Protein AF-A0A1S8X6W5-F1 (afdb_monomer)

Mean predicted aligned error: 24.43 Å

Sequence (679 aa):
MFQEAMFREQVLERKLESLNRLLQDTRKSSEAGWQAMLNEERLLRKLDLYESQLAIMKQDFPEDSLQAQLRQVLDEKCSLEKASELMLARILCEKTEALTKVTNLECRLSDSERECARLRQDCEATQEAYQSITTEHQSKMMELVRLEQQLQDIQTEKENLEALLRERTKEAEVLQENLAKKTKVSKPSSNLFLGELDKETNFALNGIDNGPFENPEHIGDRLSSINRQVRELRDKVDVTDQLQSSLNQRADLVRDEIALSDLTELDRYCELQERLATSEANFEQMLDSTSDGISMHLMDSVRQFHQSMQLIKSLQDELASLAQLKSTLSRELKQATADPIKSSRPPVENNDSRLPNQSDEVYPLIDEDVQEINDHGFSNTLNRARSITARVAACHARAEASLSSYCAEQRRQTDICNSSEDLRTARSEVETYKQMAETFKQQDVVKSDLLLSVREECDTLRKRIASIEADMITSREDHQRLIAEARRTRSEADELRQERDALNDQVNTCNQRIEQLQSALRTTLLGPMATPAANTITNSTSTAHRETDAQSTPISHPGTSSTAQPPVLLSPGPGSFSFCDHSDNGTSVCGHDIHILPVREVRSVRWIAPNIIVHPPDRPVYADFYFTLFEATKTLHVLNLGQVKESMGKINSLFYVGTFKFHIEIQLPYLLLKLEHIH

Secondary structure (DSSP, 8-state):
-HHHHHHHHHHHHHHHHHHHHHHHHHHHHHHHHHHHHHHHHHHHHHHHHHHHHHHHHTS---HHHHHHHHHHHHHHHHHHHHHHHHHHHHHHHHHHHHHHHHHHHHHHHHHHHHHHHHHHHHHHHHHHHHHHHHHHHHHHHHHHHHHHHHHHHHHHHHHHHHHHHHHHHHHHHHHHHHHHHHHHTS-----------------------------HHHHHHHHHHHHHHHHHHHHHHHHHHHHHHHHHHHHHHHHHHHHHHHHHHHHHHHHHHHHHHHHHHHHHHHHHHHHHHHHHHHHHHHHHHHHHHHHHHHHHHHHHHHHHHHHHHHHHHHHHTS------------------------------------HHHHHHHHHHHHHHHHHHHHHHHHHHHHHHHHHHHHHHHHHHHHHHHHHHHHHHHHHHHHHHHHHHHHHHHHHHHHHHHHHHHHHHHHHHHHHHHHHHHHHHHHHHHHHHHHHHHHHHHHHHHHHHHHHHHHHHHHHHHHHHHHHHHHHHHS--PPP---------------------PPP-PPPP-------------------------------------PPPP-------------PPPPP-STHHHHHHHHHHHHHHTTS-HHHHHHHHHHHTTTS-SSTTHHHHHHHHHHHHHHHGGG-

Organism: Opisthorchis viverrini (NCBI:txid6198)

Foldseek 3Di:
DVVVVVVVVVVVVVVVVVVVVVVVVVVVVVVVVVVVVVVVVVVVVVVVVVVVVVVVVPDPDDVVNVVVVVVVVVVVVVVVVVVVVVVVVVVVVVVVVVVVVVVVVVVLVVVLVVLVVVLVVLLVVLVVVVVVLVVVLVVLVVVLVVLVVVLVVLVVVLVVLVVVLVVLVVVLVVLVVVLVVVVVVPDDDDDDDDDDDDDDDDDDDDDDDCDDDQDSVNSVVVSVVSVVVSVVSVVVSVVSVVVSVVSVVVSVVSVVVSVVSVVVVVVVVVVSVVSNVVSVVVNVVSVVVVVVVVVVVVVVVVVVVVVVVVVVVVVVVVVVVVVVVVVVVVVVVVVVVPDDEYDDDDYDYDYDEDEEYYDYDEEDEDDEDDDDDDPVRCVVVVVVVVVVVVVVVVVVVVVVVVVVVVVVVVVVVVVVVVVVVVVVVVVVVVVVVVVVVVVVVVVVVVVVVVVVVVVVVVVVVVVVVVVVVVVVVVVVVVVVVVVVVVVVVVVVVVVVVVVVVVVVVVVVVVVVVVVVVVVVVVCVVPPDDDDDDDDDDDDDDDDDDDDDDDDDDDDDDDDDDDDDDDDDDDDDDDDDDDDDDDDDDDDDDDDDDDDDDDDDDDDDDDDDDDDDDDDDDDDDDPPVVVVVVVVVVVVVVPDDPVPVVVVVVVVVPDDDDPDPVVVPVPVPVVVVVVVVVPD

pLDDT: mean 70.85, std 25.14, range [23.03, 97.31]

Radius of gyration: 64.41 Å; Cα contacts (8 Å, |Δi|>4): 67; chains: 1; bounding box: 148×124×194 Å

Structure (mmCIF, N/CA/C/O backbone):
data_AF-A0A1S8X6W5-F1
#
_entry.id   AF-A0A1S8X6W5-F1
#
loop_
_atom_site.group_PDB
_atom_site.id
_atom_site.type_symbol
_atom_site.label_atom_id
_atom_site.label_alt_id
_atom_site.label_comp_id
_atom_site.label_asym_id
_atom_site.label_entity_id
_atom_site.label_seq_id
_atom_site.pdbx_PDB_ins_code
_atom_site.Cartn_x
_atom_site.Cartn_y
_atom_site.Cartn_z
_atom_site.occupancy
_atom_site.B_iso_or_equiv
_atom_site.auth_seq_id
_atom_site.auth_comp_id
_atom_site.auth_asym_id
_atom_site.auth_atom_id
_atom_site.pdbx_PDB_model_num
ATOM 1 N N . MET A 1 1 ? 27.578 31.402 79.697 1.00 69.31 1 MET A N 1
ATOM 2 C CA . MET A 1 1 ? 27.521 31.237 78.225 1.00 69.31 1 MET A CA 1
ATOM 3 C C . MET A 1 1 ? 27.380 29.771 77.808 1.00 69.31 1 MET A C 1
ATOM 5 O O . MET A 1 1 ? 26.245 29.333 77.823 1.00 69.31 1 MET A O 1
ATOM 9 N N . PHE A 1 2 ? 28.425 28.975 77.514 1.00 76.81 2 PHE A N 1
ATOM 10 C CA . PHE A 1 2 ? 28.231 27.608 76.959 1.00 76.81 2 PHE A CA 1
ATOM 11 C C . PHE A 1 2 ? 27.318 26.694 77.806 1.00 76.81 2 PHE A C 1
ATOM 13 O O . PHE A 1 2 ? 26.297 26.231 77.313 1.00 76.81 2 PHE A O 1
ATOM 20 N N . GLN A 1 3 ? 27.598 26.526 79.105 1.00 85.69 3 GLN A N 1
ATOM 21 C CA . GLN A 1 3 ? 26.742 25.744 80.022 1.00 85.69 3 GLN A CA 1
ATOM 22 C C . GLN A 1 3 ? 25.290 26.255 80.108 1.00 85.69 3 GLN A C 1
ATOM 24 O O . GLN A 1 3 ? 24.367 25.487 80.357 1.00 85.69 3 GLN A O 1
ATOM 29 N N . GLU A 1 4 ? 25.079 27.553 79.897 1.00 89.31 4 GLU A N 1
ATOM 30 C CA . GLU A 1 4 ? 23.755 28.175 79.940 1.00 89.31 4 GLU A CA 1
ATOM 31 C C . GLU A 1 4 ? 22.977 27.934 78.639 1.00 89.31 4 GLU A C 1
ATOM 33 O O . GLU A 1 4 ? 21.771 27.705 78.685 1.00 89.31 4 GLU A O 1
ATOM 38 N N . ALA A 1 5 ? 23.668 27.924 77.493 1.00 86.38 5 ALA A N 1
ATOM 39 C CA . ALA A 1 5 ? 23.099 27.492 76.221 1.00 86.38 5 ALA A CA 1
ATOM 40 C C . ALA A 1 5 ? 22.660 26.021 76.308 1.00 86.38 5 ALA A C 1
ATOM 42 O O . ALA A 1 5 ? 21.482 25.749 76.100 1.00 86.38 5 ALA A O 1
ATOM 43 N N . MET A 1 6 ? 23.547 25.124 76.762 1.00 87.81 6 MET A N 1
ATOM 44 C CA . MET A 1 6 ? 23.233 23.703 76.988 1.00 87.81 6 MET A CA 1
ATOM 45 C C . MET A 1 6 ? 22.023 23.504 77.919 1.00 87.81 6 MET A C 1
ATOM 47 O O . MET A 1 6 ? 21.165 22.666 77.659 1.00 87.81 6 MET A O 1
ATOM 51 N N . PHE A 1 7 ? 21.909 24.278 79.007 1.00 90.25 7 PHE A N 1
ATOM 52 C CA . PHE A 1 7 ? 20.755 24.170 79.908 1.00 90.25 7 PHE A CA 1
ATOM 53 C C . PHE A 1 7 ? 19.450 24.648 79.252 1.00 90.25 7 PHE A C 1
ATOM 55 O O . PHE A 1 7 ? 18.408 24.011 79.418 1.00 90.25 7 PHE A O 1
ATOM 62 N N . ARG A 1 8 ? 19.488 25.753 78.493 1.00 94.38 8 ARG A N 1
ATOM 63 C CA . ARG A 1 8 ? 18.328 26.253 77.734 1.00 94.38 8 ARG A CA 1
ATOM 64 C C . ARG A 1 8 ? 17.898 25.247 76.663 1.00 94.38 8 ARG A C 1
ATOM 66 O O . ARG A 1 8 ? 16.706 24.984 76.544 1.00 94.38 8 ARG A O 1
ATOM 73 N N . GLU A 1 9 ? 18.855 24.656 75.955 1.00 91.00 9 GLU A N 1
ATOM 74 C CA . GLU A 1 9 ? 18.660 23.594 74.966 1.00 91.00 9 GLU A CA 1
ATOM 75 C C . GLU A 1 9 ? 17.978 22.375 75.598 1.00 91.00 9 GLU A C 1
ATOM 77 O O . GLU A 1 9 ? 16.856 22.054 75.218 1.00 91.00 9 GLU A O 1
ATOM 82 N N . GLN A 1 10 ? 18.521 21.822 76.687 1.00 91.38 10 GLN A N 1
ATOM 83 C CA . GLN A 1 10 ? 17.890 20.716 77.423 1.00 91.38 10 GLN A CA 1
ATOM 84 C C . GLN A 1 10 ? 16.482 21.033 77.950 1.00 91.38 10 GLN A C 1
ATOM 86 O O . GLN A 1 10 ? 15.665 20.126 78.127 1.00 91.38 10 GLN A O 1
ATOM 91 N N . VAL A 1 11 ? 16.180 22.294 78.281 1.00 94.12 11 VAL A N 1
ATOM 92 C CA . VAL A 1 11 ? 14.825 22.720 78.679 1.00 94.12 11 VAL A CA 1
ATOM 93 C C . VAL A 1 11 ? 13.890 22.805 77.468 1.00 94.12 11 VAL A C 1
ATOM 95 O O . VAL A 1 11 ? 12.705 22.502 77.608 1.00 94.12 11 VAL A O 1
ATOM 98 N N . LEU A 1 12 ? 14.393 23.189 76.293 1.00 93.62 12 LEU A N 1
ATOM 99 C CA . LEU A 1 12 ? 13.638 23.169 75.040 1.00 93.62 12 LEU A CA 1
ATOM 100 C C . LEU A 1 12 ? 13.384 21.732 74.571 1.00 93.62 12 LEU A C 1
ATOM 102 O O . LEU A 1 12 ? 12.236 21.416 74.283 1.00 93.62 12 LEU A O 1
ATOM 106 N N . GLU A 1 13 ? 14.384 20.848 74.605 1.00 93.62 13 GLU A N 1
ATOM 107 C CA . GLU A 1 13 ? 14.243 19.411 74.317 1.00 93.62 13 GLU A CA 1
ATOM 108 C C . GLU A 1 13 ? 13.134 18.778 75.166 1.00 93.62 13 GLU A C 1
ATOM 110 O O . GLU A 1 13 ? 12.170 18.242 74.627 1.00 93.62 13 GLU A O 1
ATOM 115 N N . ARG A 1 14 ? 13.191 18.928 76.499 1.00 94.06 14 ARG A N 1
ATOM 116 C CA . ARG A 1 14 ? 12.161 18.393 77.413 1.00 94.06 14 ARG A CA 1
ATOM 117 C C . ARG A 1 14 ? 10.770 18.993 77.183 1.00 94.06 14 ARG A C 1
ATOM 119 O O . ARG A 1 14 ? 9.769 18.314 77.411 1.00 94.06 14 ARG A O 1
ATOM 126 N N . LYS A 1 15 ? 10.676 20.249 76.730 1.00 96.44 15 LYS A N 1
ATOM 127 C CA . LYS A 1 15 ? 9.395 20.870 76.345 1.00 96.44 15 LYS A CA 1
ATOM 128 C C . LYS A 1 15 ? 8.872 20.319 75.021 1.00 96.44 15 LYS A C 1
ATOM 130 O O . LYS A 1 15 ? 7.690 20.006 74.946 1.00 96.44 15 LYS A O 1
ATOM 135 N N . LEU A 1 16 ? 9.730 20.172 74.012 1.00 95.38 16 LEU A N 1
ATOM 136 C CA . LEU A 1 16 ? 9.391 19.578 72.717 1.00 95.38 16 LEU A CA 1
ATOM 137 C C . LEU A 1 16 ? 8.966 18.117 72.876 1.00 95.38 16 LEU A C 1
ATOM 139 O O . LEU A 1 16 ? 7.968 17.711 72.292 1.00 95.38 16 LEU A O 1
ATOM 143 N N . GLU A 1 17 ? 9.656 17.348 73.717 1.00 95.06 17 GLU A N 1
ATOM 144 C CA . GLU A 1 17 ? 9.294 15.964 74.017 1.00 95.06 17 GLU A CA 1
ATOM 145 C C . GLU A 1 17 ? 7.933 15.881 74.727 1.00 95.06 17 GLU A C 1
ATOM 147 O O . GLU A 1 17 ? 7.068 15.112 74.315 1.00 95.06 17 GLU A O 1
ATOM 152 N N . SER A 1 18 ? 7.695 16.728 75.737 1.00 94.94 18 SER A N 1
ATOM 153 C CA . SER A 1 18 ? 6.402 16.814 76.434 1.00 94.94 18 SER A CA 1
ATOM 154 C C . SER A 1 18 ? 5.253 17.202 75.489 1.00 94.94 18 SER A C 1
ATOM 156 O O . SER A 1 18 ? 4.196 16.572 75.505 1.00 94.94 18 SER A O 1
ATOM 158 N N . LEU A 1 19 ? 5.476 18.181 74.603 1.00 96.31 19 LEU A N 1
ATOM 159 C CA . LEU A 1 19 ? 4.516 18.571 73.565 1.00 96.31 19 LEU A CA 1
ATOM 160 C C . LEU A 1 19 ? 4.281 17.446 72.547 1.00 96.31 19 LEU A C 1
ATOM 162 O O . LEU A 1 19 ? 3.141 17.222 72.158 1.00 96.31 19 LEU A O 1
ATOM 166 N N . ASN A 1 20 ? 5.318 16.705 72.149 1.00 93.50 20 ASN A N 1
ATOM 167 C CA . ASN A 1 20 ? 5.195 15.561 71.242 1.00 93.50 20 ASN A CA 1
ATOM 168 C C . ASN A 1 20 ? 4.363 14.431 71.876 1.00 93.50 20 ASN A C 1
ATOM 170 O O . ASN A 1 20 ? 3.445 13.923 71.237 1.00 93.50 20 ASN A O 1
ATOM 174 N N . ARG A 1 21 ? 4.594 14.099 73.157 1.00 96.31 21 ARG A N 1
ATOM 175 C CA . ARG A 1 21 ? 3.743 13.151 73.903 1.00 96.31 21 ARG A CA 1
ATOM 176 C C . ARG A 1 21 ? 2.287 13.634 73.956 1.00 96.31 21 ARG A C 1
ATOM 178 O O . ARG A 1 21 ? 1.389 12.886 73.585 1.00 96.31 21 ARG A O 1
ATOM 185 N N . LEU A 1 22 ? 2.053 14.902 74.310 1.00 96.81 22 LEU A N 1
ATOM 186 C CA . LEU A 1 22 ? 0.705 15.483 74.369 1.00 96.81 22 LEU A CA 1
ATOM 187 C C . LEU A 1 22 ? -0.003 15.468 73.002 1.00 96.81 22 LEU A C 1
ATOM 189 O O . LEU A 1 22 ? -1.197 15.178 72.935 1.00 96.81 22 LEU A O 1
ATOM 193 N N . LEU A 1 23 ? 0.720 15.729 71.908 1.00 96.69 23 LEU A N 1
ATOM 194 C CA . LEU A 1 23 ? 0.201 15.628 70.540 1.00 96.69 23 LEU A CA 1
ATOM 195 C C . LEU A 1 23 ? -0.131 14.178 70.161 1.00 96.69 23 LEU A C 1
ATOM 197 O O . LEU A 1 23 ? -1.176 13.935 69.559 1.00 96.69 23 LEU A O 1
ATOM 201 N N . GLN A 1 24 ? 0.706 13.209 70.542 1.00 95.06 24 GLN A N 1
ATOM 202 C CA . GLN A 1 24 ? 0.432 11.784 70.329 1.00 95.06 24 GLN A CA 1
ATOM 203 C C . GLN A 1 24 ? -0.799 11.317 71.110 1.00 95.06 24 GLN A C 1
ATOM 205 O O . GLN A 1 24 ? -1.634 10.610 70.553 1.00 95.06 24 GLN A O 1
ATOM 210 N N . ASP A 1 25 ? -0.953 11.727 72.367 1.00 95.56 25 ASP A N 1
ATOM 211 C CA . ASP A 1 25 ? -2.102 11.344 73.192 1.00 95.56 25 ASP A CA 1
ATOM 212 C C . ASP A 1 25 ? -3.391 12.052 72.743 1.00 95.56 25 ASP A C 1
ATOM 214 O O . ASP A 1 25 ? -4.451 11.429 72.685 1.00 95.56 25 ASP A O 1
ATOM 218 N N . THR A 1 26 ? -3.294 13.307 72.288 1.00 96.38 26 THR A N 1
ATOM 219 C CA . THR A 1 26 ? -4.403 14.010 71.617 1.00 96.38 26 THR A CA 1
ATOM 220 C C . THR A 1 26 ? -4.806 13.302 70.318 1.00 96.38 26 THR A C 1
ATOM 222 O O . THR A 1 26 ? -5.997 13.134 70.057 1.00 96.38 26 THR A O 1
ATOM 225 N N . ARG A 1 27 ? -3.837 12.826 69.519 1.00 94.50 27 ARG A N 1
ATOM 226 C CA . ARG A 1 27 ? -4.103 12.039 68.304 1.00 94.50 27 ARG A CA 1
ATOM 227 C C . ARG A 1 27 ? -4.807 10.720 68.629 1.00 94.50 27 ARG A C 1
ATOM 229 O O . ARG A 1 27 ? -5.841 10.457 68.027 1.00 94.50 27 ARG A O 1
ATOM 236 N N . LYS A 1 28 ? -4.307 9.939 69.595 1.00 95.62 28 LYS A N 1
ATOM 237 C CA . LYS A 1 28 ? -4.946 8.685 70.053 1.00 95.62 28 LYS A CA 1
ATOM 238 C C . LYS A 1 28 ? -6.382 8.927 70.528 1.00 95.62 28 LYS A C 1
ATOM 240 O O . LYS A 1 28 ? -7.273 8.164 70.181 1.00 95.62 28 LYS A O 1
ATOM 245 N N . SER A 1 29 ? -6.607 10.000 71.290 1.00 94.31 29 SER A N 1
ATOM 246 C CA . SER A 1 29 ? -7.935 10.390 71.781 1.00 94.31 29 SER A CA 1
ATOM 247 C C . SER A 1 29 ? -8.895 10.747 70.636 1.00 94.31 29 SER A C 1
ATOM 249 O O . SER A 1 29 ? -10.020 10.256 70.593 1.00 94.31 29 SER A O 1
ATOM 251 N N . SER A 1 30 ? -8.428 11.525 69.652 1.00 94.56 30 SER A N 1
ATOM 252 C CA . SER A 1 30 ? -9.193 11.855 68.440 1.00 94.56 30 SER A CA 1
ATOM 253 C C . SER A 1 30 ? -9.524 10.611 67.604 1.00 94.56 30 SER A C 1
ATOM 255 O O . SER A 1 30 ? -10.660 10.433 67.168 1.00 94.56 30 SER A O 1
ATOM 257 N N . GLU A 1 31 ? -8.556 9.710 67.431 1.00 94.38 31 GLU A N 1
ATOM 258 C CA . GLU A 1 31 ? -8.714 8.457 66.688 1.00 94.38 31 GLU A CA 1
ATOM 259 C C . GLU A 1 31 ? -9.710 7.507 67.376 1.00 94.38 31 GLU A C 1
ATOM 261 O O . GLU A 1 31 ? -10.611 6.982 66.723 1.00 94.38 31 GLU A O 1
ATOM 266 N N . ALA A 1 32 ? -9.637 7.375 68.705 1.00 93.56 32 ALA A N 1
ATOM 267 C CA . ALA A 1 32 ? -10.624 6.646 69.501 1.00 93.56 32 ALA A CA 1
ATOM 268 C C . ALA A 1 32 ? -12.028 7.280 69.422 1.00 93.56 32 ALA A C 1
ATOM 270 O O . ALA A 1 32 ? -13.019 6.558 69.319 1.00 93.56 32 ALA A O 1
ATOM 271 N N . GLY A 1 33 ? -12.126 8.615 69.404 1.00 95.50 33 GLY A N 1
ATOM 272 C CA . GLY A 1 33 ? -13.387 9.336 69.203 1.00 95.50 33 GLY A CA 1
ATOM 273 C C . GLY A 1 33 ? -14.021 9.059 67.835 1.00 95.50 33 GLY A C 1
ATOM 274 O O . GLY A 1 33 ? -15.211 8.759 67.753 1.00 95.50 33 GLY A O 1
ATOM 275 N N . TRP A 1 34 ? -13.226 9.067 66.762 1.00 96.00 34 TRP A N 1
ATOM 276 C CA . TRP A 1 34 ? -13.690 8.690 65.420 1.00 96.00 34 TRP A CA 1
ATOM 277 C C . TRP A 1 34 ? -14.114 7.220 65.324 1.00 96.00 34 TRP A C 1
ATOM 279 O O . TRP A 1 34 ? -15.130 6.916 64.696 1.00 96.00 34 TRP A O 1
ATOM 289 N N . GLN A 1 35 ? -13.394 6.307 65.981 1.00 94.94 35 GLN A N 1
ATOM 290 C CA . GLN A 1 35 ? -13.795 4.899 66.067 1.00 94.94 35 GLN A CA 1
ATOM 291 C C . GLN A 1 35 ? -15.101 4.716 66.858 1.00 94.94 35 GLN A C 1
ATOM 293 O O . GLN A 1 35 ? -15.929 3.890 66.472 1.00 94.94 35 GLN A O 1
ATOM 298 N N . ALA A 1 36 ? -15.324 5.497 67.921 1.00 96.19 36 ALA A N 1
ATOM 299 C CA . ALA A 1 36 ? -16.575 5.487 68.676 1.00 96.19 36 ALA A CA 1
ATOM 300 C C . ALA A 1 36 ? -17.763 5.939 67.808 1.00 96.19 36 ALA A C 1
ATOM 302 O O . ALA A 1 36 ? -18.727 5.184 67.686 1.00 96.19 36 ALA A O 1
ATOM 303 N N . MET A 1 37 ? -17.654 7.084 67.120 1.00 96.75 37 MET A N 1
ATOM 304 C CA . MET A 1 37 ? -18.697 7.579 66.203 1.00 96.75 37 MET A CA 1
ATOM 305 C C . MET A 1 37 ? -19.003 6.580 65.073 1.00 96.75 37 MET A C 1
ATOM 307 O O . MET A 1 37 ? -20.164 6.325 64.763 1.00 96.75 37 MET A O 1
ATOM 311 N N . LEU A 1 38 ? -17.980 5.945 64.484 1.00 94.94 38 LEU A N 1
ATOM 312 C CA . LEU A 1 38 ? -18.181 4.923 63.449 1.00 94.94 38 LEU A CA 1
ATOM 313 C C . LEU A 1 38 ? -18.904 3.673 63.985 1.00 94.94 38 LEU A C 1
ATOM 315 O O . LEU A 1 38 ? -19.646 3.020 63.249 1.00 94.94 38 LEU A O 1
ATOM 319 N N . ASN A 1 39 ? -18.690 3.314 65.250 1.00 95.69 39 ASN A N 1
ATOM 320 C CA . ASN A 1 39 ? -19.385 2.194 65.879 1.00 95.69 39 ASN A CA 1
ATOM 321 C C . ASN A 1 39 ? -20.820 2.559 66.293 1.00 95.69 39 ASN A C 1
ATOM 323 O O . ASN A 1 39 ? -21.696 1.706 66.178 1.00 95.69 39 ASN A O 1
ATOM 327 N N . GLU A 1 40 ? -21.084 3.808 66.675 1.00 97.06 40 GLU A N 1
ATOM 328 C CA . GLU A 1 40 ? -22.436 4.344 66.882 1.00 97.06 40 GLU A CA 1
ATOM 329 C C . GLU A 1 40 ? -23.249 4.320 65.575 1.00 97.06 40 GLU A C 1
ATOM 331 O O . GLU A 1 40 ? -24.303 3.693 65.525 1.00 97.06 40 GLU A O 1
ATOM 336 N N . GLU A 1 41 ? -22.698 4.838 64.473 1.00 96.25 41 GLU A N 1
ATOM 337 C CA . GLU A 1 41 ? -23.260 4.727 63.112 1.00 96.25 41 GLU A CA 1
ATOM 338 C C . GLU A 1 41 ? -23.601 3.279 62.710 1.00 96.25 41 GLU A C 1
ATOM 340 O O . GLU A 1 41 ? -24.645 3.000 62.116 1.00 96.25 41 GLU A O 1
ATOM 345 N N . ARG A 1 42 ? -22.733 2.318 63.053 1.00 95.56 42 ARG A N 1
ATOM 346 C CA . ARG A 1 42 ? -22.962 0.882 62.799 1.00 95.56 42 ARG A CA 1
ATOM 347 C C . ARG A 1 42 ? -24.038 0.269 63.696 1.00 95.56 42 ARG A C 1
ATOM 349 O O . ARG A 1 42 ? -24.626 -0.740 63.306 1.00 95.56 42 ARG A O 1
ATOM 356 N N . LEU A 1 43 ? -24.264 0.817 64.889 1.00 97.31 43 LEU A N 1
ATOM 357 C CA . LEU A 1 43 ? -25.331 0.393 65.794 1.00 97.31 43 LEU A CA 1
ATOM 358 C C . LEU A 1 43 ? -26.675 0.989 65.368 1.00 97.31 43 LEU A C 1
ATOM 360 O O . LEU A 1 43 ? -27.649 0.243 65.317 1.00 97.31 43 LEU A O 1
ATOM 364 N N . LEU A 1 44 ? -26.712 2.263 64.966 1.00 97.12 44 LEU A N 1
ATOM 365 C CA . LEU A 1 44 ? -27.900 2.921 64.412 1.00 97.12 44 LEU A CA 1
ATOM 366 C C . LEU A 1 44 ? -28.423 2.173 63.179 1.00 97.12 44 LEU A C 1
ATOM 368 O O . LEU A 1 44 ? -29.551 1.702 63.192 1.00 97.12 44 LEU A O 1
ATOM 372 N N . ARG A 1 45 ? -27.569 1.872 62.192 1.00 94.50 45 ARG A N 1
ATOM 373 C CA . ARG A 1 45 ? -27.983 1.107 60.995 1.00 94.50 45 ARG A CA 1
ATOM 374 C C . ARG A 1 45 ? -28.467 -0.321 61.293 1.00 94.50 45 ARG A C 1
ATOM 376 O O . ARG A 1 45 ? -29.168 -0.918 60.479 1.00 94.50 45 ARG A O 1
ATOM 383 N N . LYS A 1 46 ? -28.089 -0.898 62.443 1.00 96.25 46 LYS A N 1
ATOM 384 C CA . LYS A 1 46 ? -28.648 -2.171 62.938 1.00 96.25 46 LYS A CA 1
ATOM 385 C C . LYS A 1 46 ? -29.976 -1.968 63.666 1.00 96.25 46 LYS A C 1
ATOM 387 O O . LYS A 1 46 ? -30.846 -2.822 63.535 1.00 96.25 46 LYS A O 1
ATOM 392 N N . LEU A 1 47 ? -30.133 -0.864 64.397 1.00 95.81 47 LEU A N 1
ATOM 393 C CA . LEU A 1 47 ? -31.404 -0.448 64.984 1.00 95.81 47 LEU A CA 1
ATOM 394 C C . LEU A 1 47 ? -32.444 -0.242 63.875 1.00 95.81 47 LEU A C 1
ATOM 396 O O . LEU A 1 47 ? -33.460 -0.920 63.901 1.00 95.81 47 LEU A O 1
ATOM 400 N N . ASP A 1 48 ? -32.134 0.562 62.852 1.00 93.81 48 ASP A N 1
ATOM 401 C CA . ASP A 1 48 ? -32.998 0.825 61.691 1.00 93.81 48 ASP A CA 1
ATOM 402 C C . ASP A 1 48 ? -33.461 -0.479 61.012 1.00 93.81 48 ASP A C 1
ATOM 404 O O . ASP A 1 48 ? -34.633 -0.650 60.672 1.00 93.81 48 ASP A O 1
ATOM 408 N N . LEU A 1 49 ? -32.538 -1.437 60.846 1.00 93.94 49 LEU A N 1
ATOM 409 C CA . LEU A 1 49 ? -32.830 -2.755 60.284 1.00 93.94 49 LEU A CA 1
ATOM 410 C C . LEU A 1 49 ? -33.784 -3.562 61.176 1.00 93.94 49 LEU A C 1
ATOM 412 O O . LEU A 1 49 ? -34.736 -4.152 60.664 1.00 93.94 49 LEU A O 1
ATOM 416 N N . TYR A 1 50 ? -33.552 -3.597 62.490 1.00 93.44 50 TYR A N 1
ATOM 417 C CA . TYR A 1 50 ? -34.421 -4.312 63.426 1.00 93.44 50 TYR A CA 1
ATOM 418 C C . TYR A 1 50 ? -35.774 -3.619 63.623 1.00 93.44 50 TYR A C 1
ATOM 420 O O . TYR A 1 50 ? -36.780 -4.308 63.769 1.00 93.44 50 TYR A O 1
ATOM 428 N N . GLU A 1 51 ? -35.844 -2.289 63.576 1.00 90.56 51 GLU A N 1
ATOM 429 C CA . GLU A 1 51 ? -37.101 -1.537 63.603 1.00 90.56 51 GLU A CA 1
ATOM 430 C C . GLU A 1 51 ? -37.914 -1.766 62.326 1.00 90.56 51 GLU A C 1
ATOM 432 O O . GLU A 1 51 ? -39.114 -2.018 62.412 1.00 90.56 51 GLU A O 1
ATOM 437 N N . SER A 1 52 ? -37.262 -1.796 61.159 1.00 86.06 52 SER A N 1
ATOM 438 C CA . SER A 1 52 ? -37.880 -2.180 59.884 1.00 86.06 52 SER A CA 1
ATOM 439 C C . SER A 1 52 ? -38.406 -3.623 59.914 1.00 86.06 52 SER A C 1
ATOM 441 O O . SER A 1 52 ? -39.572 -3.868 59.604 1.00 86.06 52 SER A O 1
ATOM 443 N N . GLN A 1 53 ? -37.602 -4.580 60.393 1.00 87.69 53 GLN A N 1
ATOM 444 C CA . GLN A 1 53 ? -38.037 -5.971 60.580 1.00 87.69 53 GLN A CA 1
ATOM 445 C C . GLN A 1 53 ? -39.204 -6.082 61.574 1.00 87.69 53 GLN A C 1
ATOM 447 O O . GLN A 1 53 ? -40.171 -6.786 61.298 1.00 87.69 53 GLN A O 1
ATOM 452 N N . LEU A 1 54 ? -39.172 -5.353 62.693 1.00 84.50 54 LEU A N 1
ATOM 453 C CA . LEU A 1 54 ? -40.269 -5.314 63.665 1.00 84.50 54 LEU A CA 1
ATOM 454 C C . LEU A 1 54 ? -41.524 -4.625 63.119 1.00 84.50 54 LEU A C 1
ATOM 456 O O . LEU A 1 54 ? -42.621 -4.997 63.525 1.00 84.50 54 LEU A O 1
ATOM 460 N N . ALA A 1 55 ? -41.400 -3.639 62.229 1.00 83.12 55 ALA A N 1
ATOM 461 C CA . ALA A 1 55 ? -42.538 -3.024 61.551 1.00 83.12 55 ALA A CA 1
ATOM 462 C C . ALA A 1 55 ? -43.198 -4.019 60.584 1.00 83.12 55 ALA A C 1
ATOM 464 O O . ALA A 1 55 ? -44.412 -4.197 60.636 1.00 83.12 55 ALA A O 1
ATOM 465 N N . ILE A 1 56 ? -42.393 -4.737 59.792 1.00 76.44 56 ILE A N 1
ATOM 466 C CA . ILE A 1 56 ? -42.848 -5.811 58.896 1.00 76.44 56 ILE A CA 1
ATOM 467 C C . ILE A 1 56 ? -43.513 -6.942 59.700 1.00 76.44 56 ILE A C 1
ATOM 469 O O . ILE A 1 56 ? -44.618 -7.353 59.373 1.00 76.44 56 ILE A O 1
ATOM 473 N N . MET A 1 57 ? -42.907 -7.403 60.800 1.00 77.19 57 MET A N 1
ATOM 474 C CA . MET A 1 57 ? -43.471 -8.468 61.650 1.00 77.19 57 MET A CA 1
ATOM 475 C C . MET A 1 57 ? -44.699 -8.042 62.476 1.00 77.19 57 MET A C 1
ATOM 477 O O . MET A 1 57 ? -45.382 -8.904 63.024 1.00 77.19 57 MET A O 1
ATOM 481 N N . LYS A 1 58 ? -44.983 -6.738 62.593 1.00 73.44 58 LYS A N 1
ATOM 482 C CA . LYS A 1 58 ? -46.220 -6.195 63.194 1.00 73.44 58 LYS A CA 1
ATOM 483 C C . LYS A 1 58 ? -47.321 -5.934 62.167 1.00 73.44 58 LYS A C 1
ATOM 485 O O . LYS A 1 58 ? -48.428 -5.568 62.556 1.00 73.44 58 LYS A O 1
ATOM 490 N N . GLN A 1 59 ? -47.016 -6.045 60.878 1.00 74.50 59 GLN A N 1
ATOM 491 C CA . GLN A 1 59 ? -47.966 -5.821 59.804 1.00 74.50 59 GLN A CA 1
ATOM 492 C C . GLN A 1 59 ? -48.528 -7.174 59.366 1.00 74.50 59 GLN A C 1
ATOM 494 O O . GLN A 1 59 ? -47.811 -7.994 58.800 1.00 74.50 59 GLN A O 1
ATOM 499 N N . ASP A 1 60 ? -49.816 -7.407 59.627 1.00 63.22 60 ASP A N 1
ATOM 500 C CA . ASP A 1 60 ? -50.519 -8.613 59.181 1.00 63.22 60 ASP A CA 1
ATOM 501 C C . ASP A 1 60 ? -50.647 -8.609 57.647 1.00 63.22 60 ASP A C 1
ATOM 503 O O . ASP A 1 60 ? -51.637 -8.141 57.079 1.00 63.22 60 ASP A O 1
ATOM 507 N N . PHE A 1 61 ? -49.619 -9.101 56.954 1.00 64.12 61 PHE A N 1
ATOM 508 C CA . PHE A 1 61 ? -49.663 -9.317 55.512 1.00 64.12 61 PHE A CA 1
ATOM 509 C C . PHE A 1 61 ? -50.628 -10.473 55.207 1.00 64.12 61 PHE A C 1
ATOM 511 O O . PHE A 1 61 ? -50.342 -11.606 55.601 1.00 64.12 61 PHE A O 1
ATOM 518 N N . PRO A 1 62 ? -51.742 -10.247 54.482 1.00 75.75 62 PRO A N 1
ATOM 519 C CA . PRO A 1 62 ? -52.558 -11.354 54.005 1.00 75.75 62 PRO A CA 1
ATOM 520 C C . PRO A 1 62 ? -51.717 -12.192 53.040 1.00 75.75 62 PRO A C 1
ATOM 522 O O . PRO A 1 62 ? -51.052 -11.644 52.155 1.00 75.75 62 PRO A O 1
ATOM 525 N N . GLU A 1 63 ? -51.739 -13.513 53.217 1.00 74.38 63 GLU A N 1
ATOM 526 C CA . GLU A 1 63 ? -50.830 -14.440 52.531 1.00 74.38 63 GLU A CA 1
ATOM 527 C C . GLU A 1 63 ? -50.887 -14.284 51.002 1.00 74.38 63 GLU A C 1
ATOM 529 O O . GLU A 1 63 ? -49.850 -14.252 50.341 1.00 74.38 63 GLU A O 1
ATOM 534 N N . ASP A 1 64 ? -52.083 -14.044 50.453 1.00 76.69 64 ASP A N 1
ATOM 535 C CA . ASP A 1 64 ? -52.316 -13.759 49.033 1.00 76.69 64 ASP A CA 1
ATOM 536 C C . ASP A 1 64 ? -51.504 -12.564 48.505 1.00 76.69 64 ASP A C 1
ATOM 538 O O . ASP A 1 64 ? -51.000 -12.607 47.383 1.00 76.69 64 ASP A O 1
ATOM 542 N N . SER A 1 65 ? -51.336 -11.505 49.306 1.00 81.94 65 SER A N 1
ATOM 543 C CA . SER A 1 65 ? -50.548 -10.318 48.938 1.00 81.94 65 SER A CA 1
ATOM 544 C C . SER A 1 65 ? -49.051 -10.613 48.943 1.00 81.94 65 SER A C 1
ATOM 546 O O . SER A 1 65 ? -48.326 -10.156 48.057 1.00 81.94 65 SER A O 1
ATOM 548 N N . LEU A 1 66 ? -48.585 -11.419 49.903 1.00 81.81 66 LEU A N 1
ATOM 549 C CA . LEU A 1 66 ? -47.189 -11.850 49.960 1.00 81.81 66 LEU A CA 1
ATOM 550 C C . LEU A 1 66 ? -46.863 -12.783 48.781 1.00 81.81 66 LEU A C 1
ATOM 552 O O . LEU A 1 66 ? -45.843 -12.611 48.116 1.00 81.81 66 LEU A O 1
ATOM 556 N N . GLN A 1 67 ? -47.765 -13.718 48.460 1.00 84.94 67 GLN A N 1
ATOM 557 C CA . GLN A 1 67 ? -47.645 -14.578 47.282 1.00 84.94 67 GLN A CA 1
ATOM 558 C C . GLN A 1 67 ? -47.742 -13.787 45.966 1.00 84.94 67 GLN A C 1
ATOM 560 O O . GLN A 1 67 ? -47.048 -14.125 45.009 1.00 84.94 67 GLN A O 1
ATOM 565 N N . ALA A 1 68 ? -48.579 -12.746 45.883 1.00 86.19 68 ALA A N 1
ATOM 566 C CA . ALA A 1 68 ? -48.679 -11.890 44.699 1.00 86.19 68 ALA A CA 1
ATOM 567 C C . ALA A 1 68 ? -47.386 -11.094 44.459 1.00 86.19 68 ALA A C 1
ATOM 569 O O . ALA A 1 68 ? -46.869 -11.103 43.343 1.00 86.19 68 ALA A O 1
ATOM 570 N N . GLN A 1 69 ? -46.820 -10.485 45.506 1.00 85.38 69 GLN A N 1
ATOM 571 C CA . GLN A 1 69 ? -45.529 -9.792 45.431 1.00 85.38 69 GLN A CA 1
ATOM 572 C C . GLN A 1 69 ? -44.385 -10.757 45.085 1.00 85.38 69 GLN A C 1
ATOM 574 O O . GLN A 1 69 ? -43.548 -10.437 44.246 1.00 85.38 69 GLN A O 1
ATOM 579 N N . LEU A 1 70 ? -44.374 -11.968 45.657 1.00 86.56 70 LEU A N 1
ATOM 580 C CA . LEU A 1 70 ? -43.382 -12.990 45.314 1.00 86.56 70 LEU A CA 1
ATOM 581 C C . LEU A 1 70 ? -43.491 -13.436 43.845 1.00 86.56 70 LEU A C 1
ATOM 583 O O . LEU A 1 70 ? -42.465 -13.567 43.183 1.00 86.56 70 LEU A O 1
ATOM 587 N N . ARG A 1 71 ? -44.709 -13.629 43.316 1.00 90.50 71 ARG A N 1
ATOM 588 C CA . ARG A 1 71 ? -44.926 -13.918 41.885 1.00 90.50 71 ARG A CA 1
ATOM 589 C C . ARG A 1 71 ? -44.420 -12.771 41.010 1.00 90.50 71 ARG A C 1
ATOM 591 O O . ARG A 1 71 ? -43.627 -13.030 40.116 1.00 90.50 71 ARG A O 1
ATOM 598 N N . GLN A 1 72 ? -44.777 -11.525 41.330 1.00 92.62 72 GLN A N 1
ATOM 599 C CA . GLN A 1 72 ? -44.296 -10.345 40.605 1.00 92.62 72 GLN A CA 1
ATOM 600 C C . GLN A 1 72 ? -42.760 -10.281 40.566 1.00 92.62 72 GLN A C 1
ATOM 602 O O . GLN A 1 72 ? -42.191 -10.146 39.490 1.00 92.62 72 GLN A O 1
ATOM 607 N N . VAL A 1 73 ? -42.078 -10.438 41.706 1.00 88.81 73 VAL A N 1
ATOM 608 C CA . VAL A 1 73 ? -40.604 -10.399 41.770 1.00 88.81 73 VAL A CA 1
ATOM 609 C C . VAL A 1 73 ? -39.961 -11.561 40.997 1.00 88.81 73 VAL A C 1
ATOM 611 O O . VAL A 1 73 ? -38.891 -11.390 40.412 1.00 88.81 73 VAL A O 1
ATOM 614 N N . LEU A 1 74 ? -40.599 -12.735 40.948 1.00 91.06 74 LEU A N 1
ATOM 615 C CA . LEU A 1 74 ? -40.134 -13.867 40.137 1.00 91.06 74 LEU A CA 1
ATOM 616 C C . LEU A 1 74 ? -40.351 -13.638 38.632 1.00 91.06 74 LEU A C 1
ATOM 618 O O . LEU A 1 74 ? -39.446 -13.927 37.850 1.00 91.06 74 LEU A O 1
ATOM 622 N N . ASP A 1 75 ? -41.490 -13.077 38.225 1.00 93.06 75 ASP A N 1
ATOM 623 C CA . ASP A 1 75 ? -41.768 -12.716 36.829 1.00 93.06 75 ASP A CA 1
ATOM 624 C C . ASP A 1 75 ? -40.832 -11.592 36.347 1.00 93.06 75 ASP A C 1
ATOM 626 O O . ASP A 1 75 ? -40.247 -11.689 35.266 1.00 93.06 75 ASP A O 1
ATOM 630 N N . GLU A 1 76 ? -40.605 -10.566 37.177 1.00 92.31 76 GLU A N 1
ATOM 631 C CA . GLU A 1 76 ? -39.624 -9.501 36.939 1.00 92.31 76 GLU A CA 1
ATOM 632 C C . GLU A 1 76 ? -38.211 -10.083 36.796 1.00 92.31 76 GLU A C 1
ATOM 634 O O . GLU A 1 76 ? -37.553 -9.836 35.781 1.00 92.31 76 GLU A O 1
ATOM 639 N N . LYS A 1 77 ? -37.770 -10.935 37.735 1.00 90.62 77 LYS A N 1
ATOM 640 C CA . LYS A 1 77 ? -36.484 -11.649 37.657 1.00 90.62 77 LYS A CA 1
ATOM 641 C C . LYS A 1 77 ? -36.355 -12.428 36.346 1.00 90.62 77 LYS A C 1
ATOM 643 O O . LYS A 1 77 ? -35.374 -12.247 35.630 1.00 90.62 77 LYS A O 1
ATOM 648 N N . CYS A 1 78 ? -37.338 -13.255 35.998 1.00 92.50 78 CYS A N 1
ATOM 649 C CA . CYS A 1 78 ? -37.286 -14.059 34.779 1.00 92.50 78 CYS A CA 1
ATOM 650 C C . CYS A 1 78 ? -37.406 -13.222 33.492 1.00 92.50 78 CYS A C 1
ATOM 652 O O . CYS A 1 78 ? -36.934 -13.662 32.443 1.00 92.50 78 CYS A O 1
ATOM 654 N N . SER A 1 79 ? -37.986 -12.018 33.545 1.00 92.06 79 SER A N 1
ATOM 655 C CA . SER A 1 79 ? -37.946 -11.059 32.432 1.00 92.06 79 SER A CA 1
ATOM 656 C C . SER A 1 79 ? -36.550 -10.450 32.248 1.00 92.06 79 SER A C 1
ATOM 658 O O . SER A 1 79 ? -36.064 -10.374 31.119 1.00 92.06 79 SER A O 1
ATOM 660 N N . LEU A 1 80 ? -35.865 -10.108 33.347 1.00 91.94 80 LEU A N 1
ATOM 661 C CA . LEU A 1 80 ? -34.496 -9.586 33.339 1.00 91.94 80 LEU A CA 1
ATOM 662 C C . LEU A 1 80 ? -33.485 -10.654 32.904 1.00 91.94 80 LEU A C 1
ATOM 664 O O . LEU A 1 80 ? -32.593 -10.357 32.113 1.00 91.94 80 LEU A O 1
ATOM 668 N N . GLU A 1 81 ? -33.656 -11.901 33.350 1.00 88.56 81 GLU A N 1
ATOM 669 C CA . GLU A 1 81 ? -32.840 -13.036 32.904 1.00 88.56 81 GLU A CA 1
ATOM 670 C C . GLU A 1 81 ? -32.950 -13.215 31.382 1.00 88.56 81 GLU A C 1
ATOM 672 O O . GLU A 1 81 ? -31.928 -13.159 30.697 1.00 88.56 81 GLU A O 1
ATOM 677 N N . LYS A 1 82 ? -34.170 -13.279 30.828 1.00 91.81 82 LYS A N 1
ATOM 678 C CA . LYS A 1 82 ? -34.402 -13.361 29.371 1.00 91.81 82 LYS A CA 1
ATOM 679 C C . LYS A 1 82 ? -33.858 -12.152 28.604 1.00 91.81 82 LYS A C 1
ATOM 681 O O . LYS A 1 82 ? -33.301 -12.312 27.521 1.00 91.81 82 LYS A O 1
ATOM 686 N N . ALA A 1 83 ? -33.991 -10.940 29.145 1.00 89.56 83 ALA A N 1
ATOM 687 C CA . ALA A 1 83 ? -33.424 -9.741 28.530 1.00 89.56 83 ALA A CA 1
ATOM 688 C C . ALA A 1 83 ? -31.885 -9.795 28.493 1.00 89.56 83 ALA A C 1
ATOM 690 O O . ALA A 1 83 ? -31.281 -9.448 27.478 1.00 89.56 83 ALA A O 1
ATOM 691 N N . SER A 1 84 ? -31.252 -10.286 29.565 1.00 82.56 84 SER A N 1
ATOM 692 C CA . SER A 1 84 ? -29.798 -10.474 29.625 1.00 82.56 84 SER A CA 1
ATOM 693 C C . SER A 1 84 ? -29.308 -11.577 28.680 1.00 82.56 84 SER A C 1
ATOM 695 O O . SER A 1 84 ? -28.288 -11.398 28.018 1.00 82.56 84 SER A O 1
ATOM 697 N N . GLU A 1 85 ? -30.068 -12.668 28.537 1.00 92.88 85 GLU A N 1
ATOM 698 C CA . GLU A 1 85 ? -29.802 -13.759 27.595 1.00 92.88 85 GLU A CA 1
ATOM 699 C C . GLU A 1 85 ? -29.869 -13.270 26.141 1.00 92.88 85 GLU A C 1
ATOM 701 O O . GLU A 1 85 ? -28.944 -13.509 25.366 1.00 92.88 85 GLU A O 1
ATOM 706 N N . LEU A 1 86 ? -30.904 -12.500 25.784 1.00 94.19 86 LEU A N 1
ATOM 707 C CA . LEU A 1 86 ? -31.047 -11.898 24.455 1.00 94.19 86 LEU A CA 1
ATOM 708 C C . LEU A 1 86 ? -29.946 -10.869 24.154 1.00 94.19 86 LEU A C 1
ATOM 710 O O . LEU A 1 86 ? -29.418 -10.850 23.040 1.00 94.19 86 LEU A O 1
ATOM 714 N N . MET A 1 87 ? -29.551 -10.042 25.130 1.00 90.12 87 MET A N 1
ATOM 715 C CA . MET A 1 87 ? -28.404 -9.138 24.969 1.00 90.12 87 MET A CA 1
ATOM 716 C C . MET A 1 87 ? -27.090 -9.905 24.794 1.00 90.12 87 MET A C 1
ATOM 718 O O . MET A 1 87 ? -26.298 -9.550 23.923 1.00 90.12 87 MET A O 1
ATOM 722 N N . LEU A 1 88 ? -26.860 -10.970 25.567 1.00 91.62 88 LEU A N 1
ATOM 723 C CA . LEU A 1 88 ? -25.663 -11.801 25.446 1.00 91.62 88 LEU A CA 1
ATOM 724 C C . LEU A 1 88 ? -25.613 -12.518 24.090 1.00 91.62 88 LEU A C 1
ATOM 726 O O . LEU A 1 88 ? -24.582 -12.473 23.424 1.00 91.62 88 LEU A O 1
ATOM 730 N N . ALA A 1 89 ? -26.721 -13.113 23.644 1.00 92.06 89 ALA A N 1
ATOM 731 C CA . ALA A 1 89 ? -26.830 -13.748 22.332 1.00 92.06 89 ALA A CA 1
ATOM 732 C C . ALA A 1 89 ? -26.555 -12.752 21.192 1.00 92.06 89 ALA A C 1
ATOM 734 O O . ALA A 1 89 ? -25.804 -13.064 20.266 1.00 92.06 89 ALA A O 1
ATOM 735 N N . ARG A 1 90 ? -27.086 -11.525 21.293 1.00 92.62 90 ARG A N 1
ATOM 736 C CA . ARG A 1 90 ? -26.804 -10.442 20.343 1.00 92.62 90 ARG A CA 1
ATOM 737 C C . ARG A 1 90 ? -25.321 -10.057 20.328 1.00 92.62 90 ARG A C 1
ATOM 739 O O . ARG A 1 90 ? -24.729 -10.026 19.255 1.00 92.62 90 ARG A O 1
ATOM 746 N N . ILE A 1 91 ? -24.713 -9.814 21.491 1.00 88.25 91 ILE A N 1
ATOM 747 C CA . ILE A 1 91 ? -23.290 -9.443 21.610 1.00 88.25 91 ILE A CA 1
ATOM 748 C C . ILE A 1 91 ? -22.380 -10.567 21.088 1.00 88.25 91 ILE A C 1
ATOM 750 O O . ILE A 1 91 ? -21.353 -10.298 20.465 1.00 88.25 91 ILE A O 1
ATOM 754 N N . LEU A 1 92 ? -22.752 -11.834 21.298 1.00 90.94 92 LEU A N 1
ATOM 755 C CA . LEU A 1 92 ? -22.038 -12.979 20.733 1.00 90.94 92 LEU A CA 1
ATOM 756 C C . LEU A 1 92 ? -22.158 -13.028 19.202 1.00 90.94 92 LEU A C 1
ATOM 758 O O . LEU A 1 92 ? -21.145 -13.261 18.545 1.00 90.94 92 LEU A O 1
ATOM 762 N N . CYS A 1 93 ? -23.336 -12.742 18.640 1.00 92.88 93 CYS A N 1
ATOM 763 C CA . CYS A 1 93 ? -23.537 -12.637 17.192 1.00 92.88 93 CYS A CA 1
ATOM 764 C C . CYS A 1 93 ? -22.682 -11.508 16.585 1.00 92.88 93 CYS A C 1
ATOM 766 O O . CYS A 1 93 ? -21.855 -11.759 15.706 1.00 92.88 93 CYS A O 1
ATOM 768 N N . GLU A 1 94 ? -22.782 -10.292 17.137 1.00 87.50 94 GLU A N 1
ATOM 769 C CA . GLU A 1 94 ? -21.993 -9.118 16.729 1.00 87.50 94 GLU A CA 1
ATOM 770 C C . GLU A 1 94 ? -20.478 -9.390 16.834 1.00 87.50 94 GLU A C 1
ATOM 772 O O . GLU A 1 94 ? -19.712 -9.020 15.942 1.00 87.50 94 GLU A O 1
ATOM 777 N N . LYS A 1 95 ? -20.034 -10.128 17.863 1.00 90.81 95 LYS A N 1
ATOM 778 C CA . LYS A 1 95 ? -18.646 -10.600 17.995 1.00 90.81 95 LYS A CA 1
ATOM 779 C C . LYS A 1 95 ? -18.257 -11.609 16.909 1.00 90.81 95 LYS A C 1
ATOM 781 O O . LYS A 1 95 ? -17.151 -11.509 16.380 1.00 90.81 95 LYS A O 1
ATOM 786 N N . THR A 1 96 ? -19.106 -12.581 16.571 1.00 90.69 96 THR A N 1
ATOM 787 C CA . THR A 1 96 ? -18.807 -13.538 15.487 1.00 90.69 96 THR A CA 1
ATOM 788 C C . THR A 1 96 ? -18.789 -12.874 14.112 1.00 90.69 96 THR A C 1
ATOM 790 O O . THR A 1 96 ? -17.943 -13.208 13.282 1.00 90.69 96 THR A O 1
ATOM 793 N N . GLU A 1 97 ? -19.636 -11.871 13.887 1.00 90.31 97 GLU A N 1
ATOM 794 C CA . GLU A 1 97 ? -19.573 -11.024 12.697 1.00 90.31 97 GLU A CA 1
ATOM 795 C C . GLU A 1 97 ? -18.290 -10.187 12.644 1.00 90.31 97 GLU A C 1
ATOM 797 O O . GLU A 1 97 ? -17.670 -10.084 11.590 1.00 90.31 97 GLU A O 1
ATOM 802 N N . ALA A 1 98 ? -17.866 -9.594 13.762 1.00 82.38 98 ALA A N 1
ATOM 803 C CA . ALA A 1 98 ? -16.612 -8.848 13.827 1.00 82.38 98 ALA A CA 1
ATOM 804 C C . ALA A 1 98 ? -15.400 -9.753 13.545 1.00 82.38 98 ALA A C 1
ATOM 806 O O . ALA A 1 98 ? -14.551 -9.398 12.733 1.00 82.38 98 ALA A O 1
ATOM 807 N N . LEU A 1 99 ? -15.350 -10.948 14.146 1.00 87.81 99 LEU A N 1
ATOM 808 C CA . LEU A 1 99 ? -14.278 -11.921 13.913 1.00 87.81 99 LEU A CA 1
ATOM 809 C C . LEU A 1 99 ? -14.240 -12.408 12.461 1.00 87.81 99 LEU A C 1
ATOM 811 O O . LEU A 1 99 ? -13.168 -12.441 11.869 1.00 87.81 99 LEU A O 1
ATOM 815 N N . THR A 1 100 ? -15.390 -12.722 11.856 1.00 90.62 100 THR A N 1
ATOM 816 C CA . THR A 1 100 ? -15.434 -13.131 10.440 1.00 90.62 100 THR A CA 1
ATOM 817 C C . THR A 1 100 ? -15.093 -11.986 9.485 1.00 90.62 100 THR A C 1
ATOM 819 O O . THR A 1 100 ? -14.478 -12.227 8.447 1.00 90.62 100 THR A O 1
ATOM 822 N N . LYS A 1 101 ? -15.418 -10.730 9.821 1.00 88.19 101 LYS A N 1
ATOM 823 C CA . LYS A 1 101 ? -14.951 -9.549 9.071 1.00 88.19 101 LYS A CA 1
ATOM 824 C C . LYS A 1 101 ? -13.427 -9.394 9.179 1.00 88.19 101 LYS A C 1
ATOM 826 O O . LYS A 1 101 ? -12.783 -9.208 8.152 1.00 88.19 101 LYS A O 1
ATOM 831 N N . VAL A 1 102 ? -12.845 -9.560 10.373 1.00 85.25 102 VAL A N 1
ATOM 832 C CA . VAL A 1 102 ? -11.382 -9.536 10.584 1.00 85.25 102 VAL A CA 1
ATOM 833 C C . VAL A 1 102 ? -10.682 -10.629 9.776 1.00 85.25 102 VAL A C 1
ATOM 835 O O . VAL A 1 102 ? -9.819 -10.296 8.973 1.00 85.25 102 VAL A O 1
ATOM 838 N N . THR A 1 103 ? -11.096 -11.897 9.873 1.00 88.06 103 THR A N 1
ATOM 839 C CA . THR A 1 103 ? -10.424 -12.987 9.137 1.00 88.06 103 THR A CA 1
ATOM 840 C C . THR A 1 103 ? -10.521 -12.829 7.617 1.00 88.06 103 THR A C 1
ATOM 842 O O . THR A 1 103 ? -9.582 -13.160 6.902 1.00 88.06 103 THR A O 1
ATOM 845 N N . ASN A 1 104 ? -11.627 -12.279 7.097 1.00 84.19 104 ASN A N 1
ATOM 846 C CA . ASN A 1 104 ? -11.736 -11.963 5.668 1.00 84.19 104 ASN A CA 1
ATOM 847 C C . ASN A 1 104 ? -10.783 -10.829 5.243 1.00 84.19 104 ASN A C 1
ATOM 849 O O . ASN A 1 104 ? -10.247 -10.869 4.135 1.00 84.19 104 ASN A O 1
ATOM 853 N N . LEU A 1 105 ? -10.550 -9.831 6.102 1.00 81.56 105 LEU A N 1
ATOM 854 C CA . LEU A 1 105 ? -9.567 -8.773 5.850 1.00 81.56 105 LEU A CA 1
ATOM 855 C C . LEU A 1 105 ? -8.126 -9.297 5.951 1.00 81.56 105 LEU A C 1
ATOM 857 O O . LEU A 1 105 ? -7.310 -8.938 5.111 1.00 81.56 105 LEU A O 1
ATOM 861 N N . GLU A 1 106 ? -7.828 -10.189 6.899 1.00 84.38 106 GLU A N 1
ATOM 862 C CA . GLU A 1 106 ? -6.525 -10.867 7.018 1.00 84.38 106 GLU A CA 1
ATOM 863 C C . GLU A 1 106 ? -6.210 -11.718 5.774 1.00 84.38 106 GLU A C 1
ATOM 865 O O . GLU A 1 106 ? -5.105 -11.639 5.235 1.00 84.38 106 GLU A O 1
ATOM 870 N N . CYS A 1 107 ? -7.187 -12.474 5.254 1.00 88.69 107 CYS A N 1
ATOM 871 C CA . CYS A 1 107 ? -7.030 -13.206 3.993 1.00 88.69 107 CYS A CA 1
ATOM 872 C C . CYS A 1 107 ? -6.773 -12.261 2.808 1.00 88.69 107 CYS A C 1
ATOM 874 O O . CYS A 1 107 ? -5.787 -12.447 2.096 1.00 88.69 107 CYS A O 1
ATOM 876 N N . ARG A 1 108 ? -7.597 -11.214 2.636 1.00 79.69 108 ARG A N 1
ATOM 877 C CA . ARG A 1 108 ? -7.428 -10.225 1.553 1.00 79.69 108 ARG A CA 1
ATOM 878 C C . ARG A 1 108 ? -6.097 -9.475 1.630 1.00 79.69 108 ARG A C 1
ATOM 880 O O . ARG A 1 108 ? -5.508 -9.194 0.590 1.00 79.69 108 ARG A O 1
ATOM 887 N N . LEU A 1 109 ? -5.623 -9.162 2.837 1.00 82.62 109 LEU A N 1
ATOM 888 C CA . LEU A 1 109 ? -4.307 -8.566 3.052 1.00 82.62 109 LEU A CA 1
ATOM 889 C C . LEU A 1 109 ? -3.210 -9.535 2.603 1.00 82.62 109 LEU A C 1
ATOM 891 O O . LEU A 1 109 ? -2.374 -9.152 1.796 1.00 82.62 109 LEU A O 1
ATOM 895 N N . SER A 1 110 ? -3.268 -10.802 3.020 1.00 89.81 110 SER A N 1
ATOM 896 C CA . SER A 1 110 ? -2.302 -11.820 2.587 1.00 89.81 110 SER A CA 1
ATOM 897 C C . SER A 1 110 ? -2.312 -12.057 1.068 1.00 89.81 110 SER A C 1
ATOM 899 O O . SER A 1 110 ? -1.266 -12.347 0.485 1.00 89.81 110 SER A O 1
ATOM 901 N N . ASP A 1 111 ? -3.473 -11.949 0.412 1.00 82.19 111 ASP A N 1
ATOM 902 C CA . ASP A 1 111 ? -3.586 -12.024 -1.051 1.00 82.19 111 ASP A CA 1
ATOM 903 C C . ASP A 1 111 ? -2.907 -10.821 -1.726 1.00 82.19 111 ASP A C 1
ATOM 905 O O . ASP A 1 111 ? -2.096 -11.006 -2.635 1.00 82.19 111 ASP A O 1
ATOM 909 N N . SER A 1 112 ? -3.165 -9.605 -1.228 1.00 78.88 112 SER A N 1
ATOM 910 C CA . SER A 1 112 ? -2.505 -8.371 -1.678 1.00 78.88 112 SER A CA 1
ATOM 911 C C . SER A 1 112 ? -0.987 -8.414 -1.456 1.00 78.88 112 SER A C 1
ATOM 913 O O . SER A 1 112 ? -0.231 -8.117 -2.376 1.00 78.88 112 SER A O 1
ATOM 915 N N . GLU A 1 113 ? -0.516 -8.859 -0.287 1.00 84.19 113 GLU A N 1
ATOM 916 C CA . GLU A 1 113 ? 0.910 -9.015 0.035 1.00 84.19 113 GLU A CA 1
ATOM 917 C C . GLU A 1 113 ? 1.615 -9.997 -0.912 1.00 84.19 113 GLU A C 1
ATOM 919 O O . GLU A 1 113 ? 2.728 -9.724 -1.372 1.00 84.19 113 GLU A O 1
ATOM 924 N N . ARG A 1 114 ? 0.966 -11.122 -1.246 1.00 89.88 114 ARG A N 1
ATOM 925 C CA . ARG A 1 114 ? 1.498 -12.101 -2.207 1.00 89.88 114 ARG A CA 1
ATOM 926 C C . ARG A 1 114 ? 1.581 -11.536 -3.620 1.00 89.88 114 ARG A C 1
ATOM 928 O O . ARG A 1 114 ? 2.598 -11.746 -4.276 1.00 89.88 114 ARG A O 1
ATOM 935 N N . GLU A 1 115 ? 0.575 -10.793 -4.071 1.00 82.50 115 GLU A N 1
ATOM 936 C CA . GLU A 1 115 ? 0.616 -10.159 -5.392 1.00 82.50 115 GLU A CA 1
ATOM 937 C C . GLU A 1 115 ? 1.636 -9.008 -5.439 1.00 82.50 115 GLU A C 1
ATOM 939 O O . GLU A 1 115 ? 2.400 -8.902 -6.396 1.00 82.50 115 GLU A O 1
ATOM 944 N N . CYS A 1 116 ? 1.771 -8.227 -4.361 1.00 80.81 116 CYS A N 1
ATOM 945 C CA . CYS A 1 116 ? 2.843 -7.240 -4.206 1.00 80.81 116 CYS A CA 1
ATOM 946 C C . CYS A 1 116 ? 4.237 -7.878 -4.302 1.00 80.81 116 CYS A C 1
ATOM 948 O O . CYS A 1 116 ? 5.133 -7.303 -4.919 1.00 80.81 116 CYS A O 1
ATOM 950 N N . ALA A 1 117 ? 4.444 -9.050 -3.694 1.00 87.75 117 ALA A N 1
ATOM 951 C CA . ALA A 1 117 ? 5.704 -9.785 -3.792 1.00 87.75 117 ALA A CA 1
ATOM 952 C C . ALA A 1 117 ? 5.949 -10.320 -5.215 1.00 87.75 117 ALA A C 1
ATOM 954 O O . ALA A 1 117 ? 7.066 -10.217 -5.722 1.00 87.75 117 ALA A O 1
ATOM 955 N N . ARG A 1 118 ? 4.902 -10.826 -5.881 1.00 88.06 118 ARG A N 1
ATOM 956 C CA . ARG A 1 118 ? 4.959 -11.324 -7.262 1.00 88.06 118 ARG A CA 1
ATOM 957 C C . ARG A 1 118 ? 5.329 -10.216 -8.256 1.00 88.06 118 ARG A C 1
ATOM 959 O O . ARG A 1 118 ? 6.254 -10.391 -9.042 1.00 88.06 118 ARG A O 1
ATOM 966 N N . LEU A 1 119 ? 4.662 -9.062 -8.173 1.00 82.62 119 LEU A N 1
ATOM 967 C CA . LEU A 1 119 ? 4.919 -7.897 -9.029 1.00 82.62 119 LEU A CA 1
ATOM 968 C C . LEU A 1 119 ? 6.323 -7.312 -8.797 1.00 82.62 119 LEU A C 1
ATOM 970 O O . LEU A 1 119 ? 6.995 -6.938 -9.755 1.00 82.62 119 LEU A O 1
ATOM 974 N N . ARG A 1 120 ? 6.818 -7.297 -7.548 1.00 85.81 120 ARG A N 1
ATOM 975 C CA . ARG A 1 120 ? 8.216 -6.925 -7.247 1.00 85.81 120 ARG A CA 1
ATOM 976 C C . ARG A 1 120 ? 9.215 -7.861 -7.922 1.00 85.81 120 ARG A C 1
ATOM 978 O O . ARG A 1 120 ? 10.134 -7.372 -8.568 1.00 85.81 120 ARG A O 1
ATOM 985 N N . GLN A 1 121 ? 9.005 -9.175 -7.821 1.00 89.69 121 GLN A N 1
ATOM 986 C CA . GLN A 1 121 ? 9.874 -10.168 -8.453 1.00 89.69 121 GLN A CA 1
ATOM 987 C C . GLN A 1 121 ? 9.870 -10.046 -9.987 1.00 89.69 121 GLN A C 1
ATOM 989 O O . GLN A 1 121 ? 10.929 -10.154 -10.605 1.00 89.69 121 GLN A O 1
ATOM 994 N N . ASP A 1 122 ? 8.712 -9.785 -10.605 1.00 82.81 122 ASP A N 1
ATOM 995 C CA . ASP A 1 122 ? 8.627 -9.502 -12.044 1.00 82.81 122 ASP A CA 1
ATOM 996 C C . ASP A 1 122 ? 9.446 -8.254 -12.414 1.00 82.81 122 ASP A C 1
ATOM 998 O O . ASP A 1 122 ? 10.260 -8.308 -13.339 1.00 82.81 122 ASP A O 1
ATOM 1002 N N . CYS A 1 123 ? 9.284 -7.150 -11.677 1.00 80.94 123 CYS A N 1
ATOM 1003 C CA . CYS A 1 123 ? 10.030 -5.914 -11.918 1.00 80.94 123 CYS A CA 1
ATOM 1004 C C . CYS A 1 123 ? 11.547 -6.114 -11.749 1.00 80.94 123 CYS A C 1
ATOM 1006 O O . CYS A 1 123 ? 12.304 -5.750 -12.650 1.00 80.94 123 CYS A O 1
ATOM 1008 N N . GLU A 1 124 ? 11.993 -6.753 -10.664 1.00 86.62 124 GLU A N 1
ATOM 1009 C CA . GLU A 1 124 ? 13.406 -7.087 -10.418 1.00 86.62 124 GLU A CA 1
ATOM 1010 C C . GLU A 1 124 ? 13.986 -7.935 -11.567 1.00 86.62 124 GLU A C 1
ATOM 1012 O O . GLU A 1 124 ? 15.015 -7.575 -12.140 1.00 86.62 124 GLU A O 1
ATOM 1017 N N . ALA A 1 125 ? 13.275 -8.981 -12.006 1.00 86.44 125 ALA A N 1
ATOM 1018 C CA . ALA A 1 125 ? 13.698 -9.821 -13.127 1.00 86.44 125 ALA A CA 1
ATOM 1019 C C . ALA A 1 125 ? 13.757 -9.063 -14.470 1.00 86.44 125 ALA A C 1
ATOM 1021 O O . ALA A 1 125 ? 14.660 -9.305 -15.274 1.00 86.44 125 ALA A O 1
ATOM 1022 N N . THR A 1 126 ? 12.836 -8.125 -14.736 1.00 81.94 126 THR A N 1
ATOM 1023 C CA . THR A 1 126 ? 12.945 -7.254 -15.926 1.00 81.94 126 THR A CA 1
ATOM 1024 C C . THR A 1 126 ? 14.125 -6.285 -15.826 1.00 81.94 126 THR A C 1
ATOM 1026 O O . THR A 1 126 ? 14.813 -6.058 -16.821 1.00 81.94 126 THR A O 1
ATOM 1029 N N . GLN A 1 127 ? 14.425 -5.767 -14.631 1.00 84.31 127 GLN A N 1
ATOM 1030 C CA . GLN A 1 127 ? 15.543 -4.855 -14.402 1.00 84.31 127 GLN A CA 1
ATOM 1031 C C . GLN A 1 127 ? 16.902 -5.554 -14.579 1.00 84.31 127 GLN A C 1
ATOM 1033 O O . GLN A 1 127 ? 17.798 -4.989 -15.210 1.00 84.31 127 GLN A O 1
ATOM 1038 N N . GLU A 1 128 ? 17.058 -6.784 -14.083 1.00 88.88 128 GLU A N 1
ATOM 1039 C CA . GLU A 1 128 ? 18.239 -7.619 -14.348 1.00 88.88 128 GLU A CA 1
ATOM 1040 C C . GLU A 1 128 ? 18.377 -7.931 -15.848 1.00 88.88 128 GLU A C 1
ATOM 1042 O O . GLU A 1 128 ? 19.464 -7.796 -16.420 1.00 88.88 128 GLU A O 1
ATOM 1047 N N . ALA A 1 129 ? 17.267 -8.265 -16.518 1.00 84.94 129 ALA A N 1
ATOM 1048 C CA . ALA A 1 129 ? 17.257 -8.529 -17.954 1.00 84.94 129 ALA A CA 1
ATOM 1049 C C . ALA A 1 129 ? 17.693 -7.309 -18.786 1.00 84.94 129 ALA A C 1
ATOM 1051 O O . ALA A 1 129 ? 18.417 -7.499 -19.765 1.00 84.94 129 ALA A O 1
ATOM 1052 N N . TYR A 1 130 ? 17.310 -6.085 -18.401 1.00 81.88 130 TYR A N 1
ATOM 1053 C CA . TYR A 1 130 ? 17.771 -4.838 -19.029 1.00 81.88 130 TYR A CA 1
ATOM 1054 C C . TYR A 1 130 ? 19.259 -4.556 -18.782 1.00 81.88 130 TYR A C 1
ATOM 1056 O O . TYR A 1 130 ? 19.983 -4.175 -19.707 1.00 81.88 130 TYR A O 1
ATOM 1064 N N . GLN A 1 131 ? 19.738 -4.754 -17.548 1.00 87.81 131 GLN A N 1
ATOM 1065 C CA . GLN A 1 131 ? 21.153 -4.564 -17.215 1.00 87.81 131 GLN A CA 1
ATOM 1066 C C . GLN A 1 131 ? 22.040 -5.503 -18.040 1.00 87.81 131 GLN A C 1
ATOM 1068 O O . GLN A 1 131 ? 23.031 -5.052 -18.611 1.00 87.81 131 GLN A O 1
ATOM 1073 N N . SER A 1 132 ? 21.635 -6.771 -18.183 1.00 88.50 132 SER A N 1
ATOM 1074 C CA . SER A 1 132 ? 22.356 -7.759 -18.990 1.00 88.50 132 SER A CA 1
ATOM 1075 C C . SER A 1 132 ? 22.492 -7.343 -20.461 1.00 88.50 132 SER A C 1
ATOM 1077 O O . SER A 1 132 ? 23.593 -7.452 -21.000 1.00 88.50 132 SER A O 1
ATOM 1079 N N . ILE A 1 133 ? 21.419 -6.837 -21.095 1.00 84.25 133 ILE A N 1
ATOM 1080 C CA . ILE A 1 133 ? 21.475 -6.287 -22.467 1.00 84.25 133 ILE A CA 1
ATOM 1081 C C . ILE A 1 133 ? 22.511 -5.167 -22.524 1.00 84.25 133 ILE A C 1
ATOM 1083 O O . ILE A 1 133 ? 23.453 -5.209 -23.311 1.00 84.25 133 ILE A O 1
ATOM 1087 N N . THR A 1 134 ? 22.351 -4.187 -21.632 1.00 86.00 134 THR A N 1
ATOM 1088 C CA . THR A 1 134 ? 23.161 -2.967 -21.599 1.00 86.00 134 THR A CA 1
ATOM 1089 C C . THR A 1 134 ? 24.651 -3.296 -21.485 1.00 86.00 134 THR A C 1
ATOM 1091 O O . THR A 1 134 ? 25.468 -2.689 -22.175 1.00 86.00 134 THR A O 1
ATOM 1094 N N . THR A 1 135 ? 25.022 -4.289 -20.668 1.00 89.94 135 THR A N 1
ATOM 1095 C CA . THR A 1 135 ? 26.416 -4.745 -20.552 1.00 89.94 135 THR A CA 1
ATOM 1096 C C . THR A 1 135 ? 26.931 -5.487 -21.787 1.00 89.94 135 THR A C 1
ATOM 1098 O O . THR A 1 135 ? 28.106 -5.346 -22.123 1.00 89.94 135 THR A O 1
ATOM 1101 N N . GLU A 1 136 ? 26.084 -6.246 -22.490 1.00 89.50 136 GLU A N 1
ATOM 1102 C CA . GLU A 1 136 ? 26.476 -6.956 -23.714 1.00 89.50 136 GLU A CA 1
ATOM 1103 C C . GLU A 1 136 ? 26.703 -5.973 -24.873 1.00 89.50 136 GLU A C 1
ATOM 1105 O O . GLU A 1 136 ? 27.772 -5.985 -25.490 1.00 89.50 136 GLU A O 1
ATOM 1110 N N . HIS A 1 137 ? 25.755 -5.059 -25.105 1.00 87.38 137 HIS A N 1
ATOM 1111 C CA . HIS A 1 137 ? 25.871 -3.989 -26.098 1.00 87.38 137 HIS A CA 1
ATOM 1112 C C . HIS A 1 137 ? 27.114 -3.119 -25.837 1.00 87.38 137 HIS A C 1
ATOM 1114 O O . HIS A 1 137 ? 27.931 -2.909 -26.735 1.00 87.38 137 HIS A O 1
ATOM 1120 N N . GLN A 1 138 ? 27.339 -2.687 -24.587 1.00 90.81 138 GLN A N 1
ATOM 1121 C CA . GLN A 1 138 ? 28.548 -1.937 -24.214 1.00 90.81 138 GLN A CA 1
ATOM 1122 C C . GLN A 1 138 ? 29.841 -2.720 -24.488 1.00 90.81 138 GLN A C 1
ATOM 1124 O O . GLN A 1 138 ? 30.824 -2.128 -24.935 1.00 90.81 138 GLN A O 1
ATOM 1129 N N . SER A 1 139 ? 29.855 -4.040 -24.272 1.00 92.88 139 SER A N 1
ATOM 1130 C CA . SER A 1 139 ? 31.013 -4.878 -24.601 1.00 92.88 139 SER A CA 1
ATOM 1131 C C . SER A 1 139 ? 31.283 -4.913 -26.111 1.00 92.88 139 SER A C 1
ATOM 1133 O O . SER A 1 139 ? 32.436 -4.765 -26.523 1.00 92.88 139 SER A O 1
ATOM 1135 N N . LYS A 1 140 ? 30.240 -5.050 -26.945 1.00 90.44 140 LYS A N 1
ATOM 1136 C CA . LYS A 1 140 ? 30.363 -5.010 -28.415 1.00 90.44 140 LYS A CA 1
ATOM 1137 C C . LYS A 1 140 ? 30.847 -3.637 -28.901 1.00 90.44 140 LYS A C 1
ATOM 1139 O O . LYS A 1 140 ? 31.769 -3.569 -29.711 1.00 90.44 140 LYS A O 1
ATOM 1144 N N . MET A 1 141 ? 30.318 -2.540 -28.348 1.00 92.38 141 MET A N 1
ATOM 1145 C CA . MET A 1 141 ? 30.804 -1.183 -28.647 1.00 92.38 141 MET A CA 1
ATOM 1146 C C . MET A 1 141 ? 32.293 -1.000 -28.311 1.00 92.38 141 MET A C 1
ATOM 1148 O O . MET A 1 141 ? 33.031 -0.400 -29.093 1.00 92.38 141 MET A O 1
ATOM 1152 N N . MET A 1 142 ? 32.762 -1.512 -27.166 1.00 94.00 142 MET A N 1
ATOM 1153 C CA . MET A 1 142 ? 34.182 -1.421 -26.797 1.00 94.00 142 MET A CA 1
ATOM 1154 C C . MET A 1 142 ? 35.081 -2.245 -27.730 1.00 94.00 142 MET A C 1
ATOM 1156 O O . MET A 1 142 ? 36.179 -1.795 -28.059 1.00 94.00 142 MET A O 1
ATOM 1160 N N . GLU A 1 143 ? 34.629 -3.415 -28.195 1.00 95.12 143 GLU A N 1
ATOM 1161 C CA . GLU A 1 143 ? 35.312 -4.196 -29.239 1.00 95.12 143 GLU A CA 1
ATOM 1162 C C . GLU A 1 143 ? 35.398 -3.405 -30.555 1.00 95.12 143 GLU A C 1
ATOM 1164 O O . GLU A 1 143 ? 36.487 -3.294 -31.117 1.00 95.12 143 GLU A O 1
ATOM 1169 N N . LEU A 1 144 ? 34.297 -2.795 -31.012 1.00 93.94 144 LEU A N 1
ATOM 1170 C CA . LEU A 1 144 ? 34.262 -1.961 -32.218 1.00 93.94 144 LEU A CA 1
ATOM 1171 C C . LEU A 1 144 ? 35.282 -0.816 -32.146 1.00 93.94 144 LEU A C 1
ATOM 1173 O O . LEU A 1 144 ? 36.144 -0.712 -33.017 1.00 93.94 144 LEU A O 1
ATOM 1177 N N . VAL A 1 145 ? 35.270 -0.020 -31.072 1.00 96.12 145 VAL A N 1
ATOM 1178 C CA . VAL A 1 145 ? 36.216 1.100 -30.888 1.00 96.12 145 VAL A CA 1
ATOM 1179 C C . VAL A 1 145 ? 37.670 0.603 -30.846 1.00 96.12 145 VAL A C 1
ATOM 1181 O O . VAL A 1 145 ? 38.574 1.233 -31.398 1.00 96.12 145 VAL A O 1
ATOM 1184 N N . ARG A 1 146 ? 37.912 -0.571 -30.247 1.00 96.56 146 ARG A N 1
ATOM 1185 C CA . ARG A 1 146 ? 39.230 -1.227 -30.216 1.00 96.56 146 ARG A CA 1
ATOM 1186 C C . ARG A 1 146 ? 39.685 -1.698 -31.607 1.00 96.56 146 ARG A C 1
ATOM 1188 O O . ARG A 1 146 ? 40.888 -1.719 -31.869 1.00 96.56 146 ARG A O 1
ATOM 1195 N N . LEU A 1 147 ? 38.764 -2.095 -32.486 1.00 95.06 147 LEU A N 1
ATOM 1196 C CA . LEU A 1 147 ? 39.049 -2.464 -33.878 1.00 95.06 147 LEU A CA 1
ATOM 1197 C C . LEU A 1 147 ? 39.304 -1.231 -34.752 1.00 95.06 147 LEU A C 1
ATOM 1199 O O . LEU A 1 147 ? 40.249 -1.238 -35.537 1.00 95.06 147 LEU A O 1
ATOM 1203 N N . GLU A 1 148 ? 38.523 -0.166 -34.578 1.00 93.69 148 GLU A N 1
ATOM 1204 C CA . GLU A 1 148 ? 38.687 1.099 -35.304 1.00 93.69 148 GLU A CA 1
ATOM 1205 C C . GLU A 1 148 ? 40.011 1.796 -34.961 1.00 93.69 148 GLU A C 1
ATOM 1207 O O . GLU A 1 148 ? 40.709 2.252 -35.867 1.00 93.69 148 GLU A O 1
ATOM 1212 N N . GLN A 1 149 ? 40.441 1.783 -33.692 1.00 96.25 149 GLN A N 1
ATOM 1213 C CA . GLN A 1 149 ? 41.780 2.262 -33.326 1.00 96.25 149 GLN A CA 1
ATOM 1214 C C . GLN A 1 149 ? 42.884 1.437 -34.008 1.00 96.25 149 GLN A C 1
ATOM 1216 O O . GLN A 1 149 ? 43.809 2.008 -34.577 1.00 96.25 149 GLN A O 1
ATOM 1221 N N . GLN A 1 150 ? 42.772 0.102 -34.023 1.00 96.19 150 GLN A N 1
ATOM 1222 C CA . GLN A 1 150 ? 43.748 -0.755 -34.711 1.00 96.19 150 GLN A CA 1
ATOM 1223 C C . GLN A 1 150 ? 43.765 -0.528 -36.235 1.00 96.19 150 GLN A C 1
ATOM 1225 O O . GLN A 1 150 ? 44.820 -0.654 -36.858 1.00 96.19 150 GLN A O 1
ATOM 1230 N N . LEU A 1 151 ? 42.627 -0.173 -36.843 1.00 94.50 151 LEU A N 1
ATOM 1231 C CA . LEU A 1 151 ? 42.552 0.221 -38.253 1.00 94.50 151 LEU A CA 1
ATOM 1232 C C . LEU A 1 151 ? 43.252 1.552 -38.507 1.00 94.50 151 LEU A C 1
ATOM 1234 O O . LEU A 1 151 ? 43.999 1.662 -39.479 1.00 94.50 151 LEU A O 1
ATOM 1238 N N . GLN A 1 152 ? 43.048 2.535 -37.630 1.00 95.44 152 GLN A N 1
ATOM 1239 C CA . GLN A 1 152 ? 43.719 3.828 -37.711 1.00 95.44 152 GLN A CA 1
ATOM 1240 C C . GLN A 1 152 ? 45.240 3.674 -37.557 1.00 95.44 152 GLN A C 1
ATOM 1242 O O . GLN A 1 152 ? 45.994 4.251 -38.342 1.00 95.44 152 GLN A O 1
ATOM 1247 N N . ASP A 1 153 ? 45.696 2.847 -36.613 1.00 95.94 153 ASP A N 1
ATOM 1248 C CA . ASP A 1 153 ? 47.117 2.553 -36.404 1.00 95.94 153 ASP A CA 1
ATOM 1249 C C . ASP A 1 153 ? 47.741 1.948 -37.680 1.00 95.94 153 ASP A C 1
ATOM 1251 O O . ASP A 1 153 ? 48.713 2.494 -38.210 1.00 95.94 153 ASP A O 1
ATOM 1255 N N . ILE A 1 154 ? 47.135 0.891 -38.243 1.00 94.38 154 ILE A N 1
ATOM 1256 C CA . ILE A 1 154 ? 47.611 0.233 -39.476 1.00 94.38 154 ILE A CA 1
ATOM 1257 C C . ILE A 1 154 ? 47.557 1.176 -40.688 1.00 94.38 154 ILE A C 1
ATOM 1259 O O . ILE A 1 154 ? 48.489 1.179 -41.492 1.00 94.38 154 ILE A O 1
ATOM 1263 N N . GLN A 1 155 ? 46.517 2.007 -40.817 1.00 93.81 155 GLN A N 1
ATOM 1264 C CA . GLN A 1 155 ? 46.430 3.017 -41.877 1.00 93.81 155 GLN A CA 1
ATOM 1265 C C . GLN A 1 155 ? 47.600 4.009 -41.787 1.00 93.81 155 GLN A C 1
ATOM 1267 O O . GLN A 1 155 ? 48.220 4.308 -42.807 1.00 93.81 155 GLN A O 1
ATOM 1272 N N . THR A 1 156 ? 47.967 4.468 -40.584 1.00 94.31 156 THR A N 1
ATOM 1273 C CA . THR A 1 156 ? 49.132 5.356 -40.428 1.00 94.31 156 THR A CA 1
ATOM 1274 C C . THR A 1 156 ? 50.462 4.642 -40.687 1.00 94.31 156 THR A C 1
ATOM 1276 O O . THR A 1 156 ? 51.357 5.244 -41.283 1.00 94.31 156 THR A O 1
ATOM 1279 N N . GLU A 1 157 ? 50.626 3.365 -40.317 1.00 94.62 157 GLU A N 1
ATOM 1280 C CA . GLU A 1 157 ? 51.833 2.600 -40.675 1.00 94.62 157 GLU A CA 1
ATOM 1281 C C . GLU A 1 157 ? 51.957 2.448 -42.199 1.00 94.62 157 GLU A C 1
ATOM 1283 O O . GLU A 1 157 ? 53.017 2.730 -42.765 1.00 94.62 157 GLU A O 1
ATOM 1288 N N . LYS A 1 158 ? 50.860 2.103 -42.879 1.00 93.19 158 LYS A N 1
ATOM 1289 C CA . LYS A 1 158 ? 50.783 2.012 -44.340 1.00 93.19 158 LYS A CA 1
ATOM 1290 C C . LYS A 1 158 ? 51.111 3.340 -45.027 1.00 93.19 158 LYS A C 1
ATOM 1292 O O . LYS A 1 158 ? 51.953 3.356 -45.919 1.00 93.19 158 LYS A O 1
ATOM 1297 N N . GLU A 1 159 ? 50.527 4.460 -44.598 1.00 94.38 159 GLU A N 1
ATOM 1298 C CA . GLU A 1 159 ? 50.825 5.787 -45.164 1.00 94.38 159 GLU A CA 1
ATOM 1299 C C . GLU A 1 159 ? 52.315 6.156 -45.038 1.00 94.38 159 GLU A C 1
ATOM 1301 O O . GLU A 1 159 ? 52.902 6.719 -45.971 1.00 94.38 159 GLU A O 1
ATOM 1306 N N . ASN A 1 160 ? 52.951 5.787 -43.920 1.00 95.00 160 ASN A N 1
ATOM 1307 C CA . ASN A 1 160 ? 54.390 5.957 -43.707 1.00 95.00 160 ASN A CA 1
ATOM 1308 C C . ASN A 1 160 ? 55.230 5.024 -44.602 1.00 95.00 160 ASN A C 1
ATOM 1310 O O . ASN A 1 160 ? 56.220 5.467 -45.193 1.00 95.00 160 ASN A O 1
ATOM 1314 N N . LEU A 1 161 ? 54.838 3.753 -44.753 1.00 93.38 161 LEU A N 1
ATOM 1315 C CA . LEU A 1 161 ? 55.499 2.797 -45.650 1.00 93.38 161 LEU A CA 1
ATOM 1316 C C . LEU A 1 161 ? 55.381 3.220 -47.120 1.00 93.38 161 LEU A C 1
ATOM 1318 O O . LEU A 1 161 ? 56.379 3.202 -47.840 1.00 93.38 161 LEU A O 1
ATOM 1322 N N . GLU A 1 162 ? 54.207 3.678 -47.558 1.00 93.38 162 GLU A N 1
ATOM 1323 C CA . GLU A 1 162 ? 53.995 4.258 -48.885 1.00 93.38 162 GLU A CA 1
ATOM 1324 C C . GLU A 1 162 ? 54.821 5.533 -49.097 1.00 93.38 162 GLU A C 1
ATOM 1326 O O . GLU A 1 162 ? 55.339 5.755 -50.193 1.00 93.38 162 GLU A O 1
ATOM 1331 N N . ALA A 1 163 ? 54.957 6.387 -48.077 1.00 94.19 163 ALA A N 1
ATOM 1332 C CA . ALA A 1 163 ? 55.783 7.590 -48.157 1.00 94.19 163 ALA A CA 1
ATOM 1333 C C . ALA A 1 163 ? 57.265 7.249 -48.348 1.00 94.19 163 ALA A C 1
ATOM 1335 O O . ALA A 1 163 ? 57.903 7.796 -49.251 1.00 94.19 163 ALA A O 1
ATOM 1336 N N . LEU A 1 164 ? 57.780 6.297 -47.569 1.00 94.06 164 LEU A N 1
ATOM 1337 C CA . LEU A 1 164 ? 59.154 5.811 -47.677 1.00 94.06 164 LEU A CA 1
ATOM 1338 C C . LEU A 1 164 ? 59.395 5.058 -48.998 1.00 94.06 164 LEU A C 1
ATOM 1340 O O . LEU A 1 164 ? 60.439 5.227 -49.628 1.00 94.06 164 LEU A O 1
ATOM 1344 N N . LEU A 1 165 ? 58.414 4.287 -49.479 1.00 93.44 165 LEU A N 1
ATOM 1345 C CA . LEU A 1 165 ? 58.449 3.654 -50.799 1.00 93.44 165 LEU A CA 1
ATOM 1346 C C . LEU A 1 165 ? 58.522 4.714 -51.913 1.00 93.44 165 LEU A C 1
ATOM 1348 O O . LEU A 1 165 ? 59.389 4.619 -52.778 1.00 93.44 165 LEU A O 1
ATOM 1352 N N . ARG A 1 166 ? 57.684 5.762 -51.849 1.00 93.44 166 ARG A N 1
ATOM 1353 C CA . ARG A 1 166 ? 57.685 6.909 -52.782 1.00 93.44 166 ARG A CA 1
ATOM 1354 C C . ARG A 1 166 ? 58.965 7.749 -52.731 1.00 93.44 166 ARG A C 1
ATOM 1356 O O . ARG A 1 166 ? 59.254 8.452 -53.700 1.00 93.44 166 ARG A O 1
ATOM 1363 N N . GLU A 1 167 ? 59.707 7.731 -51.628 1.00 93.50 167 GLU A N 1
ATOM 1364 C CA . GLU A 1 167 ? 61.037 8.341 -51.531 1.00 93.50 167 GLU A CA 1
ATOM 1365 C C . GLU A 1 167 ? 62.092 7.456 -52.213 1.00 93.50 167 GLU A C 1
ATOM 1367 O O . GLU A 1 167 ? 62.822 7.920 -53.092 1.00 93.50 167 GLU A O 1
ATOM 1372 N N . ARG A 1 168 ? 62.127 6.159 -51.883 1.00 90.31 168 ARG A N 1
ATOM 1373 C CA . ARG A 1 168 ? 63.122 5.213 -52.414 1.00 90.31 168 ARG A CA 1
ATOM 1374 C C . ARG A 1 168 ? 62.955 4.904 -53.901 1.00 90.31 168 ARG A C 1
ATOM 1376 O O . ARG A 1 168 ? 63.962 4.687 -54.575 1.00 90.31 168 ARG A O 1
ATOM 1383 N N . THR A 1 169 ? 61.739 4.938 -54.454 1.00 90.44 169 THR A N 1
ATOM 1384 C CA . THR A 1 169 ? 61.556 4.843 -55.914 1.00 90.44 169 THR A CA 1
ATOM 1385 C C . THR A 1 169 ? 62.148 6.055 -56.629 1.00 90.44 169 THR A C 1
ATOM 1387 O O . THR A 1 169 ? 62.876 5.874 -57.599 1.00 90.44 169 THR A O 1
ATOM 1390 N N . LYS A 1 170 ? 61.950 7.276 -56.110 1.00 92.00 170 LYS A N 1
ATOM 1391 C CA . LYS A 1 170 ? 62.562 8.496 -56.670 1.00 92.00 170 LYS A CA 1
ATOM 1392 C C . LYS A 1 170 ? 64.087 8.477 -56.561 1.00 92.00 170 LYS A C 1
ATOM 1394 O O . LYS A 1 170 ? 64.770 8.885 -57.496 1.00 92.00 170 LYS A O 1
ATOM 1399 N N . GLU A 1 171 ? 64.635 7.980 -55.450 1.00 90.38 171 GLU A N 1
ATOM 1400 C CA . GLU A 1 171 ? 66.085 7.792 -55.294 1.00 90.38 171 GLU A CA 1
ATOM 1401 C C . GLU A 1 171 ? 66.639 6.829 -56.364 1.00 90.38 171 GLU A C 1
ATOM 1403 O O . GLU A 1 171 ? 67.641 7.132 -57.017 1.00 90.38 171 GLU A O 1
ATOM 1408 N N . ALA A 1 172 ? 65.950 5.707 -56.609 1.00 87.75 172 ALA A N 1
ATOM 1409 C CA . ALA A 1 172 ? 66.306 4.757 -57.662 1.00 87.75 172 ALA A CA 1
ATOM 1410 C C . ALA A 1 172 ? 66.194 5.365 -59.073 1.00 87.75 172 ALA A C 1
ATOM 1412 O O . ALA A 1 172 ? 67.120 5.212 -59.871 1.00 87.75 172 ALA A O 1
ATOM 1413 N N . GLU A 1 173 ? 65.110 6.087 -59.373 1.00 88.50 173 GLU A N 1
ATOM 1414 C CA . GLU A 1 173 ? 64.882 6.773 -60.654 1.00 88.50 173 GLU A CA 1
ATOM 1415 C C . GLU A 1 173 ? 65.997 7.785 -60.960 1.00 88.50 173 GLU A C 1
ATOM 1417 O O . GLU A 1 173 ? 66.573 7.762 -62.049 1.00 88.50 173 GLU A O 1
ATOM 1422 N N . VAL A 1 174 ? 66.371 8.625 -59.987 1.00 88.12 174 VAL A N 1
ATOM 1423 C CA . VAL A 1 174 ? 67.451 9.617 -60.134 1.00 88.12 174 VAL A CA 1
ATOM 1424 C C . VAL A 1 174 ? 68.811 8.941 -60.345 1.00 88.12 174 VAL A C 1
ATOM 1426 O O . VAL A 1 174 ? 69.596 9.372 -61.194 1.00 88.12 174 VAL A O 1
ATOM 1429 N N . LEU A 1 175 ? 69.115 7.855 -59.626 1.00 84.62 175 LEU A N 1
ATOM 1430 C CA . LEU A 1 175 ? 70.356 7.096 -59.834 1.00 84.62 175 LEU A CA 1
ATOM 1431 C C . LEU A 1 175 ? 70.386 6.392 -61.201 1.00 84.62 175 LEU A C 1
ATOM 1433 O O . LEU A 1 175 ? 71.423 6.392 -61.870 1.00 84.62 175 LEU A O 1
ATOM 1437 N N . GLN A 1 176 ? 69.254 5.853 -61.656 1.00 84.06 176 GLN A N 1
ATOM 1438 C CA . GLN A 1 176 ? 69.113 5.236 -62.974 1.00 84.06 176 GLN A CA 1
ATOM 1439 C C . GLN A 1 176 ? 69.253 6.269 -64.105 1.00 84.06 176 GLN A C 1
ATOM 1441 O O . GLN A 1 176 ? 69.935 6.006 -65.099 1.00 84.06 176 GLN A O 1
ATOM 1446 N N . GLU A 1 177 ? 68.689 7.469 -63.945 1.00 83.81 177 GLU A N 1
ATOM 1447 C CA . GLU A 1 177 ? 68.859 8.574 -64.892 1.00 83.81 177 GLU A CA 1
ATOM 1448 C C . GLU A 1 177 ? 70.325 9.044 -64.951 1.00 83.81 177 GLU A C 1
ATOM 1450 O O . GLU A 1 177 ? 70.873 9.262 -66.034 1.00 83.81 177 GLU A O 1
ATOM 1455 N N . ASN A 1 178 ? 71.007 9.123 -63.803 1.00 81.06 178 ASN A N 1
ATOM 1456 C CA . ASN A 1 178 ? 72.430 9.462 -63.732 1.00 81.06 178 ASN A CA 1
ATOM 1457 C C . ASN A 1 178 ? 73.330 8.404 -64.399 1.00 81.06 178 ASN A C 1
ATOM 1459 O O . ASN A 1 178 ? 74.264 8.766 -65.121 1.00 81.06 178 ASN A O 1
ATOM 1463 N N . LEU A 1 179 ? 73.025 7.108 -64.257 1.00 77.62 179 LEU A N 1
ATOM 1464 C CA . LEU A 1 179 ? 73.684 6.037 -65.021 1.00 77.62 179 LEU A CA 1
ATOM 1465 C C . LEU A 1 179 ? 73.415 6.152 -66.531 1.00 77.62 179 LEU A C 1
ATOM 1467 O O . LEU A 1 179 ? 74.339 6.000 -67.338 1.00 77.62 179 LEU A O 1
ATOM 1471 N N . ALA A 1 180 ? 72.182 6.474 -66.933 1.00 77.44 180 ALA A N 1
ATOM 1472 C CA . ALA A 1 180 ? 71.817 6.686 -68.335 1.00 77.44 180 ALA A CA 1
ATOM 1473 C C . ALA A 1 180 ? 72.518 7.916 -68.951 1.00 77.44 180 ALA A C 1
ATOM 1475 O O . ALA A 1 180 ? 72.881 7.901 -70.130 1.00 77.44 180 ALA A O 1
ATOM 1476 N N . LYS A 1 181 ? 72.766 8.966 -68.156 1.00 75.62 181 LYS A N 1
ATOM 1477 C CA . LYS A 1 181 ? 73.588 10.127 -68.537 1.00 75.62 181 LYS A CA 1
ATOM 1478 C C . LYS A 1 181 ? 75.061 9.729 -68.704 1.00 75.62 181 LYS A C 1
ATOM 1480 O O . LYS A 1 181 ? 75.623 9.960 -69.772 1.00 75.62 181 LYS A O 1
ATOM 1485 N N . LYS A 1 182 ? 75.665 9.052 -67.714 1.00 66.69 182 LYS A N 1
ATOM 1486 C CA . LYS A 1 182 ? 77.075 8.594 -67.762 1.00 66.69 182 LYS A CA 1
ATOM 1487 C C . LYS A 1 182 ? 77.361 7.643 -68.936 1.00 66.69 182 LYS A C 1
ATOM 1489 O O . LYS A 1 182 ? 78.388 7.777 -69.594 1.00 66.69 182 LYS A O 1
ATOM 1494 N N . THR A 1 183 ? 76.452 6.717 -69.248 1.00 58.78 183 THR A N 1
ATOM 1495 C CA . THR A 1 183 ? 76.637 5.741 -70.344 1.00 58.78 183 THR A CA 1
ATOM 1496 C C . THR A 1 183 ? 76.482 6.335 -71.748 1.00 58.78 183 THR A C 1
ATOM 1498 O O . THR A 1 183 ? 77.147 5.868 -72.674 1.00 58.78 183 THR A O 1
ATOM 1501 N N . LYS A 1 184 ? 75.680 7.395 -71.932 1.00 56.56 184 LYS A N 1
ATOM 1502 C CA . LYS A 1 184 ? 75.537 8.077 -73.235 1.00 56.56 184 LYS A CA 1
ATOM 1503 C C . LYS A 1 184 ? 76.801 8.811 -73.699 1.00 56.56 184 LYS A C 1
ATOM 1505 O O . LYS A 1 184 ? 76.981 8.971 -74.901 1.00 56.56 184 LYS A O 1
ATOM 1510 N N . VAL A 1 185 ? 77.686 9.210 -72.783 1.00 53.06 185 VAL A N 1
ATOM 1511 C CA . VAL A 1 185 ? 78.937 9.933 -73.102 1.00 53.06 185 VAL A CA 1
ATOM 1512 C C . VAL A 1 185 ? 80.004 9.019 -73.742 1.00 53.06 185 VAL A C 1
ATOM 1514 O O . VAL A 1 185 ? 80.935 9.504 -74.376 1.00 53.06 185 VAL A O 1
ATOM 1517 N N . SER A 1 186 ? 79.858 7.691 -73.652 1.00 46.25 186 SER A N 1
ATOM 1518 C CA . SER A 1 186 ? 80.895 6.715 -74.037 1.00 46.25 186 SER A CA 1
ATOM 1519 C C . SER A 1 186 ? 80.711 6.090 -75.439 1.00 46.25 186 SER A C 1
ATOM 1521 O O . SER A 1 186 ? 80.934 4.895 -75.631 1.00 46.25 186 SER A O 1
ATOM 1523 N N . LYS A 1 187 ? 80.264 6.865 -76.443 1.00 41.06 187 LYS A N 1
ATOM 1524 C CA . LYS A 1 187 ? 80.099 6.392 -77.840 1.00 41.06 187 LYS A CA 1
ATOM 1525 C C . LYS A 1 187 ? 80.692 7.356 -78.888 1.00 41.06 187 LYS A C 1
ATOM 1527 O O . LYS A 1 187 ? 79.999 8.280 -79.306 1.00 41.06 187 LYS A O 1
ATOM 1532 N N . PRO A 1 188 ? 81.928 7.124 -79.371 1.00 44.84 188 PRO A N 1
ATOM 1533 C CA . PRO A 1 188 ? 82.535 7.917 -80.443 1.00 44.84 188 PRO A CA 1
ATOM 1534 C C . PRO A 1 188 ? 82.388 7.270 -81.838 1.00 44.84 188 PRO A C 1
ATOM 1536 O O . PRO A 1 188 ? 82.936 6.195 -82.082 1.00 44.84 188 PRO A O 1
ATOM 1539 N N . SER A 1 189 ? 81.685 7.931 -82.770 1.00 34.47 189 SER A N 1
ATOM 1540 C CA . SER A 1 189 ? 81.777 7.761 -84.244 1.00 34.47 189 SER A CA 1
ATOM 1541 C C . SER A 1 189 ? 80.778 8.674 -84.980 1.00 34.47 189 SER A C 1
ATOM 1543 O O . SER A 1 189 ? 79.736 8.974 -84.412 1.00 34.47 189 SER A O 1
ATOM 1545 N N . SER A 1 190 ? 80.949 9.083 -86.246 1.00 36.06 190 SER A N 1
ATOM 1546 C CA . SER A 1 190 ? 82.159 9.237 -87.082 1.00 36.06 190 SER A CA 1
ATOM 1547 C C . SER A 1 190 ? 81.808 10.048 -88.353 1.00 36.06 190 SER A C 1
ATOM 1549 O O . SER A 1 190 ? 81.011 9.578 -89.153 1.00 36.06 190 SER A O 1
ATOM 1551 N N . ASN A 1 191 ? 82.488 11.184 -88.571 1.00 36.72 191 ASN A N 1
ATOM 1552 C CA . ASN A 1 191 ? 82.718 11.887 -89.856 1.00 36.72 191 ASN A CA 1
ATOM 1553 C C . ASN A 1 191 ? 81.582 12.565 -90.690 1.00 36.72 191 ASN A C 1
ATOM 1555 O O . ASN A 1 191 ? 80.564 11.974 -91.018 1.00 36.72 191 ASN A O 1
ATOM 1559 N N . LEU A 1 192 ? 81.950 13.765 -91.193 1.00 37.97 192 LEU A N 1
ATOM 1560 C 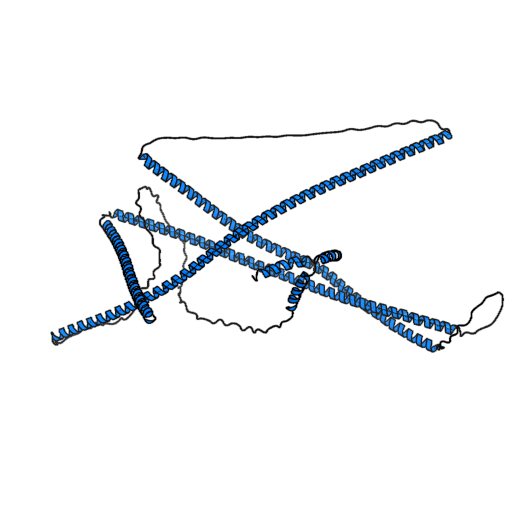CA . LEU A 1 192 ? 81.552 14.477 -92.439 1.00 37.97 192 LEU A CA 1
ATOM 1561 C C . LEU A 1 192 ? 80.349 15.471 -92.504 1.00 37.97 192 LEU A C 1
ATOM 1563 O O . LEU A 1 192 ? 79.270 15.148 -92.978 1.00 37.97 192 LEU A O 1
ATOM 1567 N N . PHE A 1 193 ? 80.652 16.746 -92.190 1.00 33.78 193 PHE A N 1
ATOM 1568 C CA . PHE A 1 193 ? 80.782 17.872 -93.160 1.00 33.78 193 PHE A CA 1
ATOM 1569 C C . PHE A 1 193 ? 79.556 18.383 -93.972 1.00 33.78 193 PHE A C 1
ATOM 1571 O O . PHE A 1 193 ? 79.210 17.791 -94.989 1.00 33.78 193 PHE A O 1
ATOM 1578 N N . LEU A 1 194 ? 79.034 19.588 -93.648 1.00 32.94 194 LEU A N 1
ATOM 1579 C CA . LEU A 1 194 ? 79.325 20.868 -94.361 1.00 32.94 194 LEU A CA 1
ATOM 1580 C C . LEU A 1 194 ? 78.264 21.984 -94.127 1.00 32.94 194 LEU A C 1
ATOM 1582 O O . LEU A 1 194 ? 77.095 21.782 -94.430 1.00 32.94 194 LEU A O 1
ATOM 1586 N N . GLY A 1 195 ? 78.717 23.190 -93.739 1.00 34.22 195 GLY A N 1
ATOM 1587 C CA . GLY A 1 195 ? 78.018 24.485 -93.924 1.00 34.22 195 GLY A CA 1
ATOM 1588 C C . GLY A 1 195 ? 76.833 24.822 -92.991 1.00 34.22 195 GLY A C 1
ATOM 1589 O O . GLY A 1 195 ? 76.249 23.937 -92.380 1.00 34.22 195 GLY A O 1
ATOM 1590 N N . GLU A 1 196 ? 76.417 26.089 -92.837 1.00 36.09 196 GLU A N 1
ATOM 1591 C CA . GLU A 1 196 ? 77.130 27.368 -93.056 1.00 36.09 196 GLU A CA 1
ATOM 1592 C C . GLU A 1 196 ? 76.357 28.537 -92.383 1.00 36.09 196 GLU A C 1
ATOM 1594 O O . GLU A 1 196 ? 75.157 28.649 -92.611 1.00 36.09 196 GLU A O 1
ATOM 1599 N N . LEU A 1 197 ? 77.045 29.419 -91.628 1.00 40.34 197 LEU A N 1
ATOM 1600 C CA . LEU A 1 197 ? 76.540 30.690 -91.031 1.00 40.34 197 LEU A CA 1
ATOM 1601 C C . LEU A 1 197 ? 75.370 30.548 -89.993 1.00 40.34 197 LEU A C 1
ATOM 1603 O O . LEU A 1 197 ? 74.662 29.552 -89.969 1.00 40.34 197 LEU A O 1
ATOM 1607 N N . ASP A 1 198 ? 75.116 31.463 -89.042 1.00 39.09 198 ASP A N 1
ATOM 1608 C CA . ASP A 1 198 ? 75.811 32.706 -88.666 1.00 39.09 198 ASP A CA 1
ATOM 1609 C C . ASP A 1 198 ? 75.659 33.052 -87.155 1.00 39.09 198 ASP A C 1
ATOM 1611 O O . ASP A 1 198 ? 74.643 32.724 -86.552 1.00 39.09 198 ASP A O 1
ATOM 1615 N N . LYS A 1 199 ? 76.660 33.762 -86.602 1.00 46.44 199 LYS A N 1
ATOM 1616 C CA . LYS A 1 199 ? 76.663 34.745 -85.473 1.00 46.44 199 LYS A CA 1
ATOM 1617 C C . LYS A 1 199 ? 75.877 34.463 -84.161 1.00 46.44 199 LYS A C 1
ATOM 1619 O O . LYS A 1 199 ? 74.658 34.406 -84.152 1.00 46.44 199 LYS A O 1
ATOM 1624 N N . GLU A 1 200 ? 76.571 34.245 -83.027 1.00 42.75 200 GLU A N 1
ATOM 1625 C CA . GLU A 1 200 ? 76.911 35.241 -81.953 1.00 42.75 200 GLU A CA 1
ATOM 1626 C C . GLU A 1 200 ? 75.770 35.478 -80.924 1.00 42.75 200 GLU A C 1
ATOM 1628 O O . GLU A 1 200 ? 74.609 35.518 -81.299 1.00 42.75 200 GLU A O 1
ATOM 1633 N N . THR A 1 201 ? 75.955 35.623 -79.599 1.00 45.56 201 THR A N 1
ATOM 1634 C CA . THR A 1 201 ? 77.121 35.716 -78.673 1.00 45.56 201 THR A CA 1
ATOM 1635 C C . THR A 1 201 ? 76.650 35.240 -77.276 1.00 45.56 201 THR A C 1
ATOM 1637 O O . THR A 1 201 ? 75.580 35.659 -76.853 1.00 45.56 201 THR A O 1
ATOM 1640 N N . ASN A 1 202 ? 77.276 34.263 -76.601 1.00 41.81 202 ASN A N 1
ATOM 1641 C CA . ASN A 1 202 ? 78.515 34.281 -75.780 1.00 41.81 202 ASN A CA 1
ATOM 1642 C C . ASN A 1 202 ? 78.333 34.602 -74.273 1.00 41.81 202 ASN A C 1
ATOM 1644 O O . ASN A 1 202 ? 77.443 35.347 -73.888 1.00 41.81 202 ASN A O 1
ATOM 1648 N N . PHE A 1 203 ? 79.278 34.079 -73.470 1.00 36.34 203 PHE A N 1
ATOM 1649 C CA . PHE A 1 203 ? 79.428 34.147 -71.999 1.00 36.34 203 PHE A CA 1
ATOM 1650 C C . PHE A 1 203 ? 78.427 33.326 -71.146 1.00 36.34 203 PHE A C 1
ATOM 1652 O O . PHE A 1 203 ? 77.247 33.259 -71.458 1.00 36.34 203 PHE A O 1
ATOM 1659 N N . ALA A 1 204 ? 78.835 32.661 -70.051 1.00 43.31 204 ALA A N 1
ATOM 1660 C CA . ALA A 1 204 ? 80.170 32.541 -69.436 1.00 43.31 204 ALA A CA 1
ATOM 1661 C C . ALA A 1 204 ? 80.501 31.093 -69.004 1.00 43.31 204 ALA A C 1
ATOM 1663 O O . ALA A 1 204 ? 79.619 30.258 -68.827 1.00 43.31 204 ALA A O 1
ATOM 1664 N N . LEU A 1 205 ? 81.799 30.816 -68.849 1.00 40.25 205 LEU A N 1
ATOM 1665 C CA . LEU A 1 205 ? 82.365 29.508 -68.502 1.00 40.25 205 LEU A CA 1
ATOM 1666 C C . LEU A 1 205 ? 82.603 29.349 -66.983 1.00 40.25 205 LEU A C 1
ATOM 1668 O O . LEU A 1 205 ? 82.629 30.331 -66.248 1.00 40.25 205 LEU A O 1
ATOM 1672 N N . ASN A 1 206 ? 82.951 28.116 -66.596 1.00 38.62 206 ASN A N 1
ATOM 1673 C CA . ASN A 1 206 ? 83.629 27.700 -65.355 1.00 38.62 206 ASN A CA 1
ATOM 1674 C C . ASN A 1 206 ? 82.800 27.574 -64.063 1.00 38.62 206 ASN A C 1
ATOM 1676 O O . ASN A 1 206 ? 82.497 28.536 -63.369 1.00 38.62 206 ASN A O 1
ATOM 1680 N N . GLY A 1 207 ? 82.593 26.308 -63.689 1.00 33.53 207 GLY A N 1
ATOM 1681 C CA . GLY A 1 207 ? 82.109 25.844 -62.388 1.00 33.53 207 GLY A CA 1
ATOM 1682 C C . GLY A 1 207 ? 82.463 24.368 -62.159 1.00 33.53 207 GLY A C 1
ATOM 1683 O O . GLY A 1 207 ? 81.640 23.613 -61.655 1.00 33.53 207 GLY A O 1
ATOM 1684 N N . ILE A 1 208 ? 83.647 23.929 -62.613 1.00 44.59 208 ILE A N 1
ATOM 1685 C CA . ILE A 1 208 ? 84.131 22.561 -62.375 1.00 44.59 208 ILE A CA 1
ATOM 1686 C C . ILE A 1 208 ? 84.675 22.498 -60.947 1.00 44.59 208 ILE A C 1
ATOM 1688 O O . ILE A 1 208 ? 85.830 22.852 -60.715 1.00 44.59 208 ILE A O 1
ATOM 1692 N N . ASP A 1 209 ? 83.852 22.023 -60.015 1.00 36.94 209 ASP A N 1
ATOM 1693 C CA . ASP A 1 209 ? 84.343 21.435 -58.771 1.00 36.94 209 ASP A CA 1
ATOM 1694 C C . ASP A 1 209 ? 84.265 19.905 -58.863 1.00 36.94 209 ASP A C 1
ATOM 1696 O O . ASP A 1 209 ? 83.310 19.337 -59.400 1.00 36.94 209 ASP A O 1
ATOM 1700 N N . ASN A 1 210 ? 85.311 19.232 -58.394 1.00 43.28 210 ASN A N 1
ATOM 1701 C CA . ASN A 1 210 ? 85.529 17.808 -58.624 1.00 43.28 210 ASN A CA 1
ATOM 1702 C C . ASN A 1 210 ? 85.015 16.983 -57.443 1.00 43.28 210 ASN A C 1
ATOM 1704 O O . ASN A 1 210 ? 85.792 16.408 -56.678 1.00 43.28 210 ASN A O 1
ATOM 1708 N N . GLY A 1 211 ? 83.688 16.869 -57.342 1.00 42.78 211 GLY A N 1
ATOM 1709 C CA . GLY A 1 211 ? 83.074 15.779 -56.581 1.00 42.78 211 GLY A CA 1
ATOM 1710 C C . GLY A 1 211 ? 83.640 14.427 -57.056 1.00 42.78 211 GLY A C 1
ATOM 1711 O O . GLY A 1 211 ? 83.835 14.246 -58.264 1.00 42.78 211 GLY A O 1
ATOM 1712 N N . PRO A 1 212 ? 83.960 13.488 -56.146 1.00 42.78 212 PRO A N 1
ATOM 1713 C CA . PRO A 1 212 ? 84.733 12.300 -56.488 1.00 42.78 212 PRO A CA 1
ATOM 1714 C C . PRO A 1 212 ? 84.039 11.448 -57.554 1.00 42.78 212 PRO A C 1
ATOM 1716 O O . PRO A 1 212 ? 82.822 11.255 -57.545 1.00 42.78 212 PRO A O 1
ATOM 1719 N N . PHE A 1 213 ? 84.840 10.912 -58.476 1.00 46.38 213 PHE A N 1
ATOM 1720 C CA . PHE A 1 213 ? 84.374 10.090 -59.588 1.00 46.38 213 PHE A CA 1
ATOM 1721 C C . PHE A 1 213 ? 83.848 8.735 -59.072 1.00 46.38 213 PHE A C 1
ATOM 1723 O O . PHE A 1 213 ? 84.568 7.741 -59.065 1.00 46.38 213 PHE A O 1
ATOM 1730 N N . GLU A 1 214 ? 82.583 8.670 -58.636 1.00 51.59 214 GLU A N 1
ATOM 1731 C CA . GLU A 1 214 ? 81.950 7.383 -58.320 1.00 51.59 214 GLU A CA 1
ATOM 1732 C C . GLU A 1 214 ? 81.973 6.487 -59.568 1.00 51.59 214 GLU A C 1
ATOM 1734 O O . GLU A 1 214 ? 81.406 6.836 -60.618 1.00 51.59 214 GLU A O 1
ATOM 1739 N N . ASN A 1 215 ? 82.650 5.340 -59.457 1.00 58.88 215 ASN A N 1
ATOM 1740 C CA . ASN A 1 215 ? 82.722 4.341 -60.519 1.00 58.88 215 ASN A CA 1
ATOM 1741 C C . ASN A 1 215 ? 81.309 3.873 -60.910 1.00 58.88 215 ASN A C 1
ATOM 1743 O O . ASN A 1 215 ? 80.431 3.788 -60.048 1.00 58.88 215 ASN A O 1
ATOM 1747 N N . PRO A 1 216 ? 81.067 3.537 -62.192 1.00 61.56 216 PRO A N 1
ATOM 1748 C CA . PRO A 1 216 ? 79.752 3.077 -62.641 1.00 61.56 216 PRO A CA 1
ATOM 1749 C C . PRO A 1 216 ? 79.280 1.818 -61.894 1.00 61.56 216 PRO A C 1
ATOM 1751 O O . PRO A 1 216 ? 78.084 1.673 -61.664 1.00 61.56 216 PRO A O 1
ATOM 1754 N N . GLU A 1 217 ? 80.210 0.965 -61.454 1.00 64.88 217 GLU A N 1
ATOM 1755 C CA . GLU A 1 217 ? 79.952 -0.202 -60.598 1.00 64.88 217 GLU A CA 1
ATOM 1756 C C . GLU A 1 217 ? 79.374 0.210 -59.233 1.00 64.88 217 GLU A C 1
ATOM 1758 O O . GLU A 1 217 ? 78.294 -0.240 -58.873 1.00 64.88 217 GLU A O 1
ATOM 1763 N N . HIS A 1 218 ? 80.002 1.164 -58.533 1.00 70.62 218 HIS A N 1
ATOM 1764 C CA . HIS A 1 218 ? 79.543 1.664 -57.226 1.00 70.62 218 HIS A CA 1
ATOM 1765 C C . HIS A 1 218 ? 78.131 2.273 -57.284 1.00 70.62 218 HIS A C 1
ATOM 1767 O O . HIS A 1 218 ? 77.312 2.073 -56.385 1.00 70.62 218 HIS A O 1
ATOM 1773 N N . ILE A 1 219 ? 77.811 2.988 -58.368 1.00 76.06 219 ILE A N 1
ATOM 1774 C CA . ILE A 1 219 ? 76.462 3.530 -58.593 1.00 76.06 219 ILE A CA 1
ATOM 1775 C C . ILE A 1 219 ? 75.469 2.389 -58.901 1.00 76.06 219 ILE A C 1
ATOM 1777 O O . ILE A 1 219 ? 74.325 2.435 -58.450 1.00 76.06 219 ILE A O 1
ATOM 1781 N N . GLY A 1 220 ? 75.908 1.343 -59.610 1.00 78.88 220 GLY A N 1
ATOM 1782 C CA . GLY A 1 220 ? 75.139 0.118 -59.845 1.00 78.88 220 GLY A CA 1
ATOM 1783 C C . GLY A 1 220 ? 74.829 -0.665 -58.563 1.00 78.88 220 GLY A C 1
ATOM 1784 O O . GLY A 1 220 ? 73.686 -1.074 -58.370 1.00 78.88 220 GLY A O 1
ATOM 1785 N N . ASP A 1 221 ? 75.796 -0.805 -57.654 1.00 83.81 221 ASP A N 1
ATOM 1786 C CA . ASP A 1 221 ? 75.620 -1.478 -56.359 1.00 83.81 221 ASP A CA 1
ATOM 1787 C C . ASP A 1 221 ? 74.700 -0.693 -55.416 1.00 83.81 221 ASP A C 1
ATOM 1789 O O . ASP A 1 221 ? 73.838 -1.265 -54.743 1.00 83.81 221 ASP A O 1
ATOM 1793 N N . ARG A 1 222 ? 74.799 0.642 -55.416 1.00 86.06 222 ARG A N 1
ATOM 1794 C CA . ARG A 1 222 ? 73.835 1.502 -54.712 1.00 86.06 222 ARG A CA 1
ATOM 1795 C C . ARG A 1 222 ? 72.427 1.338 -55.282 1.00 86.06 222 ARG A C 1
ATOM 1797 O O . ARG A 1 222 ? 71.484 1.139 -54.518 1.00 86.06 222 ARG A O 1
ATOM 1804 N N . LEU A 1 223 ? 72.283 1.349 -56.609 1.00 86.81 223 LEU A N 1
ATOM 1805 C CA . LEU A 1 223 ? 70.996 1.152 -57.274 1.00 86.81 223 LEU A CA 1
ATOM 1806 C C . LEU A 1 223 ? 70.424 -0.256 -57.030 1.00 86.81 223 LEU A C 1
ATOM 1808 O O . LEU A 1 223 ? 69.214 -0.387 -56.852 1.00 86.81 223 LEU A O 1
ATOM 1812 N N . SER A 1 224 ? 71.248 -1.307 -56.976 1.00 87.69 224 SER A N 1
ATOM 1813 C CA . SER A 1 224 ? 70.788 -2.672 -56.680 1.00 87.69 224 SER A CA 1
ATOM 1814 C C . SER A 1 224 ? 70.333 -2.817 -55.220 1.00 87.69 224 SER A C 1
ATOM 1816 O O . SER A 1 224 ? 69.296 -3.434 -54.960 1.00 87.69 224 SER A O 1
ATOM 1818 N N . SER A 1 225 ? 71.031 -2.163 -54.285 1.00 91.38 225 SER A N 1
ATOM 1819 C CA . SER A 1 225 ? 70.659 -2.085 -52.868 1.00 91.38 225 SER A CA 1
ATOM 1820 C C . SER A 1 225 ? 69.339 -1.332 -52.653 1.00 91.38 225 SER A C 1
ATOM 1822 O O . SER A 1 225 ? 68.446 -1.840 -51.973 1.00 91.38 225 SER A O 1
ATOM 1824 N N . ILE A 1 226 ? 69.148 -0.176 -53.301 1.00 90.50 226 ILE A N 1
ATOM 1825 C CA . ILE A 1 226 ? 67.889 0.587 -53.217 1.00 90.50 226 ILE A CA 1
ATOM 1826 C C . ILE A 1 226 ? 66.744 -0.179 -53.895 1.00 90.50 226 ILE A C 1
ATOM 1828 O O . ILE A 1 226 ? 65.660 -0.268 -53.331 1.00 90.50 226 ILE A O 1
ATOM 1832 N N . ASN A 1 227 ? 66.973 -0.843 -55.034 1.00 89.56 227 ASN A N 1
ATOM 1833 C CA . ASN A 1 227 ? 65.960 -1.716 -55.646 1.00 89.56 227 ASN A CA 1
ATOM 1834 C C . ASN A 1 227 ? 65.595 -2.932 -54.774 1.00 89.56 227 ASN A C 1
ATOM 1836 O O . ASN A 1 227 ? 64.481 -3.445 -54.882 1.00 89.56 227 ASN A O 1
ATOM 1840 N N . ARG A 1 228 ? 66.497 -3.402 -53.900 1.00 91.44 228 ARG A N 1
ATOM 1841 C CA . ARG A 1 228 ? 66.151 -4.385 -52.864 1.00 91.44 228 ARG A CA 1
ATOM 1842 C C . ARG A 1 228 ? 65.263 -3.755 -51.787 1.00 91.44 228 ARG A C 1
ATOM 1844 O O . ARG A 1 228 ? 64.223 -4.328 -51.492 1.00 91.44 228 ARG A O 1
ATOM 1851 N N . GLN A 1 229 ? 65.605 -2.567 -51.283 1.00 92.38 229 GLN A N 1
ATOM 1852 C CA . GLN A 1 229 ? 64.777 -1.838 -50.309 1.00 92.38 229 GLN A CA 1
ATOM 1853 C C . GLN A 1 229 ? 63.380 -1.499 -50.859 1.00 92.38 229 GLN A C 1
ATOM 1855 O O . GLN A 1 229 ? 62.398 -1.633 -50.143 1.00 92.38 229 GLN A O 1
ATOM 1860 N N . VAL A 1 230 ? 63.261 -1.126 -52.137 1.00 92.81 230 VAL A N 1
ATOM 1861 C CA . VAL A 1 230 ? 61.976 -0.864 -52.815 1.00 92.81 230 VAL A CA 1
ATOM 1862 C C . VAL A 1 230 ? 61.106 -2.124 -52.913 1.00 92.81 230 VAL A C 1
ATOM 1864 O O . VAL A 1 230 ? 59.886 -2.017 -52.804 1.00 92.81 230 VAL A O 1
ATOM 1867 N N . ARG A 1 231 ? 61.699 -3.318 -53.073 1.00 92.25 231 ARG A N 1
ATOM 1868 C CA . ARG A 1 231 ? 60.956 -4.588 -52.959 1.00 92.25 231 ARG A CA 1
ATOM 1869 C C . ARG A 1 231 ? 60.551 -4.862 -51.513 1.00 92.25 231 ARG A C 1
ATOM 1871 O O . ARG A 1 231 ? 59.368 -4.974 -51.248 1.00 92.25 231 ARG A O 1
ATOM 1878 N N . GLU A 1 232 ? 61.496 -4.818 -50.575 1.00 92.19 232 GLU A N 1
ATOM 1879 C CA . GLU A 1 232 ? 61.239 -5.051 -49.142 1.00 92.19 232 GLU A CA 1
ATOM 1880 C C . GLU A 1 232 ? 60.212 -4.074 -48.530 1.00 92.19 232 GLU A C 1
ATOM 1882 O O . GLU A 1 232 ? 59.557 -4.411 -47.547 1.00 92.19 232 GLU A O 1
ATOM 1887 N N . LEU A 1 233 ? 60.061 -2.868 -49.089 1.00 93.31 233 LEU A N 1
ATOM 1888 C CA . LEU A 1 233 ? 59.013 -1.911 -48.721 1.00 93.31 233 LEU A CA 1
ATOM 1889 C C . LEU A 1 233 ? 57.676 -2.202 -49.414 1.00 93.31 233 LEU A C 1
ATOM 1891 O O . LEU A 1 233 ? 56.643 -2.080 -48.765 1.00 93.31 233 LEU A O 1
ATOM 1895 N N . ARG A 1 234 ? 57.673 -2.625 -50.686 1.00 93.50 234 ARG A N 1
ATOM 1896 C CA . ARG A 1 234 ? 56.453 -3.077 -51.376 1.00 93.50 234 ARG A CA 1
ATOM 1897 C C . ARG A 1 234 ? 55.855 -4.302 -50.691 1.00 93.50 234 ARG A C 1
ATOM 1899 O O . ARG A 1 234 ? 54.689 -4.268 -50.336 1.00 93.50 234 ARG A O 1
ATOM 1906 N N . ASP A 1 235 ? 56.673 -5.316 -50.416 1.00 93.94 235 ASP A N 1
ATOM 1907 C CA . ASP A 1 235 ? 56.249 -6.548 -49.746 1.00 93.94 235 ASP A CA 1
ATOM 1908 C C . ASP A 1 235 ? 55.629 -6.249 -48.361 1.00 93.94 235 ASP A C 1
ATOM 1910 O O . ASP A 1 235 ? 54.722 -6.946 -47.914 1.00 93.94 235 ASP A O 1
ATOM 1914 N N . LYS A 1 236 ? 56.083 -5.180 -47.684 1.00 93.81 236 LYS A N 1
ATOM 1915 C CA . LYS A 1 236 ? 55.481 -4.682 -46.435 1.00 93.81 236 LYS A CA 1
ATOM 1916 C C . LYS A 1 236 ? 54.163 -3.944 -46.649 1.00 93.81 236 LYS A C 1
ATOM 1918 O O . LYS A 1 236 ? 53.239 -4.197 -45.883 1.00 93.81 236 LYS A O 1
ATOM 1923 N N . VAL A 1 237 ? 54.062 -3.074 -47.660 1.00 94.56 237 VAL A N 1
ATOM 1924 C CA . VAL A 1 237 ? 52.796 -2.404 -48.016 1.00 94.56 237 VAL A CA 1
ATOM 1925 C C . VAL A 1 237 ? 51.729 -3.453 -48.345 1.00 94.56 237 VAL A C 1
ATOM 1927 O O . VAL A 1 237 ? 50.676 -3.454 -47.711 1.00 94.56 237 VAL A O 1
ATOM 1930 N N . ASP A 1 238 ? 52.058 -4.424 -49.203 1.00 93.00 238 ASP A N 1
ATOM 1931 C CA . ASP A 1 238 ? 51.174 -5.527 -49.602 1.00 93.00 238 ASP A CA 1
ATOM 1932 C C . ASP A 1 238 ? 50.714 -6.379 -48.391 1.00 93.00 238 ASP A C 1
ATOM 1934 O O . ASP A 1 238 ? 49.605 -6.919 -48.389 1.00 93.00 238 ASP A O 1
ATOM 1938 N N . VAL A 1 239 ? 51.536 -6.500 -47.336 1.00 94.06 239 VAL A N 1
ATOM 1939 C CA . VAL A 1 239 ? 51.166 -7.151 -46.061 1.00 94.06 239 VAL A CA 1
ATOM 1940 C C . VAL A 1 239 ? 50.293 -6.246 -45.184 1.00 94.06 239 VAL A C 1
ATOM 1942 O O . VAL A 1 239 ? 49.311 -6.732 -44.620 1.00 94.06 239 VAL A O 1
ATOM 1945 N N . THR A 1 240 ? 50.581 -4.943 -45.083 1.00 93.25 240 THR A N 1
ATOM 1946 C CA . THR A 1 240 ? 49.699 -4.004 -44.362 1.00 93.25 240 THR A CA 1
ATOM 1947 C C . THR A 1 240 ? 48.328 -3.873 -45.024 1.00 93.25 240 THR A C 1
ATOM 1949 O O . THR A 1 240 ? 47.338 -3.793 -44.307 1.00 93.25 240 THR A O 1
ATOM 1952 N N . ASP A 1 241 ? 48.234 -3.967 -46.355 1.00 92.94 241 ASP A N 1
ATOM 1953 C CA . ASP A 1 241 ? 46.963 -4.029 -47.090 1.00 92.94 241 ASP A CA 1
ATOM 1954 C C . ASP A 1 241 ? 46.138 -5.271 -46.719 1.00 92.94 241 ASP A C 1
ATOM 1956 O O . ASP A 1 241 ? 44.933 -5.181 -46.472 1.00 92.94 241 ASP A O 1
ATOM 1960 N N . GLN A 1 242 ? 46.779 -6.440 -46.624 1.00 93.94 242 GLN A N 1
ATOM 1961 C CA . GLN A 1 242 ? 46.115 -7.682 -46.210 1.00 93.94 242 GLN A CA 1
ATOM 1962 C C . GLN A 1 242 ? 45.640 -7.622 -44.751 1.00 93.94 242 GLN A C 1
ATOM 1964 O O . GLN A 1 242 ? 44.528 -8.060 -44.446 1.00 93.94 242 GLN A O 1
ATOM 1969 N N . LEU A 1 243 ? 46.448 -7.044 -43.854 1.00 94.12 243 LEU A N 1
ATOM 1970 C CA . LEU A 1 243 ? 46.073 -6.830 -42.454 1.00 94.12 243 LEU A CA 1
ATOM 1971 C C . LEU A 1 243 ? 44.933 -5.810 -42.319 1.00 94.12 243 LEU A C 1
ATOM 1973 O O . LEU A 1 243 ? 43.976 -6.077 -41.596 1.00 94.12 243 LEU A O 1
ATOM 1977 N N . GLN A 1 244 ? 44.988 -4.695 -43.054 1.00 94.31 244 GLN A N 1
ATOM 1978 C CA . GLN A 1 244 ? 43.930 -3.683 -43.095 1.00 94.31 244 GLN A CA 1
ATOM 1979 C C . GLN A 1 244 ? 42.613 -4.274 -43.614 1.00 94.31 244 GLN A C 1
ATOM 1981 O O . GLN A 1 244 ? 41.566 -4.052 -43.013 1.00 94.31 244 GLN A O 1
ATOM 1986 N N . SER A 1 245 ? 42.657 -5.067 -44.688 1.00 93.88 245 SER A N 1
ATOM 1987 C CA . SER A 1 245 ? 41.482 -5.735 -45.262 1.00 93.88 245 SER A CA 1
ATOM 1988 C C . SER A 1 245 ? 40.846 -6.738 -44.288 1.00 93.88 245 SER A C 1
ATOM 1990 O O . SER A 1 245 ? 39.643 -6.684 -44.035 1.00 93.88 245 SER A O 1
ATOM 1992 N N . SER A 1 246 ? 41.661 -7.592 -43.658 1.00 94.81 246 SER A N 1
ATOM 1993 C CA . SER A 1 246 ? 41.214 -8.556 -42.638 1.00 94.81 246 SER A CA 1
ATOM 1994 C C . SER A 1 246 ? 40.618 -7.870 -41.400 1.00 94.81 246 SER A C 1
ATOM 1996 O O . SER A 1 246 ? 39.601 -8.303 -40.852 1.00 94.81 246 SER A O 1
ATOM 1998 N N . LEU A 1 247 ? 41.219 -6.758 -40.968 1.00 94.38 247 LEU A N 1
ATOM 1999 C CA . LEU A 1 247 ? 40.743 -6.006 -39.816 1.00 94.38 247 LEU A CA 1
ATOM 2000 C C . LEU A 1 247 ? 39.469 -5.203 -40.125 1.00 94.38 247 LEU A C 1
ATOM 2002 O O . LEU A 1 247 ? 38.585 -5.160 -39.270 1.00 94.38 247 LEU A O 1
ATOM 2006 N N . ASN A 1 248 ? 39.339 -4.655 -41.341 1.00 92.81 248 ASN A N 1
ATOM 2007 C CA . ASN A 1 248 ? 38.103 -4.042 -41.837 1.00 92.81 248 ASN A CA 1
ATOM 2008 C C . ASN A 1 248 ? 36.975 -5.071 -41.832 1.00 92.81 248 ASN A C 1
ATOM 2010 O O . ASN A 1 248 ? 35.969 -4.832 -41.181 1.00 92.81 248 ASN A O 1
ATOM 2014 N N . GLN A 1 249 ? 37.188 -6.253 -42.422 1.00 94.62 249 GLN A N 1
ATOM 2015 C CA . GLN A 1 249 ? 36.192 -7.329 -42.431 1.00 94.62 249 GLN A CA 1
ATOM 2016 C C . GLN A 1 249 ? 35.719 -7.697 -41.014 1.00 94.62 249 GLN A C 1
ATOM 2018 O O . GLN A 1 249 ? 34.538 -7.959 -40.803 1.00 94.62 249 GLN A O 1
ATOM 2023 N N . ARG A 1 250 ? 36.617 -7.695 -40.018 1.00 94.50 250 ARG A N 1
ATOM 2024 C CA . ARG A 1 250 ? 36.240 -7.941 -38.618 1.00 94.50 250 ARG A CA 1
ATOM 2025 C C . ARG A 1 250 ? 35.485 -6.766 -37.982 1.00 94.50 250 ARG A C 1
ATOM 2027 O O . ARG A 1 250 ? 34.585 -7.007 -37.188 1.00 94.50 250 ARG A O 1
ATOM 2034 N N . ALA A 1 251 ? 35.821 -5.521 -38.319 1.00 93.81 251 ALA A N 1
ATOM 2035 C CA . ALA A 1 251 ? 35.069 -4.342 -37.879 1.00 93.81 251 ALA A CA 1
ATOM 2036 C C . ALA A 1 251 ? 33.687 -4.245 -38.554 1.00 93.81 251 ALA A C 1
ATOM 2038 O O . ALA A 1 251 ? 32.732 -3.813 -37.917 1.00 93.81 251 ALA A O 1
ATOM 2039 N N . ASP A 1 252 ? 33.571 -4.688 -39.808 1.00 92.75 252 ASP A N 1
ATOM 2040 C CA . ASP A 1 252 ? 32.309 -4.819 -40.539 1.00 92.75 252 ASP A CA 1
ATOM 2041 C C . ASP A 1 252 ? 31.407 -5.862 -39.870 1.00 92.75 252 ASP A C 1
ATOM 2043 O O . ASP A 1 252 ? 30.278 -5.539 -39.522 1.00 92.75 252 ASP A O 1
ATOM 2047 N N . LEU A 1 253 ? 31.934 -7.056 -39.569 1.00 93.69 253 LEU A N 1
ATOM 2048 C CA . LEU A 1 253 ? 31.195 -8.095 -38.841 1.00 93.69 253 LEU A CA 1
ATOM 2049 C C . LEU A 1 253 ? 30.707 -7.622 -37.464 1.00 93.69 253 LEU A C 1
ATOM 2051 O O . LEU A 1 253 ? 29.558 -7.867 -37.122 1.00 93.69 253 LEU A O 1
ATOM 2055 N N . VAL A 1 254 ? 31.531 -6.903 -36.691 1.00 92.81 254 VAL A N 1
ATOM 2056 C CA . VAL A 1 254 ? 31.099 -6.357 -35.388 1.00 92.81 254 VAL A CA 1
ATOM 2057 C C . VAL A 1 254 ? 30.077 -5.221 -35.557 1.00 92.81 254 VAL A C 1
ATOM 2059 O O . VAL A 1 254 ? 29.176 -5.097 -34.732 1.00 92.81 254 VAL A O 1
ATOM 2062 N N . ARG A 1 255 ? 30.146 -4.420 -36.633 1.00 93.38 255 ARG A N 1
ATOM 2063 C CA . ARG A 1 255 ? 29.100 -3.431 -36.962 1.00 93.38 255 ARG A CA 1
ATOM 2064 C C . ARG A 1 255 ? 27.778 -4.093 -37.352 1.00 93.38 255 ARG A C 1
ATOM 2066 O O . ARG A 1 255 ? 26.738 -3.637 -36.886 1.00 93.38 255 ARG A O 1
ATOM 2073 N N . ASP A 1 256 ? 27.814 -5.168 -38.134 1.00 92.31 256 ASP A N 1
ATOM 2074 C CA . ASP A 1 256 ? 26.625 -5.949 -38.491 1.00 92.31 256 ASP A CA 1
ATOM 2075 C C . ASP A 1 256 ? 26.040 -6.669 -37.261 1.00 92.31 256 ASP A C 1
ATOM 2077 O O . ASP A 1 256 ? 24.826 -6.657 -37.062 1.00 92.31 256 ASP A O 1
ATOM 2081 N N . GLU A 1 257 ? 26.884 -7.235 -36.388 1.00 89.56 257 GLU A N 1
ATOM 2082 C CA . GLU A 1 257 ? 26.459 -7.833 -35.116 1.00 89.56 257 GLU A CA 1
ATOM 2083 C C . GLU A 1 257 ? 25.821 -6.804 -34.177 1.00 89.56 257 GLU A C 1
ATOM 2085 O O . GLU A 1 257 ? 24.804 -7.122 -33.567 1.00 89.56 257 GLU A O 1
ATOM 2090 N N . ILE A 1 258 ? 26.360 -5.580 -34.076 1.00 89.69 258 ILE A N 1
ATOM 2091 C CA . ILE A 1 258 ? 25.750 -4.489 -33.296 1.00 89.69 258 ILE A CA 1
ATOM 2092 C C . ILE A 1 258 ? 24.426 -4.053 -33.924 1.00 89.69 258 ILE A C 1
ATOM 2094 O O . ILE A 1 258 ? 23.429 -4.016 -33.220 1.00 89.69 258 ILE A O 1
ATOM 2098 N N . ALA A 1 259 ? 24.363 -3.808 -35.236 1.00 89.06 259 ALA A N 1
ATOM 2099 C CA . ALA A 1 259 ? 23.121 -3.396 -35.896 1.00 89.06 259 ALA A CA 1
ATOM 2100 C C . ALA A 1 259 ? 22.003 -4.454 -35.783 1.00 89.06 259 ALA A C 1
ATOM 2102 O O . ALA A 1 259 ? 20.824 -4.109 -35.682 1.00 89.06 259 ALA A O 1
ATOM 2103 N N . LEU A 1 260 ? 22.363 -5.743 -35.771 1.00 86.88 260 LEU A N 1
ATOM 2104 C CA . LEU A 1 260 ? 21.427 -6.834 -35.502 1.00 86.88 260 LEU A CA 1
ATOM 2105 C C . LEU A 1 260 ? 21.051 -6.909 -34.011 1.00 86.88 260 LEU A C 1
ATOM 2107 O O . LEU A 1 260 ? 19.881 -7.135 -33.700 1.00 86.88 260 LEU A O 1
ATOM 2111 N N . SER A 1 261 ? 22.016 -6.674 -33.110 1.00 83.50 261 SER A N 1
ATOM 2112 C CA . SER A 1 261 ? 21.789 -6.508 -31.666 1.00 83.50 261 SER A CA 1
ATOM 2113 C C . SER A 1 261 ? 20.742 -5.419 -31.450 1.00 83.50 261 SER A C 1
ATOM 2115 O O . SER A 1 261 ? 19.646 -5.748 -31.023 1.00 83.50 261 SER A O 1
ATOM 2117 N N . ASP A 1 262 ? 20.998 -4.184 -31.884 1.00 85.06 262 ASP A N 1
ATOM 2118 C CA . ASP A 1 262 ? 20.145 -3.003 -31.710 1.00 85.06 262 ASP A CA 1
ATOM 2119 C C . ASP A 1 262 ? 18.695 -3.224 -32.173 1.00 85.06 262 ASP A C 1
ATOM 2121 O O . ASP A 1 262 ? 17.759 -2.795 -31.500 1.00 85.06 262 ASP A O 1
ATOM 2125 N N . LEU A 1 263 ? 18.486 -3.932 -33.290 1.00 84.94 263 LEU A N 1
ATOM 2126 C CA . LEU A 1 263 ? 17.148 -4.294 -33.773 1.00 84.94 263 LEU A CA 1
ATOM 2127 C C . LEU A 1 263 ? 16.439 -5.297 -32.847 1.00 84.94 263 LEU A C 1
ATOM 2129 O O . LEU A 1 263 ? 15.284 -5.083 -32.484 1.00 84.94 263 LEU A O 1
ATOM 2133 N N . THR A 1 264 ? 17.121 -6.373 -32.442 1.00 81.94 264 THR A N 1
ATOM 2134 C CA . THR A 1 264 ? 16.553 -7.375 -31.513 1.00 81.94 264 THR A CA 1
ATOM 2135 C C . THR A 1 264 ? 16.435 -6.866 -30.074 1.00 81.94 264 THR A C 1
ATOM 2137 O O . THR A 1 264 ? 15.556 -7.291 -29.325 1.00 81.94 264 THR A O 1
ATOM 2140 N N . GLU A 1 265 ? 17.297 -5.929 -29.690 1.00 78.12 265 GLU A N 1
ATOM 2141 C CA . GLU A 1 265 ? 17.250 -5.214 -28.428 1.00 78.12 265 GLU A CA 1
ATOM 2142 C C . GLU A 1 265 ? 16.050 -4.278 -28.411 1.00 78.12 265 GLU A C 1
ATOM 2144 O O . GLU A 1 265 ? 15.320 -4.310 -27.432 1.00 78.12 265 GLU A O 1
ATOM 2149 N N . LEU A 1 266 ? 15.790 -3.505 -29.472 1.00 80.62 266 LEU A N 1
ATOM 2150 C CA . LEU A 1 266 ? 14.644 -2.594 -29.536 1.00 80.62 266 LEU A CA 1
ATOM 2151 C C . LEU A 1 266 ? 13.301 -3.330 -29.382 1.00 80.62 266 LEU A C 1
ATOM 2153 O O . LEU A 1 266 ? 12.478 -2.897 -28.577 1.00 80.62 266 LEU A O 1
ATOM 2157 N N . ASP A 1 267 ? 13.114 -4.466 -30.065 1.00 84.19 267 ASP A N 1
ATOM 2158 C CA . ASP A 1 267 ? 11.942 -5.342 -29.875 1.00 84.19 267 ASP A CA 1
ATOM 2159 C C . ASP A 1 267 ? 11.823 -5.785 -28.403 1.00 84.19 267 ASP A C 1
ATOM 2161 O O . ASP A 1 267 ? 10.781 -5.616 -27.766 1.00 84.19 267 ASP A O 1
ATOM 2165 N N . ARG A 1 268 ? 12.924 -6.272 -27.815 1.00 80.44 268 ARG A N 1
ATOM 2166 C CA . ARG A 1 268 ? 12.990 -6.709 -26.410 1.00 80.44 268 ARG A CA 1
ATOM 2167 C C . ARG A 1 268 ? 12.806 -5.558 -25.409 1.00 80.44 268 ARG A C 1
ATOM 2169 O O . ARG A 1 268 ? 12.270 -5.787 -24.326 1.00 80.44 268 ARG A O 1
ATOM 2176 N N . TYR A 1 269 ? 13.2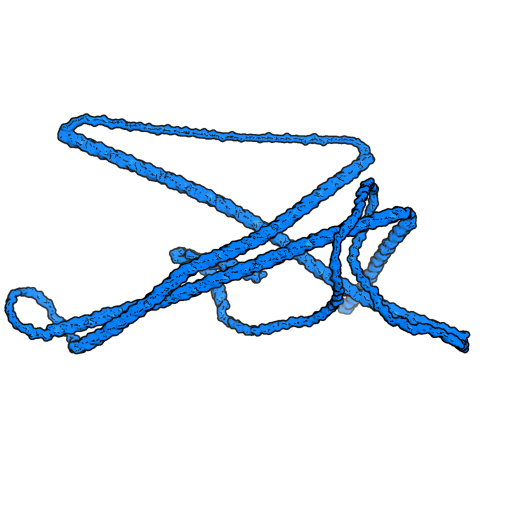11 -4.331 -25.744 1.00 78.19 269 TYR A N 1
ATOM 2177 C CA . TYR A 1 269 ? 12.930 -3.125 -24.962 1.00 78.19 269 TYR A CA 1
ATOM 2178 C C . TYR A 1 269 ? 11.431 -2.814 -24.992 1.00 78.19 269 TYR A C 1
ATOM 2180 O O . TYR A 1 269 ? 10.862 -2.537 -23.940 1.00 78.19 269 TYR A O 1
ATOM 2188 N N . CYS A 1 270 ? 10.768 -2.931 -26.147 1.00 82.88 270 CYS A N 1
ATOM 2189 C CA . CYS A 1 270 ? 9.318 -2.772 -26.247 1.00 82.88 270 CYS A CA 1
ATOM 2190 C C . CYS A 1 270 ? 8.554 -3.854 -25.459 1.00 82.88 270 CYS A C 1
ATOM 2192 O O . CYS A 1 270 ? 7.683 -3.500 -24.665 1.00 82.88 270 CYS A O 1
ATOM 2194 N N . GLU A 1 271 ? 8.916 -5.138 -25.584 1.00 84.19 271 GLU A N 1
ATOM 2195 C CA . GLU A 1 271 ? 8.307 -6.229 -24.797 1.00 84.19 271 GLU A CA 1
ATOM 2196 C C . GLU A 1 271 ? 8.453 -6.008 -23.282 1.00 84.19 271 GLU A C 1
ATOM 2198 O O . GLU A 1 271 ? 7.498 -6.162 -22.515 1.00 84.19 271 GLU A O 1
ATOM 2203 N N . LEU A 1 272 ? 9.655 -5.646 -22.819 1.00 79.62 272 LEU A N 1
ATOM 2204 C CA . LEU A 1 272 ? 9.914 -5.406 -21.399 1.00 79.62 272 LEU A CA 1
ATOM 2205 C C . LEU A 1 272 ? 9.246 -4.114 -20.899 1.00 79.62 272 LEU A C 1
ATOM 2207 O O . LEU A 1 272 ? 8.855 -4.055 -19.733 1.00 79.62 272 LEU A O 1
ATOM 2211 N N . GLN A 1 273 ? 9.065 -3.102 -21.753 1.00 81.50 273 GLN A N 1
ATOM 2212 C CA . GLN A 1 273 ? 8.332 -1.879 -21.420 1.00 81.50 273 GLN A CA 1
ATOM 2213 C C . GLN A 1 273 ? 6.821 -2.133 -21.316 1.00 81.50 273 GLN A C 1
ATOM 2215 O O . GLN A 1 273 ? 6.193 -1.634 -20.385 1.00 81.50 273 GLN A O 1
ATOM 2220 N N . GLU A 1 274 ? 6.239 -2.948 -22.201 1.00 87.31 274 GLU A N 1
ATOM 2221 C CA . GLU A 1 274 ? 4.836 -3.376 -22.101 1.00 87.31 274 GLU A CA 1
ATOM 2222 C C . GLU A 1 274 ? 4.602 -4.226 -20.840 1.00 87.31 274 GLU A C 1
ATOM 2224 O O . GLU A 1 274 ? 3.631 -4.014 -20.108 1.00 87.31 274 GLU A O 1
ATOM 2229 N N . ARG A 1 275 ? 5.536 -5.130 -20.508 1.00 79.31 275 ARG A N 1
ATOM 2230 C CA . ARG A 1 275 ? 5.507 -5.894 -19.248 1.00 79.31 275 ARG A CA 1
ATOM 2231 C C . ARG A 1 275 ? 5.626 -5.016 -18.001 1.00 79.31 275 ARG A C 1
ATOM 2233 O O . ARG A 1 275 ? 4.974 -5.310 -17.001 1.00 79.31 275 ARG A O 1
ATOM 2240 N N . LEU A 1 276 ? 6.428 -3.950 -18.041 1.00 80.56 276 LEU A N 1
ATOM 2241 C CA . LEU A 1 276 ? 6.531 -3.007 -16.927 1.00 80.56 276 LEU A CA 1
ATOM 2242 C C . LEU A 1 276 ? 5.240 -2.188 -16.780 1.00 80.56 276 LEU A C 1
ATOM 2244 O O . LEU A 1 276 ? 4.653 -2.192 -15.704 1.00 80.56 276 LEU A O 1
ATOM 2248 N N . ALA A 1 277 ? 4.741 -1.591 -17.865 1.00 83.81 277 ALA A N 1
ATOM 2249 C CA . ALA A 1 277 ? 3.517 -0.787 -17.850 1.00 83.81 277 ALA A CA 1
ATOM 2250 C C . ALA A 1 277 ? 2.274 -1.598 -17.431 1.00 83.81 277 ALA A C 1
ATOM 2252 O O . ALA A 1 277 ? 1.402 -1.092 -16.726 1.00 83.81 277 ALA A O 1
ATOM 2253 N N . THR A 1 278 ? 2.195 -2.878 -17.812 1.00 85.31 278 THR A N 1
ATOM 2254 C CA . THR A 1 278 ? 1.134 -3.780 -17.329 1.00 85.31 278 THR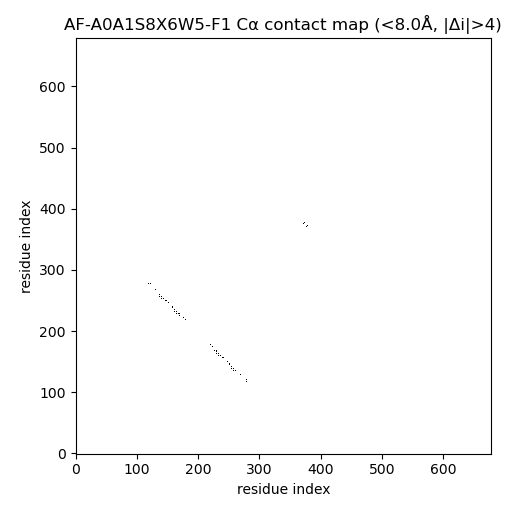 A CA 1
ATOM 2255 C C . THR A 1 278 ? 1.319 -4.170 -15.859 1.00 85.31 278 THR A C 1
ATOM 2257 O O . THR A 1 278 ? 0.327 -4.258 -15.140 1.00 85.31 278 THR A O 1
ATOM 2260 N N . SER A 1 279 ? 2.553 -4.343 -15.368 1.00 79.25 279 SER A N 1
ATOM 2261 C CA . SER A 1 279 ? 2.839 -4.528 -13.933 1.00 79.25 279 SER A CA 1
ATOM 2262 C C . SER A 1 279 ? 2.415 -3.305 -13.103 1.00 79.25 279 SER A C 1
ATOM 2264 O O . SER A 1 279 ? 1.726 -3.449 -12.092 1.00 79.25 279 SER A O 1
ATOM 2266 N N . GLU A 1 280 ? 2.747 -2.100 -13.573 1.00 80.44 280 GLU A N 1
ATOM 2267 C CA . GLU A 1 280 ? 2.367 -0.822 -12.959 1.00 80.44 280 GLU A CA 1
ATOM 2268 C C . GLU A 1 280 ? 0.840 -0.650 -12.918 1.00 80.44 280 GLU A C 1
ATOM 2270 O O . GLU A 1 280 ? 0.283 -0.428 -11.843 1.00 80.44 280 GLU A O 1
ATOM 2275 N N . ALA A 1 281 ? 0.145 -0.866 -14.041 1.00 85.00 281 ALA A N 1
ATOM 2276 C CA . ALA A 1 281 ? -1.317 -0.787 -14.109 1.00 85.00 281 ALA A CA 1
ATOM 2277 C C . ALA A 1 281 ? -2.022 -1.825 -13.211 1.00 85.00 281 ALA A C 1
ATOM 2279 O O . ALA A 1 281 ? -3.026 -1.509 -12.573 1.00 85.00 281 ALA A O 1
ATOM 2280 N N . ASN A 1 282 ? -1.488 -3.049 -13.106 1.00 81.19 282 ASN A N 1
ATOM 2281 C CA . ASN A 1 282 ? -2.007 -4.070 -12.186 1.00 81.19 282 ASN A CA 1
ATOM 2282 C C . ASN A 1 282 ? -1.832 -3.653 -10.714 1.00 81.19 282 ASN A C 1
ATOM 2284 O O . ASN A 1 282 ? -2.714 -3.898 -9.888 1.00 81.19 282 ASN A O 1
ATOM 2288 N N . PHE A 1 283 ? -0.707 -3.014 -10.372 1.00 78.88 283 PHE A N 1
ATOM 2289 C CA . PHE A 1 283 ? -0.455 -2.509 -9.022 1.00 78.88 283 PHE A CA 1
ATOM 2290 C C . PHE A 1 283 ? -1.374 -1.328 -8.677 1.00 78.88 283 PHE A C 1
ATOM 2292 O O . PHE A 1 283 ? -1.945 -1.297 -7.587 1.00 78.88 283 PHE A O 1
ATOM 2299 N N . GLU A 1 284 ? -1.579 -0.403 -9.616 1.00 84.50 284 GLU A N 1
ATOM 2300 C CA . GLU A 1 284 ? -2.496 0.733 -9.473 1.00 84.50 284 GLU A CA 1
ATOM 2301 C C . GLU A 1 284 ? -3.954 0.257 -9.317 1.00 84.50 284 GLU A C 1
ATOM 2303 O O . GLU A 1 284 ? -4.617 0.624 -8.347 1.00 84.50 284 GLU A O 1
ATOM 2308 N N . GLN A 1 285 ? -4.410 -0.696 -10.141 1.00 86.56 285 GLN A N 1
ATOM 2309 C CA . GLN A 1 285 ? -5.729 -1.331 -9.994 1.00 86.56 285 GLN A CA 1
ATOM 2310 C C . GLN A 1 285 ? -5.911 -2.033 -8.632 1.00 86.56 285 GLN A C 1
ATOM 2312 O O . GLN A 1 285 ? -7.013 -2.040 -8.071 1.00 86.56 285 GLN A O 1
ATOM 2317 N N . MET A 1 286 ? -4.852 -2.640 -8.087 1.00 83.44 286 MET A N 1
ATOM 2318 C CA . MET A 1 286 ? -4.867 -3.296 -6.774 1.00 83.44 286 MET A CA 1
ATOM 2319 C C . MET A 1 286 ? -4.953 -2.273 -5.628 1.00 83.44 286 MET A C 1
ATOM 2321 O O . MET A 1 286 ? -5.711 -2.489 -4.673 1.00 83.44 286 MET A O 1
ATOM 2325 N N . LEU A 1 287 ? -4.254 -1.138 -5.744 1.00 81.81 287 LEU A N 1
ATOM 2326 C CA . LEU A 1 287 ? -4.379 -0.011 -4.818 1.00 81.81 287 LEU A CA 1
ATOM 2327 C C . LEU A 1 287 ? -5.787 0.597 -4.859 1.00 81.81 287 LEU A C 1
ATOM 2329 O O . LEU A 1 287 ? -6.398 0.738 -3.801 1.00 81.81 287 LEU A O 1
ATOM 2333 N N . ASP A 1 288 ? -6.337 0.867 -6.044 1.00 85.69 288 ASP A N 1
ATOM 2334 C CA . ASP A 1 288 ? -7.695 1.402 -6.211 1.00 85.69 288 ASP A CA 1
ATOM 2335 C C . ASP A 1 288 ? -8.752 0.448 -5.641 1.00 85.69 288 ASP A C 1
ATOM 2337 O O . ASP A 1 288 ? -9.563 0.844 -4.806 1.00 85.69 288 ASP A O 1
ATOM 2341 N N . SER A 1 289 ? -8.678 -0.848 -5.966 1.00 82.19 289 SER A N 1
ATOM 2342 C CA . SER A 1 289 ? -9.590 -1.875 -5.425 1.00 82.19 289 SER A CA 1
ATOM 2343 C C . SER A 1 289 ? -9.516 -2.007 -3.894 1.00 82.19 289 SER A C 1
ATOM 2345 O O . SER A 1 289 ? -10.468 -2.452 -3.239 1.00 82.19 289 SER A O 1
ATOM 2347 N N . THR A 1 290 ? -8.378 -1.638 -3.301 1.00 81.31 290 THR A N 1
ATOM 2348 C CA . THR A 1 290 ? -8.179 -1.597 -1.847 1.00 81.31 290 THR A CA 1
ATOM 2349 C C . THR A 1 290 ? -8.726 -0.294 -1.256 1.00 81.31 290 THR A C 1
ATOM 2351 O O . THR A 1 290 ? -9.437 -0.333 -0.250 1.00 81.31 290 THR A O 1
ATOM 2354 N N . SER A 1 291 ? -8.469 0.838 -1.916 1.00 83.50 291 SER A N 1
ATOM 2355 C CA . SER A 1 291 ? -8.974 2.174 -1.582 1.00 83.50 291 SER A CA 1
ATOM 2356 C C . SER A 1 291 ? -10.505 2.219 -1.590 1.00 83.50 291 SER A C 1
ATOM 2358 O O . SER A 1 291 ? -11.113 2.577 -0.581 1.00 83.50 291 SER A O 1
ATOM 2360 N N . ASP A 1 292 ? -11.143 1.733 -2.659 1.00 86.38 292 ASP A N 1
ATOM 2361 C CA . ASP A 1 292 ? -12.599 1.597 -2.776 1.00 86.38 292 ASP A CA 1
ATOM 2362 C C . ASP A 1 292 ? -13.175 0.679 -1.692 1.00 86.38 292 ASP A C 1
ATOM 2364 O O . ASP A 1 292 ? -14.204 0.986 -1.088 1.00 86.38 292 ASP A O 1
ATOM 2368 N N . GLY A 1 293 ? -12.487 -0.424 -1.379 1.00 81.81 293 GLY A N 1
ATOM 2369 C CA . GLY A 1 293 ? -12.881 -1.333 -0.302 1.00 81.81 293 GLY A CA 1
ATOM 2370 C C . GLY A 1 293 ? -12.897 -0.664 1.078 1.00 81.81 293 GLY A C 1
ATOM 2371 O O . GLY A 1 293 ? -13.819 -0.899 1.864 1.00 81.81 293 GLY A O 1
ATOM 2372 N N . ILE A 1 294 ? -11.910 0.190 1.364 1.00 81.94 294 ILE A N 1
ATOM 2373 C CA . ILE A 1 294 ? -11.829 0.987 2.599 1.00 81.94 294 ILE A CA 1
ATOM 2374 C C . ILE A 1 294 ? -12.884 2.103 2.585 1.00 81.94 294 ILE A C 1
ATOM 2376 O O . ILE A 1 294 ? -13.608 2.279 3.566 1.00 81.94 294 ILE A O 1
ATOM 2380 N N . SER A 1 295 ? -13.013 2.817 1.465 1.00 89.06 295 SER A N 1
ATOM 2381 C CA . SER A 1 295 ? -13.958 3.920 1.256 1.00 89.06 295 SER A CA 1
ATOM 2382 C C . SER A 1 295 ? -15.410 3.466 1.433 1.00 89.06 295 SER A C 1
ATOM 2384 O O . SER A 1 295 ? -16.169 4.085 2.182 1.00 89.06 295 SER A O 1
ATOM 2386 N N . MET A 1 296 ? -15.780 2.319 0.852 1.00 86.62 296 MET A N 1
ATOM 2387 C CA . MET A 1 296 ? -17.097 1.706 1.026 1.00 86.62 296 MET A CA 1
ATOM 2388 C C . MET A 1 296 ? -17.356 1.334 2.493 1.00 86.62 296 MET A C 1
ATOM 2390 O O . MET A 1 296 ? -18.417 1.662 3.023 1.00 86.62 296 MET A O 1
ATOM 2394 N N . HIS A 1 297 ? -16.390 0.717 3.184 1.00 82.31 297 HIS A N 1
ATOM 2395 C CA . HIS A 1 297 ? -16.518 0.389 4.612 1.00 82.31 297 HIS A CA 1
ATOM 2396 C C . HIS A 1 297 ? -16.660 1.631 5.505 1.00 82.31 297 HIS A C 1
ATOM 2398 O O . HIS A 1 297 ? -17.439 1.619 6.465 1.00 82.31 297 HIS A O 1
ATOM 2404 N N . LEU A 1 298 ? -15.931 2.707 5.198 1.00 85.38 298 LEU A N 1
ATOM 2405 C CA . LEU A 1 298 ? -16.018 3.976 5.917 1.00 85.38 298 LEU A CA 1
ATOM 2406 C C . LEU A 1 298 ? -17.370 4.658 5.671 1.00 85.38 298 LEU A C 1
ATOM 2408 O O . LEU A 1 298 ? -18.024 5.075 6.627 1.00 85.38 298 LEU A O 1
ATOM 2412 N N . MET A 1 299 ? -17.832 4.708 4.418 1.00 88.69 299 MET A N 1
ATOM 2413 C CA . MET A 1 299 ? -19.144 5.250 4.058 1.00 88.69 299 MET A CA 1
ATOM 2414 C C . MET A 1 299 ? -20.279 4.484 4.747 1.00 88.69 299 MET A C 1
ATOM 2416 O O . MET A 1 299 ? -21.200 5.108 5.275 1.00 88.69 299 MET A O 1
ATOM 2420 N N . ASP A 1 300 ? -20.195 3.153 4.823 1.00 85.81 300 ASP A N 1
ATOM 2421 C CA . ASP A 1 300 ? -21.203 2.342 5.510 1.00 85.81 300 ASP A CA 1
ATOM 2422 C C . ASP A 1 300 ? -21.178 2.540 7.033 1.00 85.81 300 ASP A C 1
ATOM 2424 O O . ASP A 1 300 ? -22.232 2.600 7.670 1.00 85.81 300 ASP A O 1
ATOM 2428 N N . SER A 1 301 ? -19.994 2.747 7.615 1.00 81.44 301 SER A N 1
ATOM 2429 C CA . SER A 1 301 ? -19.838 3.091 9.036 1.00 81.44 301 SER A CA 1
ATOM 2430 C C . SER A 1 301 ? -20.438 4.468 9.357 1.00 81.44 301 SER A C 1
ATOM 2432 O O . SER A 1 301 ? -21.174 4.619 10.333 1.00 81.44 301 SER A O 1
ATOM 2434 N N . VAL A 1 302 ? -20.202 5.469 8.499 1.00 87.50 302 VAL A N 1
ATOM 2435 C CA . VAL A 1 302 ? -20.808 6.811 8.602 1.00 87.50 302 VAL A CA 1
ATOM 2436 C C . VAL A 1 302 ? -22.329 6.749 8.406 1.00 87.50 302 VAL A C 1
ATOM 2438 O O . VAL A 1 302 ? -23.069 7.410 9.137 1.00 87.50 302 VAL A O 1
ATOM 2441 N N . ARG A 1 303 ? -22.822 5.912 7.482 1.00 90.62 303 ARG A N 1
ATOM 2442 C CA . ARG A 1 303 ? -24.257 5.664 7.260 1.00 90.62 303 ARG A CA 1
ATOM 2443 C C . ARG A 1 303 ? -24.928 5.077 8.504 1.00 90.62 303 ARG A C 1
ATOM 2445 O O . ARG A 1 303 ? -25.964 5.591 8.927 1.00 90.62 303 ARG A O 1
ATOM 2452 N N . GLN A 1 304 ? -24.325 4.061 9.122 1.00 86.50 304 GLN A N 1
ATOM 2453 C CA . GLN A 1 304 ? -24.818 3.451 10.363 1.00 86.50 304 GLN A CA 1
ATOM 2454 C C . GLN A 1 304 ? -24.778 4.436 11.544 1.00 86.50 304 GLN A C 1
ATOM 2456 O O . GLN A 1 304 ? -25.746 4.533 12.301 1.00 86.50 304 GLN A O 1
ATOM 2461 N N . PHE A 1 305 ? -23.711 5.233 11.671 1.00 86.69 305 PHE A N 1
ATOM 2462 C CA . PHE A 1 305 ? -23.625 6.295 12.677 1.00 86.69 305 PHE A CA 1
ATOM 2463 C C . PHE A 1 305 ? -24.732 7.345 12.499 1.00 86.69 305 PHE A C 1
ATOM 2465 O O . PHE A 1 305 ? -25.392 7.717 13.469 1.00 86.69 305 PHE A O 1
ATOM 2472 N N . HIS A 1 306 ? -24.998 7.779 11.264 1.00 89.50 306 HIS A N 1
ATOM 2473 C CA . HIS A 1 306 ? -26.064 8.737 10.974 1.00 89.50 306 HIS A CA 1
ATOM 2474 C C . HIS A 1 306 ? -27.460 8.168 11.284 1.00 89.50 306 HIS A C 1
ATOM 2476 O O . HIS A 1 306 ? -28.280 8.863 11.879 1.00 89.50 306 HIS A O 1
ATOM 2482 N N . GLN A 1 307 ? -27.719 6.896 10.957 1.00 89.44 307 GLN A N 1
ATOM 2483 C CA . GLN A 1 307 ? -28.962 6.200 11.324 1.00 89.44 307 GLN A CA 1
ATOM 2484 C C . GLN A 1 307 ? -29.146 6.112 12.848 1.00 89.44 307 GLN A C 1
ATOM 2486 O O . GLN A 1 307 ? -30.224 6.417 13.358 1.00 89.44 307 GLN A O 1
ATOM 2491 N N . SER A 1 308 ? -28.083 5.774 13.586 1.00 85.00 308 SER A N 1
ATOM 2492 C CA . SER A 1 308 ? -28.086 5.777 15.055 1.00 85.00 308 SER A CA 1
ATOM 2493 C C . SER A 1 308 ? -28.386 7.172 15.618 1.00 85.00 308 SER A C 1
ATOM 2495 O O . SER A 1 308 ? -29.229 7.324 16.500 1.00 85.00 308 SER A O 1
ATOM 2497 N N . MET A 1 309 ? -27.782 8.220 15.048 1.00 89.62 309 MET A N 1
ATOM 2498 C CA . MET A 1 309 ? -28.007 9.605 15.471 1.00 89.62 309 MET A CA 1
ATOM 2499 C C . MET A 1 309 ? -29.434 10.100 15.176 1.00 89.62 309 MET A C 1
ATOM 2501 O O . MET A 1 309 ? -30.006 10.835 15.982 1.00 89.62 309 MET A O 1
ATOM 2505 N N . GLN A 1 310 ? -30.041 9.669 14.064 1.00 88.56 310 GLN A N 1
ATOM 2506 C CA . GLN A 1 310 ? -31.457 9.926 13.774 1.00 88.56 310 GLN A CA 1
ATOM 2507 C C . GLN A 1 310 ? -32.378 9.248 14.800 1.00 88.56 310 GLN A C 1
ATOM 2509 O O . GLN A 1 310 ? -33.291 9.900 15.304 1.00 88.56 310 GLN A O 1
ATOM 2514 N N . LEU A 1 311 ? -32.111 7.987 15.162 1.00 90.44 311 LEU A N 1
ATOM 2515 C CA . LEU A 1 311 ? -32.886 7.250 16.169 1.00 90.44 311 LEU A CA 1
ATOM 2516 C C . LEU A 1 311 ? -32.746 7.859 17.574 1.00 90.44 311 LEU A C 1
ATOM 2518 O O . LEU A 1 311 ? -33.734 8.006 18.291 1.00 90.44 311 LEU A O 1
ATOM 2522 N N . ILE A 1 312 ? -31.534 8.268 17.964 1.00 88.31 312 ILE A N 1
ATOM 2523 C CA . ILE A 1 312 ? -31.299 9.006 19.214 1.00 88.31 312 ILE A CA 1
ATOM 2524 C C . ILE A 1 312 ? -32.127 10.294 19.224 1.00 88.31 312 ILE A C 1
ATOM 2526 O O . ILE A 1 312 ? -32.750 10.611 20.237 1.00 88.31 312 ILE A O 1
ATOM 2530 N N . LYS A 1 313 ? -32.183 11.015 18.098 1.00 88.88 313 LYS A N 1
ATOM 2531 C CA . LYS A 1 313 ? -32.959 12.251 17.994 1.00 88.88 313 LYS A CA 1
ATOM 2532 C C . LYS A 1 313 ? -34.470 12.012 18.059 1.00 88.88 313 LYS A C 1
ATOM 2534 O O . LYS A 1 313 ? -35.134 12.714 18.812 1.00 88.88 313 LYS A O 1
ATOM 2539 N N . SER A 1 314 ? -35.014 11.004 17.372 1.00 87.19 314 SER A N 1
ATOM 2540 C CA . SER A 1 314 ? -36.448 10.694 17.477 1.00 87.19 314 SER A CA 1
ATOM 2541 C C . SER A 1 314 ? -36.842 10.271 18.894 1.00 87.19 314 SER A C 1
ATOM 2543 O O . SER A 1 314 ? -37.882 10.696 19.383 1.00 87.19 314 SER A O 1
ATOM 2545 N N . LEU A 1 315 ? -35.988 9.520 19.599 1.00 88.69 315 LEU A N 1
ATOM 2546 C CA . LEU A 1 315 ? -36.203 9.173 21.010 1.00 88.69 315 LEU A CA 1
ATOM 2547 C C . LEU A 1 315 ? -36.104 10.397 21.940 1.00 88.69 315 LEU A C 1
ATOM 2549 O O . LEU A 1 315 ? -36.839 10.482 22.922 1.00 88.69 315 LEU A O 1
ATOM 2553 N N . GLN A 1 316 ? -35.236 11.370 21.640 1.00 86.38 316 GLN A N 1
ATOM 2554 C CA . GLN A 1 316 ? -35.182 12.651 22.358 1.00 86.38 316 GLN A CA 1
ATOM 2555 C C . GLN A 1 316 ? -36.441 13.497 22.119 1.00 86.38 316 GLN A C 1
ATOM 2557 O O . GLN A 1 316 ? -36.982 14.053 23.076 1.00 86.38 316 GLN A O 1
ATOM 2562 N N . ASP A 1 317 ? -36.936 13.555 20.881 1.00 87.75 317 ASP A N 1
ATOM 2563 C CA . ASP A 1 317 ? -38.170 14.260 20.521 1.00 87.75 317 ASP A CA 1
ATOM 2564 C C . ASP A 1 317 ? -39.407 13.578 21.152 1.00 87.75 317 ASP A C 1
ATOM 2566 O O . ASP A 1 317 ? -40.277 14.259 21.703 1.00 87.75 317 ASP A O 1
ATOM 2570 N N . GLU A 1 318 ? -39.458 12.240 21.192 1.00 89.06 318 GLU A N 1
ATOM 2571 C CA . GLU A 1 318 ? -40.480 11.479 21.924 1.00 89.06 318 GLU A CA 1
ATOM 2572 C C . GLU A 1 318 ? -40.424 11.753 23.433 1.00 89.06 318 GLU A C 1
ATOM 2574 O O . GLU A 1 318 ? -41.450 12.093 24.026 1.00 89.06 318 GLU A O 1
ATOM 2579 N N . LEU A 1 319 ? -39.243 11.693 24.061 1.00 84.44 319 LEU A N 1
ATOM 2580 C CA . LEU A 1 319 ? -39.060 12.022 25.481 1.00 84.44 319 LEU A CA 1
ATOM 2581 C C . LEU A 1 319 ? -39.458 13.472 25.797 1.00 84.44 319 LEU A C 1
ATOM 2583 O O . LEU A 1 319 ? -40.094 13.724 26.824 1.00 84.44 319 LEU A O 1
ATOM 2587 N N . ALA A 1 320 ? -39.145 14.421 24.911 1.00 85.81 320 ALA A N 1
ATOM 2588 C CA . ALA A 1 320 ? -39.586 15.806 25.029 1.00 85.81 320 ALA A CA 1
ATOM 2589 C C . ALA A 1 320 ? -41.115 15.924 24.911 1.00 85.81 320 ALA A C 1
ATOM 2591 O O . ALA A 1 320 ? -41.735 16.626 25.714 1.00 85.81 320 ALA A O 1
ATOM 2592 N N . SER A 1 321 ? -41.743 15.192 23.984 1.00 87.62 321 SER A N 1
ATOM 2593 C CA . SER A 1 321 ? -43.203 15.149 23.841 1.00 87.62 321 SER A CA 1
ATOM 2594 C C . SER A 1 321 ? -43.887 14.540 25.072 1.00 87.62 321 SER A C 1
ATOM 2596 O O . SER A 1 321 ? -44.870 15.091 25.562 1.00 87.62 321 SER A O 1
ATOM 2598 N N . LEU A 1 322 ? -43.319 13.480 25.660 1.00 84.50 322 LEU A N 1
ATOM 2599 C CA . LEU A 1 322 ? -43.805 12.851 26.889 1.00 84.50 322 LEU A CA 1
ATOM 2600 C C . LEU A 1 322 ? -43.606 13.760 28.110 1.00 84.50 322 LEU A C 1
ATOM 2602 O O . LEU A 1 322 ? -44.469 13.804 28.986 1.00 84.50 322 LEU A O 1
ATOM 2606 N N . ALA A 1 323 ? -42.524 14.541 28.165 1.00 81.00 323 ALA A N 1
ATOM 2607 C CA . ALA A 1 323 ? -42.319 15.558 29.196 1.00 81.00 323 ALA A CA 1
ATOM 2608 C C . ALA A 1 323 ? -43.304 16.737 29.054 1.00 81.00 323 ALA A C 1
ATOM 2610 O O . ALA A 1 323 ? -43.838 17.224 30.059 1.00 81.00 323 ALA A O 1
ATOM 2611 N N . GLN A 1 324 ? -43.611 17.167 27.825 1.00 85.31 324 GLN A N 1
ATOM 2612 C CA . GLN A 1 324 ? -44.662 18.153 27.549 1.00 85.31 324 GLN A CA 1
ATOM 2613 C C . GLN A 1 324 ? -46.056 17.609 27.885 1.00 85.31 324 GLN A C 1
ATOM 2615 O O . GLN A 1 324 ? -46.840 18.312 28.520 1.00 85.31 324 GLN A O 1
ATOM 2620 N N . LEU A 1 325 ? -46.353 16.350 27.557 1.00 85.88 325 LEU A N 1
ATOM 2621 C CA . LEU A 1 325 ? -47.610 15.694 27.911 1.00 85.88 325 LEU A CA 1
ATOM 2622 C C . LEU A 1 325 ? -47.743 15.572 29.435 1.00 85.88 325 LEU A C 1
ATOM 2624 O O . LEU A 1 325 ? -48.748 15.996 29.996 1.00 85.88 325 LEU A O 1
ATOM 2628 N N . LYS A 1 326 ? -46.702 15.095 30.131 1.00 83.56 326 LYS A N 1
ATOM 2629 C CA . LYS A 1 326 ? -46.659 14.980 31.598 1.00 83.56 326 LYS A CA 1
ATOM 2630 C C . LYS A 1 326 ? -46.831 16.329 32.292 1.00 83.56 326 LYS A C 1
ATOM 2632 O O . LYS A 1 326 ? -47.568 16.410 33.272 1.00 83.56 326 LYS A O 1
ATOM 2637 N N . SER A 1 327 ? -46.174 17.387 31.816 1.00 80.12 327 SER A N 1
ATOM 2638 C CA . SER A 1 327 ? -46.310 18.734 32.395 1.00 80.12 327 SER A CA 1
ATOM 2639 C C . SER A 1 327 ? -47.660 19.380 32.070 1.00 80.12 327 SER A C 1
ATOM 2641 O O . SER A 1 327 ? -48.245 20.012 32.948 1.00 80.12 327 SER A O 1
ATOM 2643 N N . THR A 1 328 ? -48.210 19.146 30.876 1.00 81.50 328 THR A N 1
ATOM 2644 C CA . THR A 1 328 ? -49.571 19.556 30.490 1.00 81.50 328 THR A CA 1
ATOM 2645 C C . THR A 1 328 ? -50.619 18.855 31.344 1.00 81.50 328 THR A C 1
ATOM 2647 O O . THR A 1 328 ? -51.439 19.529 31.953 1.00 81.50 328 THR A O 1
ATOM 2650 N N . LEU A 1 329 ? -50.535 17.533 31.492 1.00 77.44 329 LEU A N 1
ATOM 2651 C CA . LEU A 1 329 ? -51.448 16.732 32.307 1.00 77.44 329 LEU A CA 1
ATOM 2652 C C . LEU A 1 329 ? -51.290 17.057 33.803 1.00 77.44 329 LEU A C 1
ATOM 2654 O O . LEU A 1 329 ? -52.280 17.145 34.516 1.00 77.44 329 LEU A O 1
ATOM 2658 N N . SER A 1 330 ? -50.077 17.371 34.276 1.00 76.88 330 SER A N 1
ATOM 2659 C CA . SER A 1 330 ? -49.852 17.893 35.639 1.00 76.88 330 SER A CA 1
ATOM 2660 C C . SER A 1 330 ? -50.432 19.298 35.848 1.00 76.88 330 SER A C 1
ATOM 2662 O O . SER A 1 330 ? -50.883 19.617 36.949 1.00 76.88 330 SER A O 1
ATOM 2664 N N . ARG A 1 331 ? -50.414 20.159 34.819 1.00 75.06 331 ARG A N 1
ATOM 2665 C CA . ARG A 1 331 ? -51.064 21.479 34.841 1.00 75.06 331 ARG A CA 1
ATOM 2666 C C . ARG A 1 331 ? -52.580 21.323 34.820 1.00 75.06 331 ARG A C 1
ATOM 2668 O O . ARG A 1 331 ? -53.249 21.980 35.603 1.00 75.06 331 ARG A O 1
ATOM 2675 N N . GLU A 1 332 ? -53.113 20.447 33.979 1.00 75.62 332 GLU A N 1
ATOM 2676 C CA . GLU A 1 332 ? -54.549 20.189 33.872 1.00 75.62 332 GLU A CA 1
ATOM 2677 C C . GLU A 1 332 ? -55.101 19.480 35.102 1.00 75.62 332 GLU A C 1
ATOM 2679 O O . GLU A 1 332 ? -56.187 19.836 35.531 1.00 75.62 332 GLU A O 1
ATOM 2684 N N . LEU A 1 333 ? -54.336 18.611 35.769 1.00 65.69 333 LEU A N 1
ATOM 2685 C CA . LEU A 1 333 ? -54.707 18.084 37.083 1.00 65.69 333 LEU A CA 1
ATOM 2686 C C . LEU A 1 333 ? -54.819 19.220 38.117 1.00 65.69 333 LEU A C 1
ATOM 2688 O O . LEU A 1 333 ? -55.837 19.337 38.792 1.00 65.69 333 LEU A O 1
ATOM 2692 N N . LYS A 1 334 ? -53.817 20.113 38.181 1.00 68.50 334 LYS A N 1
ATOM 2693 C CA . LYS A 1 334 ? -53.822 21.295 39.068 1.00 68.50 334 LYS A CA 1
ATOM 2694 C C . LYS A 1 334 ? -54.917 22.315 38.731 1.00 68.50 334 LYS A C 1
ATOM 2696 O O . LYS A 1 334 ? -55.362 23.042 39.615 1.00 68.50 334 LYS A O 1
ATOM 2701 N N . GLN A 1 335 ? -55.328 22.389 37.467 1.00 58.72 335 GLN A N 1
ATOM 2702 C CA . GLN A 1 335 ? -56.329 23.334 36.971 1.00 58.72 335 GLN A CA 1
ATOM 2703 C C . GLN A 1 335 ? -57.753 22.756 37.048 1.00 58.72 335 GLN A C 1
ATOM 2705 O O . GLN A 1 335 ? -58.694 23.493 37.306 1.00 58.72 335 GLN A O 1
ATOM 2710 N N . ALA A 1 336 ? -57.914 21.435 36.946 1.00 52.31 336 ALA A N 1
ATOM 2711 C CA . ALA A 1 336 ? -59.148 20.722 37.276 1.00 52.31 336 ALA A CA 1
ATOM 2712 C C . ALA A 1 336 ? -59.429 20.719 38.789 1.00 52.31 336 ALA A C 1
ATOM 2714 O O . ALA A 1 336 ? -60.584 20.643 39.190 1.00 52.31 336 ALA A O 1
ATOM 2715 N N . THR A 1 337 ? -58.402 20.883 39.632 1.00 51.88 337 THR A N 1
ATOM 2716 C CA . THR A 1 337 ? -58.562 21.225 41.058 1.00 51.88 337 THR A CA 1
ATOM 2717 C C . THR A 1 337 ? -58.747 22.735 41.317 1.00 51.88 337 THR A C 1
ATOM 2719 O O . THR A 1 337 ? -58.561 23.166 42.453 1.00 51.88 337 THR A O 1
ATOM 2722 N N . ALA A 1 338 ? -59.050 23.551 40.292 1.00 48.25 338 ALA A N 1
ATOM 2723 C CA . ALA A 1 338 ? -59.151 25.018 40.398 1.00 48.25 338 ALA A CA 1
ATOM 2724 C C . ALA A 1 338 ? -60.161 25.716 39.435 1.00 48.25 338 ALA A C 1
ATOM 2726 O O . ALA A 1 338 ? -60.163 26.945 39.367 1.00 48.25 338 ALA A O 1
ATOM 2727 N N . ASP A 1 339 ? -61.021 24.968 38.727 1.00 41.31 339 ASP A N 1
ATOM 2728 C CA . ASP A 1 339 ? -62.130 25.450 37.862 1.00 41.31 339 ASP A CA 1
ATOM 2729 C C . ASP A 1 339 ? -61.681 26.286 36.572 1.00 41.31 339 ASP A C 1
ATOM 2731 O O . ASP A 1 339 ? -60.481 26.338 36.296 1.00 41.31 339 ASP A O 1
ATOM 2735 N N . PRO A 1 340 ? -62.533 26.773 35.605 1.00 46.62 340 PRO A N 1
ATOM 2736 C CA . PRO A 1 340 ? -62.442 26.289 34.179 1.00 46.62 340 PRO A CA 1
ATOM 2737 C C . PRO A 1 340 ? -62.514 27.320 32.940 1.00 46.62 340 PRO A C 1
ATOM 2739 O O . PRO A 1 340 ? -62.912 28.458 33.163 1.00 46.62 340 PRO A O 1
ATOM 2742 N N . ILE A 1 341 ? -62.267 26.910 31.626 1.00 44.25 341 ILE A N 1
ATOM 2743 C CA . ILE A 1 341 ? -62.794 27.415 30.235 1.00 44.25 341 ILE A CA 1
ATOM 2744 C C . ILE A 1 341 ? -61.947 28.307 29.086 1.00 44.25 341 ILE A C 1
ATOM 2746 O O . ILE A 1 341 ? -61.755 29.477 29.385 1.00 44.25 341 ILE A O 1
ATOM 2750 N N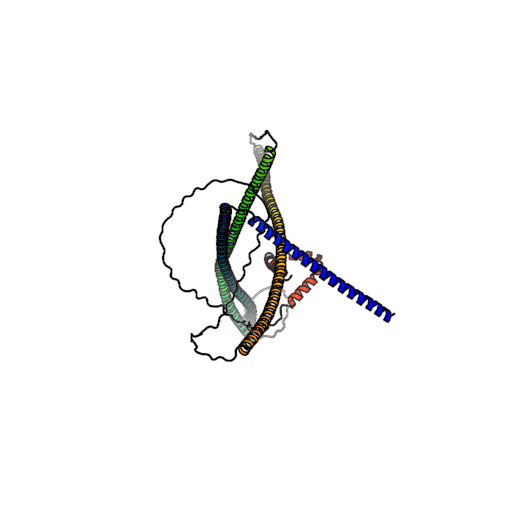 . LYS A 1 342 ? -61.625 27.881 27.747 1.00 41.41 342 LYS A N 1
ATOM 2751 C CA . LYS A 1 342 ? -61.509 28.509 26.229 1.00 41.41 342 LYS A CA 1
ATOM 2752 C C . LYS A 1 342 ? -60.282 29.188 25.218 1.00 41.41 342 LYS A C 1
ATOM 2754 O O . LYS A 1 342 ? -59.740 30.169 25.697 1.00 41.41 342 LYS A O 1
ATOM 2759 N N . SER A 1 343 ? -59.981 28.814 23.828 1.00 41.22 343 SER A N 1
ATOM 2760 C CA . SER A 1 343 ? -59.499 29.202 22.250 1.00 41.22 343 SER A CA 1
ATOM 2761 C C . SER A 1 343 ? -58.455 30.210 21.286 1.00 41.22 343 SER A C 1
ATOM 2763 O O . SER A 1 343 ? -58.258 31.320 21.769 1.00 41.22 343 SER A O 1
ATOM 2765 N N . SER A 1 344 ? -57.894 29.987 19.928 1.00 49.16 344 SER A N 1
ATOM 2766 C CA . SER A 1 344 ? -57.353 30.913 18.626 1.00 49.16 344 SER A CA 1
ATOM 2767 C C . SER A 1 344 ? -56.326 30.543 17.258 1.00 49.16 344 SER A C 1
ATOM 2769 O O . SER A 1 344 ? -55.656 29.533 17.442 1.00 49.16 344 SER A O 1
ATOM 2771 N N . ARG A 1 345 ? -56.094 31.227 15.955 1.00 44.00 345 ARG A N 1
ATOM 2772 C CA . ARG A 1 345 ? -55.051 31.027 14.642 1.00 44.00 345 ARG A CA 1
ATOM 2773 C C . ARG A 1 345 ? -54.869 31.907 13.129 1.00 44.00 345 ARG A C 1
ATOM 2775 O O . ARG A 1 345 ? -55.874 32.551 12.854 1.00 44.00 345 ARG A O 1
ATOM 2782 N N . PRO A 1 346 ? -53.777 31.958 12.121 1.00 54.50 346 PRO A N 1
ATOM 2783 C CA . PRO A 1 346 ? -53.444 32.800 10.717 1.00 54.50 346 PRO A CA 1
ATOM 2784 C C . PRO A 1 346 ? -52.495 32.453 9.272 1.00 54.50 346 PRO A C 1
ATOM 2786 O O . PRO A 1 346 ? -51.953 31.350 9.323 1.00 54.50 346 PRO A O 1
ATOM 2789 N N . PRO A 1 347 ? -52.227 33.258 8.046 1.00 55.59 347 PRO A N 1
ATOM 2790 C CA . PRO A 1 347 ? -51.501 33.088 6.540 1.00 55.59 347 PRO A CA 1
ATOM 2791 C C . PRO A 1 347 ? -50.714 34.275 5.517 1.00 55.59 347 PRO A C 1
ATOM 2793 O O . PRO A 1 347 ? -50.655 35.338 6.124 1.00 55.59 347 PRO A O 1
ATOM 2796 N N . VAL A 1 348 ? -50.164 34.488 4.143 1.00 49.94 348 VAL A N 1
ATOM 2797 C CA . VAL A 1 348 ? -49.487 33.965 2.698 1.00 49.94 348 VAL A CA 1
ATOM 2798 C C . VAL A 1 348 ? -49.053 34.910 1.253 1.00 49.94 348 VAL A C 1
ATOM 2800 O O . VAL A 1 348 ? -49.706 35.941 1.163 1.00 49.94 348 VAL A O 1
ATOM 2803 N N . GLU A 1 349 ? -48.112 34.631 0.135 1.00 46.34 349 GLU A N 1
ATOM 2804 C CA . GLU A 1 349 ? -47.720 34.973 -1.499 1.00 46.34 349 GLU A CA 1
ATOM 2805 C C . GLU A 1 349 ? -46.873 36.193 -2.434 1.00 46.34 349 GLU A C 1
ATOM 2807 O O . GLU A 1 349 ? -46.680 37.193 -1.752 1.00 46.34 349 GLU A O 1
ATOM 2812 N N . ASN A 1 350 ? -46.373 36.465 -3.823 1.00 41.19 350 ASN A N 1
ATOM 2813 C CA . ASN A 1 350 ? -45.653 36.015 -5.276 1.00 41.19 350 ASN A CA 1
ATOM 2814 C C . ASN A 1 350 ? -45.245 36.984 -6.719 1.00 41.19 350 ASN A C 1
ATOM 2816 O O . ASN A 1 350 ? -45.923 38.006 -6.796 1.00 41.19 350 ASN A O 1
ATOM 2820 N N . ASN A 1 351 ? -44.335 36.750 -7.882 1.00 38.56 351 ASN A N 1
ATOM 2821 C CA . ASN A 1 351 ? -44.096 37.223 -9.512 1.00 38.56 351 ASN A CA 1
ATOM 2822 C C . ASN A 1 351 ? -42.802 38.052 -10.383 1.00 38.56 351 ASN A C 1
ATOM 2824 O O . ASN A 1 351 ? -42.063 38.599 -9.573 1.00 38.56 351 ASN A O 1
ATOM 2828 N N . ASP A 1 352 ? -42.330 38.424 -11.760 1.00 38.34 352 ASP A N 1
ATOM 2829 C CA . ASP A 1 352 ? -42.002 38.126 -13.395 1.00 38.34 352 ASP A CA 1
ATOM 2830 C C . ASP A 1 352 ? -41.103 39.124 -14.575 1.00 38.34 352 ASP A C 1
ATOM 2832 O O . ASP A 1 352 ? -40.797 40.223 -14.121 1.00 38.34 352 ASP A O 1
ATOM 2836 N N . SER A 1 353 ? -40.623 38.914 -15.977 1.00 42.00 353 SER A N 1
ATOM 2837 C CA . SER A 1 353 ? -39.889 39.846 -17.201 1.00 42.00 353 SER A CA 1
ATOM 2838 C C . SER A 1 353 ? -39.263 39.493 -18.825 1.00 42.00 353 SER A C 1
ATOM 2840 O O . SER A 1 353 ? -39.176 38.283 -19.027 1.00 42.00 353 SER A O 1
ATOM 2842 N N . ARG A 1 354 ? -38.805 40.354 -19.977 1.00 36.59 354 ARG A N 1
ATOM 2843 C CA . ARG A 1 354 ? -38.036 40.167 -21.502 1.00 36.59 354 ARG A CA 1
ATOM 2844 C C . ARG A 1 354 ? -37.587 41.288 -22.805 1.00 36.59 354 ARG A C 1
ATOM 2846 O O . ARG A 1 354 ? -38.062 42.400 -22.623 1.00 36.59 354 ARG A O 1
ATOM 2853 N N . LEU A 1 355 ? -36.791 41.133 -24.066 1.00 40.38 355 LEU A N 1
ATOM 2854 C CA . LEU A 1 355 ? -36.214 42.117 -25.337 1.00 40.38 355 LEU A CA 1
ATOM 2855 C C . LEU A 1 355 ? -35.501 41.786 -26.940 1.00 40.38 355 LEU A C 1
ATOM 2857 O O . LEU A 1 355 ? -35.040 40.649 -26.999 1.00 40.38 355 LEU A O 1
ATOM 2861 N N . PRO A 1 356 ? -35.293 42.614 -28.179 1.00 39.84 356 PRO A N 1
ATOM 2862 C CA . PRO A 1 356 ? -34.566 42.426 -29.697 1.00 39.84 356 PRO A CA 1
ATOM 2863 C C . PRO A 1 356 ? -34.078 43.487 -31.055 1.00 39.84 356 PRO A C 1
ATOM 2865 O O . PRO A 1 356 ? -34.612 44.590 -31.040 1.00 39.84 356 PRO A O 1
ATOM 2868 N N . ASN A 1 357 ? -33.204 43.200 -32.225 1.00 31.02 357 ASN A N 1
ATOM 2869 C CA . ASN A 1 357 ? -32.630 43.468 -33.824 1.00 31.02 357 ASN A CA 1
ATOM 2870 C C . ASN A 1 357 ? -32.437 44.602 -35.182 1.00 31.02 357 ASN A C 1
ATOM 2872 O O . ASN A 1 357 ? -33.319 45.442 -35.290 1.00 31.02 357 ASN A O 1
ATOM 2876 N N . GLN A 1 358 ? -31.436 44.527 -36.287 1.00 30.53 358 GLN A N 1
ATOM 2877 C CA . GLN A 1 358 ? -31.051 44.820 -37.934 1.00 30.53 358 GLN A CA 1
ATOM 2878 C C . GLN A 1 358 ? -30.733 46.145 -39.039 1.00 30.53 358 GLN A C 1
ATOM 2880 O O . GLN A 1 358 ? -31.043 47.205 -38.510 1.00 30.53 358 GLN A O 1
ATOM 2885 N N . SER A 1 359 ? -30.245 46.422 -40.431 1.00 33.56 359 SER A N 1
ATOM 2886 C CA . SER A 1 359 ? -29.464 46.037 -41.876 1.00 33.56 359 SER A CA 1
ATOM 2887 C C . SER A 1 359 ? -29.186 47.019 -43.330 1.00 33.56 359 SER A C 1
ATOM 2889 O O . SER A 1 359 ? -29.944 47.980 -43.405 1.00 33.56 359 SER A O 1
ATOM 2891 N N . ASP A 1 360 ? -28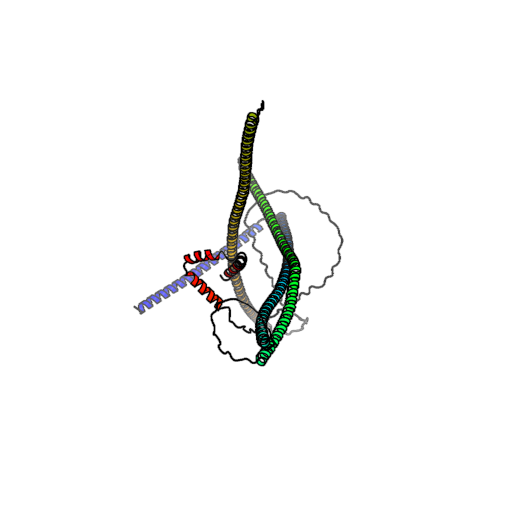.239 46.822 -44.452 1.00 29.98 360 ASP A N 1
ATOM 2892 C CA . ASP A 1 360 ? -27.846 47.027 -46.105 1.00 29.98 360 ASP A CA 1
ATOM 2893 C C . ASP A 1 360 ? -27.590 48.314 -47.285 1.00 29.98 360 ASP A C 1
ATOM 2895 O O . ASP A 1 360 ? -27.985 49.384 -46.835 1.00 29.98 360 ASP A O 1
ATOM 2899 N N . GLU A 1 361 ? -27.096 48.583 -48.681 1.00 33.03 361 GLU A N 1
ATOM 2900 C CA . GLU A 1 361 ? -26.246 48.247 -50.109 1.00 33.03 361 GLU A CA 1
ATOM 2901 C C . GLU A 1 361 ? -26.068 49.264 -51.566 1.00 33.03 361 GLU A C 1
ATOM 2903 O O . GLU A 1 361 ? -26.883 50.184 -51.549 1.00 33.03 361 GLU A O 1
ATOM 2908 N N . VAL A 1 362 ? -25.187 49.236 -52.781 1.00 35.12 362 VAL A N 1
ATOM 2909 C CA . VAL A 1 362 ? -25.175 49.821 -54.389 1.00 35.12 362 VAL A CA 1
ATOM 2910 C C . VAL A 1 362 ? -23.903 50.194 -55.566 1.00 35.12 362 VAL A C 1
ATOM 2912 O O . VAL A 1 362 ? -22.802 50.400 -55.066 1.00 35.12 362 VAL A O 1
ATOM 2915 N N . TYR A 1 363 ? -23.912 50.372 -57.051 1.00 44.19 363 TYR A N 1
ATOM 2916 C CA . TYR A 1 363 ? -22.753 50.690 -58.241 1.00 44.19 363 TYR A CA 1
ATOM 2917 C C . TYR A 1 363 ? -22.683 51.545 -59.815 1.00 44.19 363 TYR A C 1
ATOM 2919 O O . TYR A 1 363 ? -23.100 52.695 -59.702 1.00 44.19 363 TYR A O 1
ATOM 2927 N N . PRO A 1 364 ? -22.140 51.277 -61.190 1.00 56.78 364 PRO A N 1
ATOM 2928 C CA . PRO A 1 364 ? -21.356 52.140 -62.404 1.00 56.78 364 PRO A CA 1
ATOM 2929 C C . PRO A 1 364 ? -21.475 52.243 -64.162 1.00 56.78 364 PRO A C 1
ATOM 2931 O O . PRO A 1 364 ? -22.470 51.698 -64.625 1.00 56.78 364 PRO A O 1
ATOM 2934 N N . LEU A 1 365 ? -20.588 52.866 -65.183 1.00 49.06 365 LEU A N 1
ATOM 2935 C CA . LEU A 1 365 ? -20.626 53.113 -66.851 1.00 49.06 365 LEU A CA 1
ATOM 2936 C C . LEU A 1 365 ? -19.403 53.634 -68.009 1.00 49.06 365 LEU A C 1
ATOM 2938 O O . LEU A 1 365 ? -18.366 54.001 -67.464 1.00 49.06 365 LEU A O 1
ATOM 2942 N N . ILE A 1 366 ? -19.407 53.745 -69.491 1.00 44.31 366 ILE A N 1
ATOM 2943 C CA . ILE A 1 366 ? -18.359 54.305 -70.685 1.00 44.31 366 ILE A CA 1
ATOM 2944 C C . ILE A 1 366 ? -18.602 54.582 -72.403 1.00 44.31 366 ILE A C 1
ATOM 2946 O O . ILE A 1 366 ? -19.758 54.357 -72.738 1.00 44.31 366 ILE A O 1
ATOM 2950 N N . ASP A 1 367 ? -17.691 55.034 -73.482 1.00 48.22 367 ASP A N 1
ATOM 2951 C CA . ASP A 1 367 ? -17.842 55.532 -75.082 1.00 48.22 367 ASP A CA 1
ATOM 2952 C C . ASP A 1 367 ? -16.668 55.704 -76.391 1.00 48.22 367 ASP A C 1
ATOM 2954 O O . ASP A 1 367 ? -15.516 55.440 -76.039 1.00 48.22 367 ASP A O 1
ATOM 2958 N N . GLU A 1 368 ? -16.802 56.132 -77.803 1.00 47.06 368 GLU A N 1
ATOM 2959 C CA . GLU A 1 368 ? -15.858 56.213 -79.184 1.00 47.06 368 GLU A CA 1
ATOM 2960 C C . GLU A 1 368 ? -15.974 57.274 -80.522 1.00 47.06 368 GLU A C 1
ATOM 2962 O O . GLU A 1 368 ? -17.016 57.904 -80.619 1.00 47.06 368 GLU A O 1
ATOM 2967 N N . ASP A 1 369 ? -15.014 57.501 -81.573 1.00 43.53 369 ASP A N 1
ATOM 2968 C CA . ASP A 1 369 ? -15.152 58.026 -83.087 1.00 43.53 369 ASP A CA 1
ATOM 2969 C C . ASP A 1 369 ? -13.894 58.088 -84.168 1.00 43.53 369 ASP A C 1
ATOM 2971 O O . ASP A 1 369 ? -12.740 58.011 -83.731 1.00 43.53 369 ASP A O 1
ATOM 2975 N N . VAL A 1 370 ? -14.022 58.287 -85.550 1.00 45.84 370 VAL A N 1
ATOM 2976 C CA . VAL A 1 370 ? -12.973 58.151 -86.699 1.00 45.84 370 VAL A CA 1
ATOM 2977 C C . VAL A 1 370 ? -13.013 59.064 -88.014 1.00 45.84 370 VAL A C 1
ATOM 2979 O O . VAL A 1 370 ? -14.066 59.147 -88.637 1.00 45.84 370 VAL A O 1
ATOM 2982 N N . GLN A 1 371 ? -11.867 59.558 -88.609 1.00 47.25 371 GLN A N 1
ATOM 2983 C CA . GLN A 1 371 ? -11.731 59.913 -90.086 1.00 47.25 371 GLN A CA 1
ATOM 2984 C C . GLN A 1 371 ? -10.298 60.137 -90.730 1.00 47.25 371 GLN A C 1
ATOM 2986 O O . GLN A 1 371 ? -9.384 60.600 -90.056 1.00 47.25 371 GLN A O 1
ATOM 2991 N N . GLU A 1 372 ? -10.165 59.848 -92.052 1.00 47.91 372 GLU A N 1
ATOM 2992 C CA . GLU A 1 372 ? -9.147 60.170 -93.124 1.00 47.91 372 GLU A CA 1
ATOM 2993 C C . GLU A 1 372 ? -7.593 60.078 -92.955 1.00 47.91 372 GLU A C 1
ATOM 2995 O O . GLU A 1 372 ? -7.005 60.356 -91.913 1.00 47.91 372 GLU A O 1
ATOM 3000 N N . ILE A 1 373 ? -6.893 59.704 -94.054 1.00 45.47 373 ILE A N 1
ATOM 3001 C CA . ILE A 1 373 ? -5.446 59.374 -94.096 1.00 45.47 373 ILE A CA 1
ATOM 3002 C C . ILE A 1 373 ? -4.696 60.086 -95.250 1.00 45.47 373 ILE A C 1
ATOM 3004 O O . ILE A 1 373 ? -4.792 59.698 -96.409 1.00 45.47 373 ILE A O 1
ATOM 3008 N N . ASN A 1 374 ? -3.858 61.068 -94.903 1.00 50.88 374 ASN A N 1
ATOM 3009 C CA . ASN A 1 374 ? -2.671 61.505 -95.672 1.00 50.88 374 ASN A CA 1
ATOM 3010 C C . ASN A 1 374 ? -1.427 60.765 -95.130 1.00 50.88 374 ASN A C 1
ATOM 3012 O O . ASN A 1 374 ? -1.512 60.282 -94.012 1.00 50.88 374 ASN A O 1
ATOM 3016 N N . ASP A 1 375 ? -0.242 60.759 -95.755 1.00 51.41 375 ASP A N 1
ATOM 3017 C CA . ASP A 1 375 ? 0.951 60.126 -95.123 1.00 51.41 375 ASP A CA 1
ATOM 3018 C C . ASP A 1 375 ? 1.353 60.796 -93.792 1.00 51.41 375 ASP A C 1
ATOM 3020 O O . ASP A 1 375 ? 1.628 60.137 -92.784 1.00 51.41 375 ASP A O 1
ATOM 3024 N N . HIS A 1 376 ? 1.280 62.131 -93.736 1.00 53.53 376 HIS A N 1
ATOM 3025 C CA . HIS A 1 376 ? 1.391 62.874 -92.475 1.00 53.53 376 HIS A CA 1
ATOM 3026 C C . HIS A 1 376 ? 0.233 62.561 -91.512 1.00 53.53 376 HIS A C 1
ATOM 3028 O O . HIS A 1 376 ? 0.430 62.557 -90.299 1.00 53.53 376 HIS A O 1
ATOM 3034 N N . GLY A 1 377 ? -0.957 62.264 -92.043 1.00 59.41 377 GLY A N 1
ATOM 3035 C CA . GLY A 1 377 ? -2.117 61.800 -91.281 1.00 59.41 377 GLY A CA 1
ATOM 3036 C C . GLY A 1 377 ? -1.924 60.390 -90.723 1.00 59.41 377 GLY A C 1
ATOM 3037 O O . GLY A 1 377 ? -2.241 60.164 -89.566 1.00 59.41 377 GLY A O 1
ATOM 3038 N N . PHE A 1 378 ? -1.316 59.469 -91.472 1.00 64.69 378 PHE A N 1
ATOM 3039 C CA . PHE A 1 378 ? -0.965 58.127 -91.026 1.00 64.69 378 PHE A CA 1
ATOM 3040 C C . PHE A 1 378 ? 0.063 58.206 -89.904 1.00 64.69 378 PHE A C 1
ATOM 3042 O O . PHE A 1 378 ? -0.161 57.650 -88.837 1.00 64.69 378 PHE A O 1
ATOM 3049 N N . SER A 1 379 ? 1.137 58.983 -90.084 1.00 69.75 379 SER A N 1
ATOM 3050 C CA . SER A 1 379 ? 2.132 59.219 -89.033 1.00 69.75 379 SER A CA 1
ATOM 3051 C C . SER A 1 379 ? 1.509 59.856 -87.781 1.00 69.75 379 SER A C 1
ATOM 3053 O O . SER A 1 379 ? 1.724 59.374 -86.669 1.00 69.75 379 SER A O 1
ATOM 3055 N N . ASN A 1 380 ? 0.666 60.884 -87.933 1.00 69.69 380 ASN A N 1
ATOM 3056 C CA . ASN A 1 380 ? 0.014 61.553 -86.804 1.00 69.69 380 ASN A CA 1
ATOM 3057 C C . ASN A 1 380 ? -1.029 60.666 -86.106 1.00 69.69 380 ASN A C 1
ATOM 3059 O O . ASN A 1 380 ? -1.038 60.607 -84.879 1.00 69.69 380 ASN A O 1
ATOM 3063 N N . THR A 1 381 ? -1.866 59.942 -86.848 1.00 72.19 381 THR A N 1
ATOM 3064 C CA . THR A 1 381 ? -2.873 59.014 -86.311 1.00 72.19 381 THR A CA 1
ATOM 3065 C C . THR A 1 381 ? -2.219 57.789 -85.684 1.00 72.19 381 THR A C 1
ATOM 3067 O O . THR A 1 381 ? -2.654 57.362 -84.623 1.00 72.19 381 THR A O 1
ATOM 3070 N N . LEU A 1 382 ? -1.120 57.275 -86.240 1.00 75.62 382 LEU A N 1
ATOM 3071 C CA . LEU A 1 382 ? -0.357 56.164 -85.668 1.00 75.62 382 LEU A CA 1
ATOM 3072 C C . LEU A 1 382 ? 0.440 56.601 -84.426 1.00 75.62 382 LEU A C 1
ATOM 3074 O O . LEU A 1 382 ? 0.530 55.844 -83.462 1.00 75.62 382 LEU A O 1
ATOM 3078 N N . ASN A 1 383 ? 0.948 57.836 -84.375 1.00 77.19 383 ASN A N 1
ATOM 3079 C CA . ASN A 1 383 ? 1.547 58.399 -83.159 1.00 77.19 383 ASN A CA 1
ATOM 3080 C C . ASN A 1 383 ? 0.489 58.760 -82.096 1.00 77.19 383 ASN A C 1
ATOM 3082 O O . ASN A 1 383 ? 0.731 58.557 -80.906 1.00 77.19 383 ASN A O 1
ATOM 3086 N N . ARG A 1 384 ? -0.711 59.205 -82.497 1.00 76.75 384 ARG A N 1
ATOM 3087 C CA . ARG A 1 384 ? -1.879 59.372 -81.612 1.00 76.75 384 ARG A CA 1
ATOM 3088 C C . ARG A 1 384 ? -2.362 58.023 -81.081 1.00 76.75 384 ARG A C 1
ATOM 3090 O O . ARG A 1 384 ? -2.605 57.924 -79.885 1.00 76.75 384 ARG A O 1
ATOM 3097 N N . ALA A 1 385 ? -2.412 56.986 -81.915 1.00 72.88 385 ALA A N 1
ATOM 3098 C CA . ALA A 1 385 ? -2.712 55.616 -81.511 1.00 72.88 385 ALA A CA 1
ATOM 3099 C C . ALA A 1 385 ? -1.661 55.103 -80.520 1.00 72.88 385 ALA A C 1
ATOM 3101 O O . ALA A 1 385 ? -2.031 54.754 -79.410 1.00 72.88 385 ALA A O 1
ATOM 3102 N N . ARG A 1 386 ? -0.356 55.191 -80.830 1.00 74.50 386 ARG A N 1
ATOM 3103 C CA . ARG A 1 386 ? 0.736 54.879 -79.882 1.00 74.50 386 ARG A CA 1
ATOM 3104 C C . ARG A 1 386 ? 0.601 55.633 -78.557 1.00 74.50 386 ARG A C 1
ATOM 3106 O O . ARG A 1 386 ? 0.810 55.039 -77.507 1.00 74.50 386 ARG A O 1
ATOM 3113 N N . SER A 1 387 ? 0.242 56.918 -78.589 1.00 73.06 387 SER A N 1
ATOM 3114 C CA . SER A 1 387 ? 0.023 57.740 -77.390 1.00 73.06 387 SER A CA 1
ATOM 3115 C C . SER A 1 387 ? -1.198 57.281 -76.583 1.00 73.06 387 SER A C 1
ATOM 3117 O O . SER A 1 387 ? -1.129 57.186 -75.358 1.00 73.06 387 SER A O 1
ATOM 3119 N N . ILE A 1 388 ? -2.296 56.912 -77.249 1.00 73.38 388 ILE A N 1
ATOM 3120 C CA . ILE A 1 388 ? -3.481 56.318 -76.616 1.00 73.38 388 ILE A CA 1
ATOM 3121 C C . ILE A 1 388 ? -3.136 54.941 -76.035 1.00 73.38 388 ILE A C 1
ATOM 3123 O O . ILE A 1 388 ? -3.390 54.724 -74.857 1.00 73.38 388 ILE A O 1
ATOM 3127 N N . THR A 1 389 ? -2.475 54.053 -76.780 1.00 70.38 389 THR A N 1
ATOM 3128 C CA . THR A 1 389 ? -1.995 52.747 -76.299 1.00 70.38 389 THR A CA 1
ATOM 3129 C C . THR A 1 389 ? -1.058 52.898 -75.101 1.00 70.38 389 THR A C 1
ATOM 3131 O O . THR A 1 389 ? -1.223 52.187 -74.117 1.00 70.38 389 THR A O 1
ATOM 3134 N N . ALA A 1 390 ? -0.127 53.857 -75.119 1.00 73.88 390 ALA A N 1
ATOM 3135 C CA . ALA A 1 390 ? 0.757 54.142 -73.988 1.00 73.88 390 ALA A CA 1
ATOM 3136 C C . ALA A 1 390 ? -0.011 54.682 -72.768 1.00 73.88 390 ALA A C 1
ATOM 3138 O O . ALA A 1 390 ? 0.279 54.293 -71.639 1.00 73.88 390 ALA A O 1
ATOM 3139 N N . ARG A 1 391 ? -1.030 55.530 -72.973 1.00 75.25 391 ARG A N 1
ATOM 3140 C CA . ARG A 1 391 ? -1.927 56.000 -71.902 1.00 75.25 391 ARG A CA 1
ATOM 3141 C C . ARG A 1 391 ? -2.806 54.883 -71.340 1.00 75.25 391 ARG A C 1
ATOM 3143 O O . ARG A 1 391 ? -3.008 54.851 -70.131 1.00 75.25 391 ARG A O 1
ATOM 3150 N N . VAL A 1 392 ? -3.304 53.980 -72.184 1.00 70.81 392 VAL A N 1
ATOM 3151 C CA . VAL A 1 392 ? -4.081 52.797 -71.784 1.00 70.81 392 VAL A CA 1
ATOM 3152 C C . VAL A 1 392 ? -3.192 51.833 -71.005 1.00 70.81 392 VAL A C 1
ATOM 3154 O O . VAL A 1 392 ? -3.564 51.458 -69.902 1.00 70.81 392 VAL A O 1
ATOM 3157 N N . ALA A 1 393 ? -1.981 51.533 -71.481 1.00 73.75 393 ALA A N 1
ATOM 3158 C CA . ALA A 1 393 ? -1.004 50.718 -70.758 1.00 73.75 393 ALA A CA 1
ATOM 3159 C C . ALA A 1 393 ? -0.615 51.342 -69.403 1.00 73.75 393 ALA A C 1
ATOM 3161 O O . ALA A 1 393 ? -0.615 50.655 -68.388 1.00 73.75 393 ALA A O 1
ATOM 3162 N N . ALA A 1 394 ? -0.375 52.657 -69.345 1.00 75.81 394 ALA A N 1
ATOM 3163 C CA . ALA A 1 394 ? -0.098 53.366 -68.092 1.00 75.81 394 ALA A CA 1
ATOM 3164 C C . ALA A 1 394 ? -1.319 53.464 -67.152 1.00 75.81 394 ALA A C 1
ATOM 3166 O O . ALA A 1 394 ? -1.160 53.670 -65.948 1.00 75.81 394 ALA A O 1
ATOM 3167 N N . CYS A 1 395 ? -2.541 53.344 -67.679 1.00 74.56 395 CYS A N 1
ATOM 3168 C CA . CYS A 1 395 ? -3.763 53.251 -66.884 1.00 74.56 395 CYS A CA 1
ATOM 3169 C C . CYS A 1 395 ? -3.974 51.823 -66.362 1.00 74.56 395 CYS A C 1
ATOM 3171 O O . CYS A 1 395 ? -4.272 51.659 -65.183 1.00 74.56 395 CYS A O 1
ATOM 3173 N N . HIS A 1 396 ? -3.725 50.812 -67.199 1.00 68.12 396 HIS A N 1
ATOM 3174 C CA . HIS A 1 396 ? -3.775 49.395 -66.853 1.00 68.12 396 HIS A CA 1
ATOM 3175 C C . HIS A 1 396 ? -2.748 49.057 -65.769 1.00 68.12 396 HIS A C 1
ATOM 3177 O O . HIS A 1 396 ? -3.149 48.645 -64.691 1.00 68.12 396 HIS A O 1
ATOM 3183 N N . ALA A 1 397 ? -1.472 49.408 -65.962 1.00 74.69 397 ALA A N 1
ATOM 3184 C CA . ALA A 1 397 ? -0.422 49.221 -64.958 1.00 74.69 397 ALA A CA 1
ATOM 3185 C C . ALA A 1 397 ? -0.720 49.946 -63.629 1.00 74.69 397 ALA A C 1
ATOM 3187 O O . ALA A 1 397 ? -0.326 49.481 -62.560 1.00 74.69 397 ALA A O 1
ATOM 3188 N N . ARG A 1 398 ? -1.450 51.075 -63.660 1.00 75.25 398 ARG A N 1
ATOM 3189 C CA . ARG A 1 398 ? -1.926 51.744 -62.437 1.00 75.25 398 ARG A CA 1
ATOM 3190 C C . ARG A 1 398 ? -3.077 50.979 -61.781 1.00 75.25 398 ARG A C 1
ATOM 3192 O O . ARG A 1 398 ? -3.078 50.856 -60.564 1.00 75.25 398 ARG A O 1
ATOM 3199 N N . ALA A 1 399 ? -4.028 50.465 -62.559 1.00 72.50 399 ALA A N 1
ATOM 3200 C CA . ALA A 1 399 ? -5.121 49.638 -62.054 1.00 72.50 399 ALA A CA 1
ATOM 3201 C C . ALA A 1 399 ? -4.605 48.312 -61.468 1.00 72.50 399 ALA A C 1
ATOM 3203 O O . ALA A 1 399 ? -5.016 47.939 -60.374 1.00 72.50 399 ALA A O 1
ATOM 3204 N N . GLU A 1 400 ? -3.649 47.655 -62.129 1.00 74.38 400 GLU A N 1
ATOM 3205 C CA . GLU A 1 400 ? -2.936 46.475 -61.628 1.00 74.38 400 GLU A CA 1
ATOM 3206 C C . GLU A 1 400 ? -2.174 46.785 -60.334 1.00 74.38 400 GLU A C 1
ATOM 3208 O O . GLU A 1 400 ? -2.279 46.031 -59.370 1.00 74.38 400 GLU A O 1
ATOM 3213 N N . ALA A 1 401 ? -1.465 47.919 -60.257 1.00 78.88 401 ALA A N 1
ATOM 3214 C CA . ALA A 1 401 ? -0.797 48.346 -59.028 1.00 78.88 401 ALA A CA 1
ATOM 3215 C C . ALA A 1 401 ? -1.792 48.621 -57.884 1.00 78.88 401 ALA A C 1
ATOM 3217 O O . ALA A 1 401 ? -1.550 48.205 -56.752 1.00 78.88 401 ALA A O 1
ATOM 3218 N N . SER A 1 402 ? -2.932 49.264 -58.163 1.00 78.81 402 SER A N 1
ATOM 3219 C CA . SER A 1 402 ? -3.998 49.488 -57.176 1.00 78.81 402 SER A CA 1
ATOM 3220 C C . SER A 1 402 ? -4.663 48.185 -56.720 1.00 78.81 402 SER A C 1
ATOM 3222 O O . SER A 1 402 ? -4.876 48.013 -55.524 1.00 78.81 402 SER A O 1
ATOM 3224 N N . LEU A 1 403 ? -4.936 47.247 -57.633 1.00 77.69 403 LEU A N 1
ATOM 3225 C CA . LEU A 1 403 ? -5.462 45.915 -57.311 1.00 77.69 403 LEU A CA 1
ATOM 3226 C C . LEU A 1 403 ? -4.458 45.094 -56.495 1.00 77.69 403 LEU A C 1
ATOM 3228 O O . LEU A 1 403 ? -4.831 44.494 -55.495 1.00 77.69 403 LEU A O 1
ATOM 3232 N N . SER A 1 404 ? -3.177 45.116 -56.866 1.00 78.31 404 SER A N 1
ATOM 3233 C CA . SER A 1 404 ? -2.100 44.456 -56.120 1.00 78.31 404 SER A CA 1
ATOM 3234 C C . SER A 1 404 ? -1.958 45.034 -54.706 1.00 78.31 404 SER A C 1
ATOM 3236 O O . SER A 1 404 ? -1.891 44.283 -53.734 1.00 78.31 404 SER A O 1
ATOM 3238 N N . SER A 1 405 ? -2.025 46.364 -54.569 1.00 79.00 405 SER A N 1
ATOM 3239 C CA . SER A 1 405 ? -2.037 47.062 -53.278 1.00 79.00 405 SER A CA 1
ATOM 3240 C C . SER A 1 405 ? -3.264 46.706 -52.429 1.00 79.00 405 SER A C 1
ATOM 3242 O O . SER A 1 405 ? -3.127 46.490 -51.228 1.00 79.00 405 SER A O 1
ATOM 3244 N N . TYR A 1 406 ? -4.452 46.608 -53.035 1.00 78.12 406 TYR A N 1
ATOM 3245 C CA . TYR A 1 406 ? -5.677 46.188 -52.348 1.00 78.12 406 TYR A CA 1
ATOM 3246 C C . TYR A 1 406 ? -5.595 44.728 -51.880 1.00 78.12 406 TYR A C 1
ATOM 3248 O O . TYR A 1 406 ? -5.854 44.444 -50.716 1.00 78.12 406 TYR A O 1
ATOM 3256 N N . CYS A 1 407 ? -5.146 43.811 -52.740 1.00 80.19 407 CYS A N 1
ATOM 3257 C CA . CYS A 1 407 ? -4.937 42.405 -52.388 1.00 80.19 407 CYS A CA 1
ATOM 3258 C C . CYS A 1 407 ? -3.858 42.219 -51.306 1.00 80.19 407 CYS A C 1
ATOM 3260 O O . CYS A 1 407 ? -3.965 41.306 -50.487 1.00 80.19 407 CYS A O 1
ATOM 3262 N N . ALA A 1 408 ? -2.824 43.066 -51.280 1.00 80.56 408 ALA A N 1
ATOM 3263 C CA . ALA A 1 408 ? -1.810 43.060 -50.228 1.00 80.56 408 ALA A CA 1
ATOM 3264 C C . ALA A 1 408 ? -2.382 43.529 -48.879 1.00 80.56 408 ALA A C 1
ATOM 3266 O O . ALA A 1 408 ? -2.153 42.871 -47.864 1.00 80.56 408 ALA A O 1
ATOM 3267 N N . GLU A 1 409 ? -3.174 44.606 -48.868 1.00 81.25 409 GLU A N 1
ATOM 3268 C CA . GLU A 1 409 ? -3.830 45.095 -47.648 1.00 81.25 409 GLU A CA 1
ATOM 3269 C C . GLU A 1 409 ? -4.917 44.124 -47.154 1.00 81.25 409 GLU A C 1
ATOM 3271 O O . GLU A 1 409 ? -5.008 43.860 -45.961 1.00 81.25 409 GLU A O 1
ATOM 3276 N N . GLN A 1 410 ? -5.679 43.496 -48.055 1.00 80.06 410 GLN A N 1
ATOM 3277 C CA . GLN A 1 410 ? -6.684 42.486 -47.702 1.00 80.06 410 GLN A CA 1
ATOM 3278 C C . GLN A 1 410 ? -6.054 41.228 -47.080 1.00 80.06 410 GLN A C 1
ATOM 3280 O O . GLN A 1 410 ? -6.599 40.678 -46.121 1.00 80.06 410 GLN A O 1
ATOM 3285 N N . ARG A 1 411 ? -4.890 40.782 -47.580 1.00 82.19 411 ARG A N 1
ATOM 3286 C CA . ARG A 1 411 ? -4.100 39.719 -46.933 1.00 82.19 411 ARG A CA 1
ATOM 3287 C C . ARG A 1 411 ? -3.647 40.156 -45.547 1.00 82.19 411 ARG A C 1
ATOM 3289 O O . ARG A 1 411 ? -4.019 39.513 -44.578 1.00 82.19 411 ARG A O 1
ATOM 3296 N N . ARG A 1 412 ? -2.990 41.316 -45.442 1.00 84.69 412 ARG A N 1
ATOM 3297 C CA . ARG A 1 412 ? -2.550 41.905 -44.167 1.00 84.69 412 ARG A CA 1
ATOM 3298 C C . ARG A 1 412 ? -3.687 42.008 -43.143 1.00 84.69 412 ARG A C 1
ATOM 3300 O O . ARG A 1 412 ? -3.480 41.708 -41.972 1.00 84.69 412 ARG A O 1
ATOM 3307 N N . GLN A 1 413 ? -4.883 42.413 -43.566 1.00 84.06 413 GLN A N 1
ATOM 3308 C CA . GLN A 1 413 ? -6.057 42.513 -42.702 1.00 84.06 413 GLN A CA 1
ATOM 3309 C C . GLN A 1 413 ? -6.564 41.130 -42.261 1.00 84.06 413 GLN A C 1
ATOM 3311 O O . GLN A 1 413 ? -6.950 40.970 -41.107 1.00 84.06 413 GLN A O 1
ATOM 3316 N N . THR A 1 414 ? -6.497 40.126 -43.141 1.00 84.50 414 THR A N 1
ATOM 3317 C CA . THR A 1 414 ? -6.807 38.721 -42.822 1.00 84.50 414 THR A CA 1
ATOM 3318 C C . THR A 1 414 ? -5.794 38.150 -41.822 1.00 84.50 414 THR A C 1
ATOM 3320 O O . THR A 1 414 ? -6.189 37.577 -40.812 1.00 84.50 414 THR A O 1
ATOM 3323 N N . ASP A 1 415 ? -4.496 38.384 -42.039 1.00 90.12 415 ASP A N 1
ATOM 3324 C CA . ASP A 1 415 ? -3.410 37.970 -41.141 1.00 90.12 415 ASP A CA 1
ATOM 3325 C C . ASP A 1 415 ? -3.565 38.604 -39.744 1.00 90.12 415 ASP A C 1
ATOM 3327 O O . ASP A 1 415 ? -3.361 37.940 -38.726 1.00 90.12 415 ASP A O 1
ATOM 3331 N N . ILE A 1 416 ? -3.985 39.876 -39.680 1.00 86.81 416 ILE A N 1
ATOM 3332 C CA . ILE A 1 416 ? -4.310 40.585 -38.429 1.00 86.81 416 ILE A CA 1
ATOM 3333 C C . ILE A 1 416 ? -5.555 39.992 -37.752 1.00 86.81 416 ILE A C 1
ATOM 3335 O O . ILE A 1 416 ? -5.551 39.837 -36.530 1.00 86.81 416 ILE A O 1
ATOM 3339 N N . CYS A 1 417 ? -6.605 39.644 -38.503 1.00 87.31 417 CYS A N 1
ATOM 3340 C CA . CYS A 1 417 ? -7.792 38.986 -37.952 1.00 87.31 417 CYS A CA 1
ATOM 3341 C C . CYS A 1 417 ? -7.447 37.623 -37.338 1.00 87.31 417 CYS A C 1
ATOM 3343 O O . CYS A 1 417 ? -7.776 37.404 -36.174 1.00 87.31 417 CYS A O 1
ATOM 3345 N N . ASN A 1 418 ? -6.715 36.774 -38.065 1.00 88.25 418 ASN A N 1
ATOM 3346 C CA . ASN A 1 418 ? -6.258 35.469 -37.580 1.00 88.25 418 ASN A CA 1
ATOM 3347 C C . ASN A 1 418 ? -5.397 35.629 -36.314 1.00 88.25 418 ASN A C 1
ATOM 3349 O O . ASN A 1 418 ? -5.719 35.068 -35.272 1.00 88.25 418 ASN A O 1
ATOM 3353 N N . SER A 1 419 ? -4.395 36.518 -36.350 1.00 87.38 419 SER A N 1
ATOM 3354 C CA . SER A 1 419 ? -3.534 36.810 -35.190 1.00 87.38 419 SER A CA 1
ATOM 3355 C C . SER A 1 419 ? -4.320 37.315 -33.968 1.00 87.38 419 SER A C 1
ATOM 3357 O O . SER A 1 419 ? -3.937 37.069 -32.827 1.00 87.38 419 SER A O 1
ATOM 3359 N N . SER A 1 420 ? -5.419 38.044 -34.185 1.00 88.69 420 SER A N 1
ATOM 3360 C CA . SER A 1 420 ? -6.310 38.537 -33.124 1.00 88.69 420 SER A CA 1
ATOM 3361 C C . SER A 1 420 ? -7.208 37.434 -32.546 1.00 88.69 420 SER A C 1
ATOM 3363 O O . SER A 1 420 ? -7.607 37.509 -31.381 1.00 88.69 420 SER A O 1
ATOM 3365 N N . GLU A 1 421 ? -7.515 36.399 -33.330 1.00 91.50 421 GLU A N 1
ATOM 3366 C CA . GLU A 1 421 ? -8.222 35.203 -32.872 1.00 91.50 421 GLU A CA 1
ATOM 3367 C C . GLU A 1 421 ? -7.282 34.264 -32.096 1.00 91.50 421 GLU A C 1
ATOM 3369 O O . GLU A 1 421 ? -7.624 33.874 -30.981 1.00 91.50 421 GLU A O 1
ATOM 3374 N N . ASP A 1 422 ? -6.053 34.045 -32.575 1.00 92.12 422 ASP A N 1
ATOM 3375 C CA . ASP A 1 422 ? -5.001 33.299 -31.861 1.00 92.12 422 ASP A CA 1
ATOM 3376 C C . ASP A 1 422 ? -4.642 33.947 -30.508 1.00 92.12 422 ASP A C 1
ATOM 3378 O O . ASP A 1 422 ? -4.507 33.283 -29.478 1.00 92.12 422 ASP A O 1
ATOM 3382 N N . LEU A 1 423 ? -4.550 35.282 -30.459 1.00 91.94 423 LEU A N 1
ATOM 3383 C CA . LEU A 1 423 ? -4.355 36.014 -29.200 1.00 91.94 423 LEU A CA 1
ATOM 3384 C C . LEU A 1 423 ? -5.576 35.934 -28.268 1.00 91.94 423 LEU A C 1
ATOM 3386 O O . LEU A 1 423 ? -5.434 36.092 -27.052 1.00 91.94 423 LEU A O 1
ATOM 3390 N N . ARG A 1 424 ? -6.779 35.693 -28.803 1.00 92.38 424 ARG A N 1
ATOM 3391 C CA . ARG A 1 424 ? -8.005 35.507 -28.016 1.00 92.38 424 ARG A CA 1
ATOM 3392 C C . ARG A 1 424 ? -8.099 34.090 -27.447 1.00 92.38 424 ARG A C 1
ATOM 3394 O O . ARG A 1 424 ? -8.462 33.966 -26.276 1.00 92.38 424 ARG A O 1
ATOM 3401 N N . THR A 1 425 ? -7.775 33.053 -28.221 1.00 91.75 425 THR A N 1
ATOM 3402 C CA . THR A 1 425 ? -7.750 31.658 -27.746 1.00 91.75 425 THR A CA 1
ATOM 3403 C C . THR A 1 425 ? -6.685 31.489 -26.666 1.00 91.75 425 THR A C 1
ATOM 3405 O O . THR A 1 425 ? -7.039 31.162 -25.531 1.00 91.75 425 THR A O 1
ATOM 3408 N N . ALA A 1 426 ? -5.439 31.895 -26.932 1.00 90.12 426 ALA A N 1
ATOM 3409 C CA . ALA A 1 426 ? -4.350 31.863 -25.954 1.00 90.12 426 ALA A CA 1
ATOM 3410 C C . ALA A 1 426 ? -4.685 32.639 -24.663 1.00 90.12 426 ALA A C 1
ATOM 3412 O O . ALA A 1 426 ? -4.385 32.191 -23.555 1.00 90.12 426 ALA A O 1
ATOM 3413 N N . ARG A 1 427 ? -5.374 33.788 -24.762 1.00 89.75 427 ARG A N 1
ATOM 3414 C CA . ARG A 1 427 ? -5.840 34.533 -23.579 1.00 89.75 427 ARG A CA 1
ATOM 3415 C C . ARG A 1 427 ? -6.916 33.783 -22.785 1.00 89.75 427 ARG A C 1
ATOM 3417 O O . ARG A 1 427 ? -6.944 33.910 -21.561 1.00 89.75 427 ARG A O 1
ATOM 3424 N N . SER A 1 428 ? -7.799 33.035 -23.447 1.00 91.25 428 SER A N 1
ATOM 3425 C CA . SER A 1 428 ? -8.798 32.206 -22.759 1.00 91.25 428 SER A CA 1
ATOM 3426 C C . SER A 1 428 ? -8.157 31.009 -22.049 1.00 91.25 428 SER A C 1
ATOM 3428 O O . SER A 1 428 ? -8.482 30.752 -20.891 1.00 91.25 428 SER A O 1
ATOM 3430 N N . GLU A 1 429 ? -7.165 30.371 -22.674 1.00 93.50 429 GLU A N 1
ATOM 3431 C CA . GLU A 1 429 ? -6.377 29.291 -22.073 1.00 93.50 429 GLU A CA 1
ATOM 3432 C C . GLU A 1 429 ? -5.628 29.773 -20.825 1.00 93.50 429 GLU A C 1
ATOM 3434 O O . GLU A 1 429 ? -5.766 29.175 -19.758 1.00 93.50 429 GLU A O 1
ATOM 3439 N N . VAL A 1 430 ? -4.924 30.910 -20.903 1.00 92.31 430 VAL A N 1
ATOM 3440 C CA . VAL A 1 430 ? -4.236 31.522 -19.749 1.00 92.31 430 VAL A CA 1
ATOM 3441 C C . VAL A 1 430 ? -5.189 31.773 -18.573 1.00 92.31 430 VAL A C 1
ATOM 3443 O O . VAL A 1 43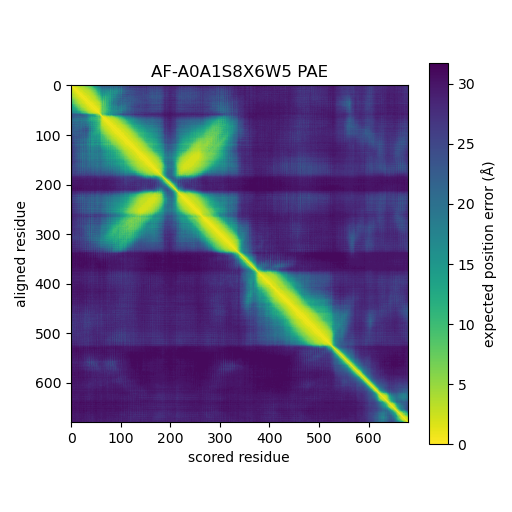0 ? -4.805 31.557 -17.423 1.00 92.31 430 VAL A O 1
ATOM 3446 N N . GLU A 1 431 ? -6.436 32.181 -18.826 1.00 90.94 431 GLU A N 1
ATOM 3447 C CA . GLU A 1 431 ? -7.419 32.374 -17.756 1.00 90.94 431 GLU A CA 1
ATOM 3448 C C . GLU A 1 431 ? -7.936 31.036 -17.185 1.00 90.94 431 GLU A C 1
ATOM 3450 O O . GLU A 1 431 ? -8.114 30.941 -15.972 1.00 90.94 431 GLU A O 1
ATOM 3455 N N . THR A 1 432 ? -8.081 29.975 -17.993 1.00 93.19 432 THR A N 1
ATOM 3456 C CA . THR A 1 432 ? -8.395 28.626 -17.469 1.00 93.19 432 THR A CA 1
ATOM 3457 C C . THR A 1 432 ? -7.253 28.028 -16.641 1.00 93.19 432 THR A C 1
ATOM 3459 O O . THR A 1 432 ? -7.502 27.531 -15.543 1.00 93.19 432 THR A O 1
ATOM 3462 N N . TYR A 1 433 ? -5.994 28.156 -17.079 1.00 91.25 433 TYR A N 1
ATOM 3463 C CA . TYR A 1 433 ? -4.831 27.735 -16.287 1.00 91.25 433 TYR A CA 1
ATOM 3464 C C . TYR A 1 433 ? -4.729 28.518 -14.971 1.00 91.25 433 TYR A C 1
ATOM 3466 O O . TYR A 1 433 ? -4.422 27.939 -13.930 1.00 91.25 433 TYR A O 1
ATOM 3474 N N . LYS A 1 434 ? -5.046 29.818 -14.988 1.00 93.75 434 LYS A N 1
ATOM 3475 C CA . LYS A 1 434 ? -5.098 30.674 -13.794 1.00 93.75 434 LYS A CA 1
ATOM 3476 C C . LYS A 1 434 ? -6.214 30.274 -12.822 1.00 93.75 434 LYS A C 1
ATOM 3478 O O . LYS A 1 434 ? -5.974 30.253 -11.617 1.00 93.75 434 LYS A O 1
ATOM 3483 N N . GLN A 1 435 ? -7.399 29.912 -13.317 1.00 93.62 435 GLN A N 1
ATOM 3484 C CA . GLN A 1 435 ? -8.474 29.362 -12.481 1.00 93.62 435 GLN A CA 1
ATOM 3485 C C . GLN A 1 435 ? -8.060 28.022 -11.859 1.00 93.62 435 GLN A C 1
ATOM 3487 O O . GLN A 1 435 ? -8.185 27.847 -10.649 1.00 93.62 435 GLN A O 1
ATOM 3492 N N . MET A 1 436 ? -7.484 27.115 -12.652 1.00 92.50 436 MET A N 1
ATOM 3493 C CA . MET A 1 436 ? -7.016 25.813 -12.174 1.00 92.50 436 MET A CA 1
ATOM 3494 C C . MET A 1 436 ? -5.901 25.950 -11.119 1.00 92.50 436 MET A C 1
ATOM 3496 O O . MET A 1 436 ? -5.970 25.317 -10.064 1.00 92.50 436 MET A O 1
ATOM 3500 N N . ALA A 1 437 ? -4.935 26.851 -11.324 1.00 88.38 437 ALA A N 1
ATOM 3501 C CA . ALA A 1 437 ? -3.899 27.166 -10.337 1.00 88.38 437 ALA A CA 1
ATOM 3502 C C . ALA A 1 437 ? -4.477 27.694 -9.009 1.00 88.38 437 ALA A C 1
ATOM 3504 O O . ALA A 1 437 ? -4.028 27.289 -7.935 1.00 88.38 437 ALA A O 1
ATOM 3505 N N . GLU A 1 438 ? -5.503 28.550 -9.057 1.00 90.88 438 GLU A N 1
ATOM 3506 C CA . GLU A 1 438 ? -6.167 29.043 -7.846 1.00 90.88 438 GLU A CA 1
ATOM 3507 C C . GLU A 1 438 ? -6.977 27.932 -7.145 1.00 90.88 438 GLU A C 1
ATOM 3509 O O . GLU A 1 438 ? -6.979 27.880 -5.916 1.00 90.88 438 GLU A O 1
ATOM 3514 N N . THR A 1 439 ? -7.574 26.979 -7.880 1.00 91.69 439 THR A N 1
ATOM 3515 C CA . THR A 1 439 ? -8.215 25.800 -7.257 1.00 91.69 439 THR A CA 1
ATOM 3516 C C . THR A 1 439 ? -7.214 24.864 -6.577 1.00 91.69 439 THR A C 1
ATOM 3518 O O . THR A 1 439 ? -7.481 24.416 -5.463 1.00 91.69 439 THR A O 1
ATOM 3521 N N . PHE A 1 440 ? -6.032 24.624 -7.162 1.00 88.69 440 PHE A N 1
ATOM 3522 C CA . PHE A 1 440 ? -4.975 23.855 -6.492 1.00 88.69 440 PHE A CA 1
ATOM 3523 C C . PHE A 1 440 ? -4.483 24.558 -5.222 1.00 88.69 440 PHE A C 1
ATOM 3525 O O . PHE A 1 440 ? -4.345 23.919 -4.184 1.00 88.69 440 PHE A O 1
ATOM 3532 N N . LYS A 1 441 ? -4.303 25.882 -5.269 1.00 90.69 441 LYS A N 1
ATOM 3533 C CA . LYS A 1 441 ? -3.929 26.703 -4.108 1.00 90.69 441 LYS A CA 1
ATOM 3534 C C . LYS A 1 441 ? -4.984 26.676 -2.993 1.00 90.69 441 LYS A C 1
ATOM 3536 O O . LYS A 1 441 ? -4.622 26.621 -1.823 1.00 90.69 441 LYS A O 1
ATOM 3541 N N . GLN A 1 442 ? -6.275 26.655 -3.328 1.00 91.19 442 GLN A N 1
ATOM 3542 C CA . GLN A 1 442 ? -7.346 26.449 -2.342 1.00 91.19 442 GLN A CA 1
ATOM 3543 C C . GLN A 1 442 ? -7.329 25.025 -1.764 1.00 91.19 442 GLN A C 1
ATOM 3545 O O . GLN A 1 442 ? -7.481 24.855 -0.556 1.00 91.19 442 GLN A O 1
ATOM 3550 N N . GLN A 1 443 ? -7.090 24.006 -2.597 1.00 90.06 443 GLN A N 1
ATOM 3551 C CA . GLN A 1 443 ? -6.967 22.619 -2.141 1.00 90.06 443 GLN A CA 1
ATOM 3552 C C . GLN A 1 443 ? -5.775 22.430 -1.187 1.00 90.06 443 GLN A C 1
ATOM 3554 O O . GLN A 1 443 ? -5.879 21.663 -0.234 1.00 90.06 443 GLN A O 1
ATOM 3559 N N . ASP A 1 444 ? -4.661 23.126 -1.422 1.00 87.56 444 ASP A N 1
ATOM 3560 C CA . ASP A 1 444 ? -3.455 23.060 -0.589 1.00 87.56 444 ASP A CA 1
ATOM 3561 C C . ASP A 1 444 ? -3.676 23.666 0.808 1.00 87.56 444 ASP A C 1
ATOM 3563 O O . ASP A 1 444 ? -3.307 23.061 1.815 1.00 87.56 444 ASP A O 1
ATOM 3567 N N . VAL A 1 445 ? -4.402 24.790 0.896 1.00 92.25 445 VAL A N 1
ATOM 3568 C CA . VAL A 1 445 ? -4.852 25.356 2.183 1.00 92.25 445 VAL A CA 1
ATOM 3569 C C . VAL A 1 445 ? -5.753 24.367 2.932 1.00 92.25 445 VAL A C 1
ATOM 3571 O O . VAL A 1 445 ? -5.491 24.067 4.093 1.00 92.25 445 VAL A O 1
ATOM 3574 N N . VAL A 1 446 ? -6.751 23.775 2.265 1.00 93.56 446 VAL A N 1
ATOM 3575 C CA . VAL A 1 446 ? -7.654 22.788 2.894 1.00 93.56 446 VAL A CA 1
ATOM 3576 C C . VAL A 1 446 ? -6.903 21.526 3.350 1.00 93.56 446 VAL A C 1
ATOM 3578 O O . VAL A 1 446 ? -7.212 20.977 4.408 1.00 93.56 446 VAL A O 1
ATOM 3581 N N . LYS A 1 447 ? -5.886 21.076 2.600 1.00 91.06 447 LYS A N 1
ATOM 3582 C CA . LYS A 1 447 ? -4.980 19.990 3.017 1.00 91.06 447 LYS A CA 1
ATOM 3583 C C . LYS A 1 447 ? -4.178 20.376 4.264 1.00 91.06 447 LYS A C 1
ATOM 3585 O O . LYS A 1 447 ? -4.091 19.572 5.188 1.00 91.06 447 LYS A O 1
ATOM 3590 N N . SER A 1 448 ? -3.630 21.591 4.313 1.00 92.56 448 SER A N 1
ATOM 3591 C CA . SER A 1 448 ? -2.903 22.115 5.478 1.00 92.56 448 SER A CA 1
ATOM 3592 C C . SER A 1 448 ? -3.790 22.167 6.729 1.00 92.56 448 SER A C 1
ATOM 3594 O O . SER A 1 448 ? -3.388 21.677 7.784 1.00 92.56 448 SER A O 1
ATOM 3596 N N . ASP A 1 449 ? -5.010 22.694 6.613 1.00 93.31 449 ASP A N 1
ATOM 3597 C CA . ASP A 1 449 ? -5.958 22.790 7.731 1.00 93.31 449 ASP A CA 1
ATOM 3598 C C . ASP A 1 449 ? -6.379 21.400 8.245 1.00 93.31 449 ASP A C 1
ATOM 3600 O O . ASP A 1 449 ? -6.423 21.163 9.456 1.00 93.31 449 ASP A O 1
ATOM 3604 N N . LEU A 1 450 ? -6.606 20.438 7.341 1.00 94.06 450 LEU A N 1
ATOM 3605 C CA . LEU A 1 450 ? -6.901 19.050 7.708 1.00 94.06 450 LEU A CA 1
ATOM 3606 C C . LEU A 1 450 ? -5.718 18.377 8.425 1.00 94.06 450 LEU A C 1
ATOM 3608 O O . LEU A 1 450 ? -5.919 17.697 9.432 1.00 94.06 450 LEU A O 1
ATOM 3612 N N . LEU A 1 451 ? -4.485 18.587 7.951 1.00 93.06 451 LEU A N 1
ATOM 3613 C CA . LEU A 1 451 ? -3.274 18.067 8.597 1.00 93.06 451 LEU A CA 1
ATOM 3614 C C . LEU A 1 451 ? -3.066 18.654 10.002 1.00 93.06 451 LEU A C 1
ATOM 3616 O O . LEU A 1 451 ? -2.611 17.938 10.897 1.00 93.06 451 LEU A O 1
ATOM 3620 N N . LEU A 1 452 ? -3.433 19.921 10.224 1.00 93.94 452 LEU A N 1
ATOM 3621 C CA . LEU A 1 452 ? -3.436 20.529 11.557 1.00 93.94 452 LEU A CA 1
ATOM 3622 C C . LEU A 1 452 ? -4.488 19.878 12.469 1.00 93.94 452 LEU A C 1
ATOM 3624 O O . LEU A 1 452 ? -4.138 19.465 13.573 1.00 93.94 452 LEU A O 1
ATOM 3628 N N . SER A 1 453 ? -5.725 19.685 11.996 1.00 93.88 453 SER A N 1
ATOM 3629 C CA . SER A 1 453 ? -6.786 19.007 12.766 1.00 93.88 453 SER A CA 1
ATOM 3630 C C . SER A 1 453 ? -6.386 17.583 13.175 1.00 93.88 453 SER A C 1
ATOM 3632 O O . SER A 1 453 ? -6.471 17.219 14.348 1.00 93.88 453 SER A O 1
ATOM 3634 N N . VAL A 1 454 ? -5.863 16.787 12.233 1.00 91.94 454 VAL A N 1
ATOM 3635 C CA . VAL A 1 454 ? -5.388 15.416 12.500 1.00 91.94 454 VAL A CA 1
ATOM 3636 C C . VAL A 1 454 ? -4.218 15.409 13.491 1.00 91.94 454 VAL A C 1
ATOM 3638 O O . VAL A 1 454 ? -4.124 14.515 14.336 1.00 91.94 454 VAL A O 1
ATOM 3641 N N . ARG A 1 455 ? -3.331 16.412 13.437 1.00 92.75 455 ARG A N 1
ATOM 3642 C CA . ARG A 1 455 ? -2.228 16.561 14.396 1.00 92.75 455 ARG A CA 1
ATOM 3643 C C . ARG A 1 455 ? -2.732 16.876 15.805 1.00 92.75 455 ARG A C 1
ATOM 3645 O O . ARG A 1 455 ? -2.249 16.263 16.757 1.00 92.75 455 ARG A O 1
ATOM 3652 N N . GLU A 1 456 ? -3.696 17.783 15.946 1.00 94.75 456 GLU A N 1
ATOM 3653 C CA . GLU A 1 456 ? -4.308 18.104 17.239 1.00 94.75 456 GLU A CA 1
ATOM 3654 C C . GLU A 1 456 ? -5.025 16.887 17.839 1.00 94.75 456 GLU A C 1
ATOM 3656 O O . GLU A 1 456 ? -4.792 16.555 19.005 1.00 94.75 456 GLU A O 1
ATOM 3661 N N . GLU A 1 457 ? -5.806 16.153 17.040 1.00 92.62 457 GLU A N 1
ATOM 3662 C CA . GLU A 1 457 ? -6.423 14.888 17.457 1.00 92.62 457 GLU A CA 1
ATOM 3663 C C . GLU A 1 457 ? -5.370 13.881 17.941 1.00 92.62 457 GLU A C 1
ATOM 3665 O O . GLU A 1 457 ? -5.469 13.381 19.067 1.00 92.62 457 GLU A O 1
ATOM 3670 N N . CYS A 1 458 ? -4.306 13.653 17.162 1.00 88.38 458 CYS A N 1
ATOM 3671 C CA . CYS A 1 458 ? -3.195 12.784 17.559 1.00 88.38 458 CYS A CA 1
ATOM 3672 C C . CYS A 1 458 ? -2.555 13.217 18.888 1.00 88.38 458 CYS A C 1
ATOM 3674 O O . CYS A 1 458 ? -2.252 12.367 19.727 1.00 88.38 458 CYS A O 1
ATOM 3676 N N . ASP A 1 459 ? -2.368 14.516 19.123 1.00 93.88 459 ASP A N 1
ATOM 3677 C CA . ASP A 1 459 ? -1.799 15.021 20.375 1.00 93.88 459 ASP A CA 1
ATOM 3678 C C . ASP A 1 459 ? -2.765 14.891 21.565 1.00 93.88 459 ASP A C 1
ATOM 3680 O O . ASP A 1 459 ? -2.307 14.707 22.697 1.00 93.88 459 ASP A O 1
ATOM 3684 N N . THR A 1 460 ? -4.089 14.924 21.357 1.00 95.50 460 THR A N 1
ATOM 3685 C CA . THR A 1 460 ? -5.054 14.562 22.418 1.00 95.50 460 THR A CA 1
ATOM 3686 C C . THR A 1 460 ? -5.030 13.066 22.732 1.00 95.50 460 THR A C 1
ATOM 3688 O O . THR A 1 460 ? -5.046 12.691 23.908 1.00 95.50 460 THR A O 1
ATOM 3691 N N . LEU A 1 461 ? -4.907 12.206 21.715 1.00 92.56 461 LEU A N 1
ATOM 3692 C CA . LEU A 1 461 ? -4.811 10.755 21.889 1.00 92.56 461 LEU A CA 1
ATOM 3693 C C . LEU A 1 461 ? -3.529 10.362 22.633 1.00 92.56 461 LEU A C 1
ATOM 3695 O O . LEU A 1 461 ? -3.612 9.608 23.601 1.00 92.56 461 LEU A O 1
ATOM 3699 N N . ARG A 1 462 ? -2.369 10.941 22.283 1.00 95.12 462 ARG A N 1
ATOM 3700 C CA . ARG A 1 462 ? -1.100 10.752 23.021 1.00 95.12 462 ARG A CA 1
ATOM 3701 C C . ARG A 1 462 ? -1.243 11.105 24.507 1.00 95.12 462 ARG A C 1
ATOM 3703 O O . ARG A 1 462 ? -0.848 10.318 25.362 1.00 95.12 462 ARG A O 1
ATOM 3710 N N . LYS A 1 463 ? -1.856 12.254 24.827 1.00 95.69 463 LYS A N 1
ATOM 3711 C CA . LYS A 1 463 ? -2.106 12.688 26.219 1.00 95.69 463 LYS A CA 1
ATOM 3712 C C . LYS A 1 463 ? -3.031 11.720 26.965 1.00 95.69 463 LYS A C 1
ATOM 3714 O O . LYS A 1 463 ? -2.790 11.422 28.132 1.00 95.69 463 LYS A O 1
ATOM 3719 N N . ARG A 1 464 ? -4.068 11.204 26.296 1.00 96.00 464 ARG A N 1
ATOM 3720 C CA . ARG A 1 464 ? -5.003 10.228 26.876 1.00 96.00 464 ARG A CA 1
ATOM 3721 C C . ARG A 1 464 ? -4.344 8.870 27.132 1.00 96.00 464 ARG A C 1
ATOM 3723 O O . ARG A 1 464 ? -4.594 8.288 28.182 1.00 96.00 464 ARG A O 1
ATOM 3730 N N . ILE A 1 465 ? -3.491 8.397 26.221 1.00 92.38 465 ILE A N 1
ATOM 3731 C CA . ILE A 1 465 ? -2.701 7.169 26.401 1.00 92.38 465 ILE A CA 1
ATOM 3732 C C . ILE A 1 465 ? -1.772 7.317 27.613 1.00 92.38 465 ILE A C 1
ATOM 3734 O O . ILE A 1 465 ? -1.857 6.502 28.525 1.00 92.38 465 ILE A O 1
ATOM 3738 N N . ALA A 1 466 ? -0.998 8.404 27.695 1.00 94.12 466 ALA A N 1
ATOM 3739 C CA . ALA A 1 466 ? -0.095 8.654 28.822 1.00 94.12 466 ALA A CA 1
ATOM 3740 C C . ALA A 1 466 ? -0.818 8.731 30.187 1.00 94.12 466 ALA A C 1
ATOM 3742 O O . ALA A 1 466 ? -0.273 8.296 31.201 1.00 94.12 466 ALA A O 1
ATOM 3743 N N . SER A 1 467 ? -2.059 9.242 30.227 1.00 96.81 467 SER A N 1
ATOM 3744 C CA . SER A 1 467 ? -2.898 9.193 31.437 1.00 96.81 467 SER A CA 1
ATOM 3745 C C . SER A 1 467 ? -3.258 7.753 31.811 1.00 96.81 467 SER A C 1
ATOM 3747 O O . SER A 1 467 ? -3.049 7.351 32.949 1.00 96.81 467 SER A O 1
ATOM 3749 N N . ILE A 1 468 ? -3.737 6.959 30.846 1.00 94.25 468 ILE A N 1
ATOM 3750 C CA . ILE A 1 468 ? -4.116 5.554 31.065 1.00 94.25 468 ILE A CA 1
ATOM 3751 C C . ILE A 1 468 ? -2.903 4.722 31.510 1.00 94.25 468 ILE A C 1
ATOM 3753 O O . ILE A 1 468 ? -3.034 3.867 32.380 1.00 94.25 468 ILE A O 1
ATOM 3757 N N . GLU A 1 469 ? -1.712 4.985 30.969 1.00 93.50 469 GLU A N 1
ATOM 3758 C CA . GLU A 1 469 ? -0.468 4.333 31.393 1.00 93.50 469 GLU A CA 1
ATOM 3759 C C . GLU A 1 469 ? -0.115 4.661 32.855 1.00 93.50 469 GLU A C 1
ATOM 3761 O O . GLU A 1 469 ? 0.233 3.757 33.617 1.00 93.50 469 GLU A O 1
ATOM 3766 N N . ALA A 1 470 ? -0.273 5.918 33.288 1.00 95.44 470 ALA A N 1
ATOM 3767 C CA . ALA A 1 470 ? -0.081 6.316 34.685 1.00 95.44 470 ALA A CA 1
ATOM 3768 C C . ALA A 1 470 ? -1.130 5.688 35.631 1.00 95.44 470 ALA A C 1
ATOM 3770 O O . ALA A 1 470 ? -0.782 5.187 36.708 1.00 95.44 470 ALA A O 1
ATOM 3771 N N . ASP A 1 471 ? -2.395 5.640 35.210 1.00 95.31 471 ASP A N 1
ATOM 3772 C CA . ASP A 1 471 ? -3.487 4.987 35.944 1.00 95.31 471 ASP A CA 1
ATOM 3773 C C . ASP A 1 471 ? -3.251 3.463 36.058 1.00 95.31 471 ASP A C 1
ATOM 3775 O O . ASP A 1 471 ? -3.485 2.854 37.104 1.00 95.31 471 ASP A O 1
ATOM 3779 N N . MET A 1 472 ? -2.704 2.827 35.014 1.00 93.38 472 MET A N 1
ATOM 3780 C CA . MET A 1 472 ? -2.312 1.412 35.040 1.00 93.38 472 MET A CA 1
ATOM 3781 C C . MET A 1 472 ? -1.110 1.137 35.953 1.00 93.38 472 MET A C 1
ATOM 3783 O O . MET A 1 472 ? -1.080 0.094 36.612 1.00 93.38 472 MET A O 1
ATOM 3787 N N . ILE A 1 473 ? -0.125 2.040 36.018 1.00 95.62 473 ILE A N 1
ATOM 3788 C CA . ILE A 1 473 ? 1.024 1.913 36.931 1.00 95.62 473 ILE A CA 1
ATOM 3789 C C . ILE A 1 473 ? 0.552 2.000 38.387 1.00 95.62 473 ILE A C 1
ATOM 3791 O O . ILE A 1 473 ? 0.833 1.092 39.170 1.00 95.62 473 ILE A O 1
ATOM 3795 N N . THR A 1 474 ? -0.223 3.028 38.738 1.00 95.62 474 THR A N 1
ATOM 3796 C CA . THR A 1 474 ? -0.736 3.210 40.108 1.00 95.62 474 THR A CA 1
ATOM 3797 C C . THR A 1 474 ? -1.665 2.068 40.534 1.00 95.62 474 THR A C 1
ATOM 3799 O O . THR A 1 474 ? -1.474 1.495 41.605 1.00 95.62 474 THR A O 1
ATOM 3802 N N . SER A 1 475 ? -2.577 1.626 39.661 1.00 92.69 475 SER A N 1
ATOM 3803 C CA . SER A 1 475 ? -3.427 0.446 39.898 1.00 92.69 475 SER A CA 1
ATOM 3804 C C . SER A 1 475 ? -2.614 -0.842 40.131 1.00 92.69 475 SER A C 1
ATOM 3806 O O . SER A 1 475 ? -2.947 -1.664 40.991 1.00 92.69 475 SER A O 1
ATOM 3808 N N . ARG A 1 476 ? -1.486 -1.013 39.427 1.00 94.88 476 ARG A N 1
ATOM 3809 C CA . ARG A 1 476 ? -0.571 -2.150 39.621 1.00 94.88 476 ARG A CA 1
ATOM 3810 C C . ARG A 1 476 ? 0.170 -2.084 40.960 1.00 94.88 476 ARG A C 1
ATOM 3812 O O . ARG A 1 476 ? 0.363 -3.129 41.584 1.00 94.88 476 ARG A O 1
ATOM 3819 N N . GLU A 1 477 ? 0.569 -0.897 41.409 1.00 96.69 477 GLU A N 1
ATOM 3820 C CA . GLU A 1 477 ? 1.159 -0.690 42.738 1.00 96.69 477 GLU A CA 1
ATOM 3821 C C . GLU A 1 477 ? 0.137 -0.935 43.859 1.00 96.69 477 GLU A C 1
ATOM 3823 O O . GLU A 1 477 ? 0.450 -1.614 44.839 1.00 96.69 477 GLU A O 1
ATOM 3828 N N . ASP A 1 478 ? -1.100 -0.460 43.701 1.00 94.50 478 ASP A N 1
ATOM 3829 C CA . ASP A 1 478 ? -2.210 -0.713 44.627 1.00 94.50 478 ASP A CA 1
ATOM 3830 C C . ASP A 1 478 ? -2.508 -2.211 44.750 1.00 94.50 478 ASP A C 1
ATOM 3832 O O . ASP A 1 478 ? -2.586 -2.747 45.857 1.00 94.50 478 ASP A O 1
ATOM 3836 N N . HIS A 1 479 ? -2.576 -2.926 43.625 1.00 94.94 479 HIS A N 1
ATOM 3837 C CA . HIS A 1 479 ? -2.761 -4.375 43.618 1.00 94.94 479 HIS A CA 1
ATOM 3838 C C . HIS A 1 479 ? -1.617 -5.115 44.339 1.00 94.94 479 HIS A C 1
ATOM 3840 O O . HIS A 1 479 ? -1.865 -6.050 45.103 1.00 94.94 479 HIS A O 1
ATOM 3846 N N . GLN A 1 480 ? -0.363 -4.675 44.172 1.00 95.31 480 GLN A N 1
ATOM 3847 C CA . GLN A 1 480 ? 0.776 -5.233 44.913 1.00 95.31 480 GLN A CA 1
ATOM 3848 C C . GLN A 1 480 ? 0.707 -4.933 46.418 1.00 95.31 480 GLN A C 1
ATOM 3850 O O . GLN A 1 480 ? 1.005 -5.820 47.224 1.00 95.31 480 GLN A O 1
ATOM 3855 N N . ARG A 1 481 ? 0.275 -3.726 46.811 1.00 96.62 481 ARG A N 1
ATOM 3856 C CA . ARG A 1 481 ? 0.049 -3.362 48.220 1.00 96.62 481 ARG A CA 1
ATOM 3857 C C . ARG A 1 481 ? -1.029 -4.241 48.858 1.00 96.62 481 ARG A C 1
ATOM 3859 O O . ARG A 1 481 ? -0.772 -4.832 49.906 1.00 96.62 481 ARG A O 1
ATOM 3866 N N . LEU A 1 482 ? -2.165 -4.423 48.184 1.00 95.50 482 LEU A N 1
ATOM 3867 C CA . LEU A 1 482 ? -3.257 -5.293 48.635 1.00 95.50 482 LEU A CA 1
ATOM 3868 C C . LEU A 1 482 ? -2.829 -6.768 48.737 1.00 95.50 482 LEU A C 1
ATOM 3870 O O . LEU A 1 482 ? -3.175 -7.438 49.707 1.00 95.50 482 LEU A O 1
ATOM 3874 N N . ILE A 1 483 ? -2.014 -7.280 47.803 1.00 96.00 483 ILE A N 1
ATOM 3875 C CA . ILE A 1 483 ? -1.432 -8.633 47.909 1.00 96.00 483 ILE A CA 1
ATOM 3876 C C . ILE A 1 483 ? -0.518 -8.757 49.138 1.00 96.00 483 ILE A C 1
ATOM 3878 O O . ILE A 1 483 ? -0.536 -9.790 49.811 1.00 96.00 483 ILE A O 1
ATOM 3882 N N . ALA A 1 484 ? 0.292 -7.741 49.442 1.00 95.25 484 ALA A N 1
ATOM 3883 C CA . ALA A 1 484 ? 1.164 -7.759 50.616 1.00 95.25 484 ALA A CA 1
ATOM 3884 C C . ALA A 1 484 ? 0.360 -7.730 51.930 1.00 95.25 484 ALA A C 1
ATOM 3886 O O . ALA A 1 484 ? 0.682 -8.458 52.867 1.00 95.25 484 ALA A O 1
ATOM 3887 N N . GLU A 1 485 ? -0.715 -6.945 51.987 1.00 96.69 485 GLU A N 1
ATOM 3888 C CA . GLU A 1 485 ? -1.621 -6.850 53.137 1.00 96.69 485 GLU A CA 1
ATOM 3889 C C . GLU A 1 485 ? -2.442 -8.135 53.353 1.00 96.69 485 GLU A C 1
ATOM 3891 O O . GLU A 1 485 ? -2.484 -8.668 54.465 1.00 96.69 485 GLU A O 1
ATOM 3896 N N . ALA A 1 486 ? -2.976 -8.726 52.279 1.00 92.50 486 ALA A N 1
ATOM 3897 C CA . ALA A 1 486 ? -3.658 -10.024 52.300 1.00 92.50 486 ALA A CA 1
ATOM 3898 C C . ALA A 1 486 ? -2.736 -11.202 52.692 1.00 92.50 486 ALA A C 1
ATOM 3900 O O . ALA A 1 486 ? -3.214 -12.264 53.096 1.00 92.50 486 ALA A O 1
ATOM 3901 N N . ARG A 1 487 ? -1.409 -11.036 52.575 1.00 94.88 487 ARG A N 1
ATOM 3902 C CA . ARG A 1 487 ? -0.412 -11.995 53.084 1.00 94.88 487 ARG A CA 1
ATOM 3903 C C . ARG A 1 487 ? -0.120 -11.799 54.574 1.00 94.88 487 ARG A C 1
ATOM 3905 O O . ARG A 1 487 ? -0.023 -12.800 55.276 1.00 94.88 487 ARG A O 1
ATOM 3912 N N . ARG A 1 488 ? -0.020 -10.554 55.063 1.00 96.06 488 ARG A N 1
ATOM 3913 C CA . ARG A 1 488 ? 0.175 -10.257 56.501 1.00 96.06 488 ARG A CA 1
ATOM 3914 C C . ARG A 1 488 ? -0.999 -10.748 57.340 1.00 96.06 488 ARG A C 1
ATOM 3916 O O . ARG A 1 488 ? -0.812 -11.596 58.201 1.00 96.06 488 ARG A O 1
ATOM 3923 N N . THR A 1 489 ? -2.209 -10.328 56.977 1.00 93.88 489 THR A N 1
ATOM 3924 C CA . THR A 1 489 ? -3.459 -10.735 57.645 1.00 93.88 489 THR A CA 1
ATOM 3925 C C . THR A 1 489 ? -3.675 -12.252 57.650 1.00 93.88 489 THR A C 1
ATOM 3927 O O . THR A 1 489 ? -4.275 -12.787 58.579 1.00 93.88 489 THR A O 1
ATOM 3930 N N . ARG A 1 490 ? -3.145 -12.980 56.654 1.00 95.00 490 ARG A N 1
ATOM 3931 C CA . ARG A 1 490 ? -3.123 -14.451 56.663 1.00 95.00 490 ARG A CA 1
ATOM 3932 C C . ARG A 1 490 ? -2.120 -15.022 57.671 1.00 95.00 490 ARG A C 1
ATOM 3934 O O . ARG A 1 490 ? -2.491 -15.945 58.383 1.00 95.00 490 ARG A O 1
ATOM 3941 N N . SER A 1 491 ? -0.904 -14.472 57.761 1.00 96.31 491 SER A N 1
ATOM 3942 C CA . SER A 1 491 ? 0.082 -14.860 58.791 1.00 96.31 491 SER A CA 1
ATOM 3943 C C . SER A 1 491 ? -0.483 -14.639 60.192 1.00 96.31 491 SER A C 1
ATOM 3945 O O . SER A 1 491 ? -0.528 -15.569 60.987 1.00 96.31 491 SER A O 1
ATOM 3947 N N . GLU A 1 492 ? -1.034 -13.450 60.445 1.00 96.25 492 GLU A N 1
ATOM 3948 C CA . GLU A 1 492 ? -1.677 -13.079 61.711 1.00 96.25 492 GLU A CA 1
ATOM 3949 C C . GLU A 1 492 ? -2.828 -14.043 62.067 1.00 96.25 492 GLU A C 1
ATOM 3951 O O . GLU A 1 492 ? -2.940 -14.499 63.204 1.00 96.25 492 GLU A O 1
ATOM 3956 N N . ALA A 1 493 ? -3.656 -14.426 61.087 1.00 92.31 493 ALA A N 1
ATOM 3957 C CA . ALA A 1 493 ? -4.725 -15.404 61.289 1.00 92.31 493 ALA A CA 1
ATOM 3958 C C . ALA A 1 493 ? -4.205 -16.829 61.563 1.00 92.31 493 ALA A C 1
ATOM 3960 O O . ALA A 1 493 ? -4.794 -17.542 62.377 1.00 92.31 493 ALA A O 1
ATOM 3961 N N . ASP A 1 494 ? -3.122 -17.260 60.911 1.00 95.75 494 ASP A N 1
ATOM 3962 C CA . ASP A 1 494 ? -2.520 -18.582 61.124 1.00 95.75 494 ASP A CA 1
ATOM 3963 C C . ASP A 1 494 ? -1.690 -18.649 62.428 1.00 95.75 494 ASP A C 1
ATOM 3965 O O . ASP A 1 494 ? -1.599 -19.713 63.044 1.00 95.75 494 ASP A O 1
ATOM 3969 N N . GLU A 1 495 ? -1.158 -17.524 62.914 1.00 96.88 495 GLU A N 1
ATOM 3970 C CA . GLU A 1 495 ? -0.558 -17.368 64.250 1.00 96.88 495 GLU A CA 1
ATOM 3971 C C . GLU A 1 495 ? -1.629 -17.451 65.353 1.00 96.88 495 GLU A C 1
ATOM 3973 O O . GLU A 1 495 ? -1.522 -18.282 66.258 1.00 96.88 495 GLU A O 1
ATOM 3978 N N . LEU A 1 496 ? -2.727 -16.692 65.230 1.00 96.00 496 LEU A N 1
ATOM 3979 C CA . LEU A 1 496 ? -3.867 -16.756 66.160 1.00 96.00 496 LEU A CA 1
ATOM 3980 C C . LEU A 1 496 ? -4.529 -18.145 66.192 1.00 96.00 496 LEU A C 1
ATOM 3982 O O . LEU A 1 496 ? -5.008 -18.589 67.237 1.00 96.00 496 LEU A O 1
ATOM 3986 N N . ARG A 1 497 ? -4.542 -18.868 65.063 1.00 95.44 497 ARG A N 1
ATOM 3987 C CA . ARG A 1 497 ? -4.996 -20.268 65.009 1.00 95.44 497 ARG A CA 1
ATOM 3988 C C . ARG A 1 497 ? -4.108 -21.188 65.840 1.00 95.44 497 ARG A C 1
ATOM 3990 O O . ARG A 1 497 ? -4.652 -21.962 66.624 1.00 95.44 497 ARG A O 1
ATOM 3997 N N . GLN A 1 498 ? -2.784 -21.066 65.710 1.00 96.75 498 GLN A N 1
ATOM 3998 C CA . GLN A 1 498 ? -1.814 -21.844 66.490 1.00 96.75 498 GLN A CA 1
ATOM 3999 C C . GLN A 1 498 ? -1.923 -21.560 67.993 1.00 96.75 498 GLN A C 1
ATOM 4001 O O . GLN A 1 498 ? -1.923 -22.502 68.783 1.00 96.75 498 GLN A O 1
ATOM 4006 N N . GLU A 1 499 ? -2.081 -20.295 68.401 1.00 96.50 499 GLU A N 1
ATOM 4007 C CA . GLU A 1 499 ? -2.314 -19.945 69.810 1.00 96.50 499 GLU A CA 1
ATOM 4008 C C . GLU A 1 499 ? -3.615 -20.576 70.334 1.00 96.50 499 GLU A C 1
ATOM 4010 O O . GLU A 1 499 ? -3.623 -21.224 71.383 1.00 96.50 499 GLU A O 1
ATOM 4015 N N . ARG A 1 500 ? -4.706 -20.468 69.565 1.00 94.81 500 ARG A N 1
ATOM 4016 C CA . ARG A 1 500 ? -6.002 -21.088 69.877 1.00 94.81 500 ARG A CA 1
ATOM 4017 C C . ARG A 1 500 ? -5.899 -22.608 70.019 1.00 94.81 500 ARG A C 1
ATOM 4019 O O . ARG A 1 500 ? -6.495 -23.159 70.943 1.00 94.81 500 ARG A O 1
ATOM 4026 N N . ASP A 1 501 ? -5.164 -23.288 69.140 1.00 95.44 501 ASP A N 1
ATOM 4027 C CA . ASP A 1 501 ? -4.971 -24.743 69.217 1.00 95.44 501 ASP A CA 1
ATOM 4028 C C . ASP A 1 501 ? -4.108 -25.138 70.429 1.00 95.44 501 ASP A C 1
ATOM 4030 O O . ASP A 1 501 ? -4.475 -26.043 71.179 1.00 95.44 501 ASP A O 1
ATOM 4034 N N . ALA A 1 502 ? -3.034 -24.395 70.718 1.00 97.00 502 ALA A N 1
ATOM 4035 C CA . ALA A 1 502 ? -2.200 -24.620 71.900 1.00 97.00 502 ALA A CA 1
ATOM 4036 C C . ALA A 1 502 ? -2.953 -24.387 73.228 1.00 97.00 502 ALA A C 1
ATOM 4038 O O . ALA A 1 502 ? -2.710 -25.087 74.215 1.00 97.00 502 ALA A O 1
ATOM 4039 N N . LEU A 1 503 ? -3.881 -23.424 73.271 1.00 95.62 503 LEU A N 1
ATOM 4040 C CA . LEU A 1 503 ? -4.780 -23.211 74.411 1.00 95.62 503 LEU A CA 1
ATOM 4041 C C . LEU A 1 503 ? -5.819 -24.335 74.535 1.00 95.62 503 LEU A C 1
ATOM 4043 O O . LEU A 1 503 ? -6.087 -24.802 75.643 1.00 95.62 503 LEU A O 1
ATOM 4047 N N . ASN A 1 504 ? -6.366 -24.815 73.415 1.00 96.06 504 ASN A N 1
ATOM 4048 C CA . ASN A 1 504 ? -7.288 -25.951 73.385 1.00 96.06 504 ASN A CA 1
ATOM 4049 C C . ASN A 1 504 ? -6.630 -27.230 73.940 1.00 96.06 504 ASN A C 1
ATOM 4051 O O . ASN A 1 504 ? -7.220 -27.910 74.778 1.00 96.06 504 ASN A O 1
ATOM 4055 N N . ASP A 1 505 ? -5.377 -27.512 73.577 1.00 96.12 505 ASP A N 1
ATOM 4056 C CA . ASP A 1 505 ? -4.630 -28.664 74.100 1.00 96.12 505 ASP A CA 1
ATOM 4057 C C . ASP A 1 505 ? -4.291 -28.543 75.595 1.00 96.12 505 ASP A C 1
ATOM 4059 O O . ASP A 1 505 ? -4.322 -29.540 76.328 1.00 96.12 505 ASP A O 1
ATOM 4063 N N . GLN A 1 506 ? -4.055 -27.326 76.098 1.00 96.25 506 GLN A N 1
ATOM 4064 C CA . GLN A 1 506 ? -3.940 -27.078 77.541 1.00 96.25 506 GLN A CA 1
ATOM 4065 C C . GLN A 1 506 ? -5.265 -27.340 78.272 1.00 96.25 506 GLN A C 1
ATOM 4067 O O . GLN A 1 506 ? -5.265 -28.000 79.314 1.00 96.25 506 GLN A O 1
ATOM 4072 N N . VAL A 1 507 ? -6.399 -26.893 77.717 1.00 95.69 507 VAL A N 1
ATOM 4073 C CA . VAL A 1 507 ? -7.739 -27.176 78.262 1.00 95.69 507 VAL A CA 1
ATOM 4074 C C . VAL A 1 507 ? -8.019 -28.682 78.267 1.00 95.69 507 VAL A C 1
ATOM 4076 O O . VAL A 1 507 ? -8.417 -29.219 79.301 1.00 95.69 507 VAL A O 1
ATOM 4079 N N . ASN A 1 508 ? -7.719 -29.392 77.176 1.00 94.31 508 ASN A N 1
ATOM 4080 C CA . ASN A 1 508 ? -7.851 -30.850 77.091 1.00 94.31 508 ASN A CA 1
ATOM 4081 C C . ASN A 1 508 ? -6.986 -31.565 78.141 1.00 94.31 508 ASN A C 1
ATOM 4083 O O . ASN A 1 508 ? -7.465 -32.465 78.829 1.00 94.31 508 ASN A O 1
ATOM 4087 N N . THR A 1 509 ? -5.741 -31.121 78.331 1.00 95.94 509 THR A N 1
ATOM 4088 C CA . THR A 1 509 ? -4.829 -31.661 79.354 1.00 95.94 509 THR A CA 1
ATOM 4089 C C . THR A 1 509 ? -5.361 -31.429 80.775 1.00 95.94 509 THR A C 1
ATOM 4091 O O . THR A 1 509 ? -5.270 -32.313 81.630 1.00 95.94 509 THR A O 1
ATOM 4094 N N . CYS A 1 510 ? -5.946 -30.261 81.050 1.00 94.00 510 CYS A N 1
ATOM 4095 C CA . CYS A 1 510 ? -6.589 -29.967 82.331 1.00 94.00 510 CYS A CA 1
ATOM 4096 C C . CYS A 1 510 ? -7.850 -30.815 82.554 1.00 94.00 510 CYS A C 1
ATOM 4098 O O . CYS A 1 510 ? -8.012 -31.370 83.640 1.00 94.00 510 CYS A O 1
ATOM 4100 N N . ASN A 1 511 ? -8.690 -30.993 81.532 1.00 93.50 511 ASN A N 1
ATOM 4101 C CA . ASN A 1 511 ? -9.875 -31.851 81.599 1.00 93.50 511 ASN A CA 1
ATOM 4102 C C . ASN A 1 511 ? -9.493 -33.314 81.881 1.00 93.50 511 ASN A C 1
ATOM 4104 O O . ASN A 1 511 ? -10.019 -33.905 82.820 1.00 93.50 511 ASN A O 1
ATOM 4108 N N . GLN A 1 512 ? -8.495 -33.862 81.177 1.00 94.50 512 GLN A N 1
ATOM 4109 C CA . GLN A 1 512 ? -7.972 -35.210 81.442 1.00 94.50 512 GLN A CA 1
ATOM 4110 C C . GLN A 1 512 ? -7.437 -35.360 82.875 1.00 94.50 512 GLN A C 1
ATOM 4112 O O . GLN A 1 512 ? -7.679 -36.379 83.519 1.00 94.50 512 GLN A O 1
ATOM 4117 N N . ARG A 1 513 ? -6.749 -34.347 83.422 1.00 94.69 513 ARG A N 1
ATOM 4118 C CA . ARG A 1 513 ? -6.307 -34.353 84.831 1.00 94.69 513 ARG A CA 1
ATOM 4119 C C . ARG A 1 513 ? -7.486 -34.328 85.807 1.00 94.69 513 ARG A C 1
ATOM 4121 O O . ARG A 1 513 ? -7.440 -35.018 86.822 1.00 94.69 513 ARG A O 1
ATOM 4128 N N . ILE A 1 514 ? -8.543 -33.573 85.506 1.00 93.12 514 ILE A N 1
ATOM 4129 C CA . ILE A 1 514 ? -9.774 -33.547 86.308 1.00 93.12 514 ILE A CA 1
ATOM 4130 C C . ILE A 1 514 ? -10.457 -34.924 86.278 1.00 93.12 514 ILE A C 1
ATOM 4132 O O . ILE A 1 514 ? -10.813 -35.440 87.335 1.00 93.12 514 ILE A O 1
ATOM 4136 N N . GLU A 1 515 ? -10.572 -35.567 85.115 1.00 92.56 515 GLU A N 1
ATOM 4137 C CA . GLU A 1 515 ? -11.114 -36.929 84.983 1.00 92.56 515 GLU A CA 1
ATOM 4138 C C . GLU A 1 515 ? -10.254 -37.982 85.703 1.00 92.56 515 GLU A C 1
ATOM 4140 O O . GLU A 1 515 ? -10.784 -38.858 86.392 1.00 92.56 515 GLU A O 1
ATOM 4145 N N . GLN A 1 516 ? -8.925 -37.877 85.621 1.00 92.12 516 GLN A N 1
ATOM 4146 C CA . GLN A 1 516 ? -7.995 -38.733 86.366 1.00 92.12 516 GLN A CA 1
ATOM 4147 C C . GLN A 1 516 ? -8.183 -38.575 87.880 1.00 92.12 516 GLN A C 1
ATOM 4149 O O . GLN A 1 516 ? -8.329 -39.572 88.582 1.00 92.12 516 GLN A O 1
ATOM 4154 N N . LEU A 1 517 ? -8.271 -37.344 88.392 1.00 91.00 517 LEU A N 1
ATOM 4155 C CA . LEU A 1 517 ? -8.520 -37.089 89.815 1.00 91.00 517 LEU A CA 1
ATOM 4156 C C . LEU A 1 517 ? -9.911 -37.569 90.256 1.00 91.00 517 LEU A C 1
ATOM 4158 O O . LEU A 1 517 ? -10.043 -38.160 91.328 1.00 91.00 517 LEU A O 1
ATOM 4162 N N . GLN A 1 518 ? -10.943 -37.390 89.426 1.00 88.12 518 GLN A N 1
ATOM 4163 C CA . GLN A 1 518 ? -12.279 -37.930 89.693 1.00 88.12 518 GLN A CA 1
ATOM 4164 C C . GLN A 1 518 ? -12.296 -39.464 89.699 1.00 88.12 518 GLN A C 1
ATOM 4166 O O . GLN A 1 518 ? -12.966 -40.056 90.545 1.00 88.12 518 GLN A O 1
ATOM 4171 N N . SER A 1 519 ? -11.578 -40.126 88.787 1.00 84.88 519 SER A N 1
ATOM 4172 C CA . SER A 1 519 ? -11.507 -41.593 88.753 1.00 84.88 519 SER A CA 1
ATOM 4173 C C . SER A 1 519 ? -10.716 -42.149 89.940 1.00 84.88 519 SER A C 1
ATOM 4175 O O . SER A 1 519 ? -11.209 -43.060 90.601 1.00 84.88 519 SER A O 1
ATOM 4177 N N . ALA A 1 520 ? -9.588 -41.527 90.304 1.00 83.88 520 ALA A N 1
ATOM 4178 C CA . ALA A 1 520 ? -8.825 -41.856 91.508 1.00 83.88 520 ALA A CA 1
ATOM 4179 C C . ALA A 1 520 ? -9.657 -41.681 92.794 1.00 83.88 520 ALA A C 1
ATOM 4181 O O . ALA A 1 520 ? -9.619 -42.531 93.688 1.00 83.88 520 ALA A O 1
ATOM 4182 N N . LEU A 1 521 ? -10.466 -40.616 92.876 1.00 81.38 521 LEU A N 1
ATOM 4183 C CA . LEU A 1 521 ? -11.401 -40.397 93.983 1.00 81.38 521 LEU A CA 1
ATOM 4184 C C . LEU A 1 521 ? -12.477 -41.494 94.034 1.00 81.38 521 LEU A C 1
ATOM 4186 O O . LEU A 1 521 ? -12.726 -42.042 95.107 1.00 81.38 521 LEU A O 1
ATOM 4190 N N . ARG A 1 522 ? -13.059 -41.882 92.887 1.00 79.88 522 ARG A N 1
ATOM 4191 C CA . ARG A 1 522 ? -14.007 -43.011 92.809 1.00 79.88 522 ARG A CA 1
ATOM 4192 C C . ARG A 1 522 ? -13.366 -44.312 93.299 1.00 79.88 522 ARG A C 1
ATOM 4194 O O . ARG A 1 522 ? -13.965 -44.963 94.142 1.00 79.88 522 ARG A O 1
ATOM 4201 N N . THR A 1 523 ? -12.152 -44.661 92.864 1.00 76.44 523 THR A N 1
ATOM 4202 C CA . THR A 1 523 ? -11.449 -45.884 93.317 1.00 76.44 523 THR A CA 1
ATOM 4203 C C . THR A 1 523 ? -10.953 -45.829 94.765 1.00 76.44 523 THR A C 1
ATOM 4205 O O . THR A 1 523 ? -10.652 -46.865 95.346 1.00 76.44 523 THR A O 1
ATOM 4208 N N . THR A 1 524 ? -10.858 -44.638 95.364 1.00 73.19 524 THR A N 1
ATOM 4209 C CA . THR A 1 524 ? -10.516 -44.483 96.790 1.00 73.19 524 THR A CA 1
ATOM 4210 C C . THR A 1 524 ? -11.757 -44.610 97.679 1.00 73.19 524 THR A C 1
ATOM 4212 O O . THR A 1 524 ? -11.673 -45.145 98.781 1.00 73.19 524 THR A O 1
ATOM 4215 N N . LEU A 1 525 ? -12.920 -44.154 97.199 1.00 62.56 525 LEU A N 1
ATOM 4216 C CA . LEU A 1 525 ? -14.208 -44.276 97.895 1.00 62.56 525 LEU A CA 1
ATOM 4217 C C . LEU A 1 525 ? -14.889 -45.640 97.670 1.00 62.56 525 LEU A C 1
ATOM 4219 O O . LEU A 1 525 ? -15.659 -46.089 98.516 1.00 62.56 525 LEU A O 1
ATOM 4223 N N . LEU A 1 526 ? -14.601 -46.305 96.549 1.00 58.38 526 LEU A N 1
ATOM 4224 C CA . LEU A 1 526 ? -15.066 -47.646 96.195 1.00 58.38 526 LEU A CA 1
ATOM 4225 C C . LEU A 1 526 ? -13.847 -48.562 96.042 1.00 58.38 526 LEU A C 1
ATOM 4227 O O . LEU A 1 526 ? -13.218 -48.606 94.985 1.00 58.38 526 LEU A O 1
ATOM 4231 N N . GLY A 1 527 ? -13.519 -49.282 97.120 1.00 48.81 527 GLY A N 1
ATOM 4232 C CA . GLY A 1 527 ? -12.425 -50.256 97.143 1.00 48.81 527 GLY A CA 1
ATOM 4233 C C . GLY A 1 527 ? -12.613 -51.417 96.148 1.00 48.81 527 GLY A C 1
ATOM 4234 O O . GLY A 1 527 ? -13.698 -51.590 95.587 1.00 48.81 527 GLY A O 1
ATOM 4235 N N . PRO A 1 528 ? -11.565 -52.230 95.917 1.00 51.09 528 PRO A N 1
ATOM 4236 C CA . PRO A 1 528 ? -11.502 -53.168 94.797 1.00 51.09 528 PRO A CA 1
ATOM 4237 C C . PRO A 1 528 ? -12.492 -54.336 94.931 1.00 51.09 528 PRO A C 1
ATOM 4239 O O . PRO A 1 528 ? -12.184 -55.376 95.512 1.00 51.09 528 PRO A O 1
ATOM 4242 N N . MET A 1 529 ? -13.671 -54.177 94.328 1.00 43.19 529 MET A N 1
ATOM 4243 C CA . MET A 1 529 ? -14.613 -55.263 94.055 1.00 43.19 529 MET A CA 1
ATOM 4244 C C . MET A 1 529 ? -14.325 -55.861 92.672 1.00 43.19 529 MET A C 1
ATOM 4246 O O . MET A 1 529 ? -14.025 -55.140 91.720 1.00 43.19 529 MET A O 1
ATOM 4250 N N . ALA A 1 530 ? -14.373 -57.189 92.575 1.00 41.03 530 ALA A N 1
ATOM 4251 C CA . ALA A 1 530 ? -13.935 -57.922 91.389 1.00 41.03 530 ALA A CA 1
ATOM 4252 C C . ALA A 1 530 ? -14.870 -57.755 90.175 1.00 41.03 530 ALA A C 1
ATOM 4254 O O . ALA A 1 530 ? -16.064 -57.485 90.305 1.00 41.03 530 ALA A O 1
ATOM 4255 N N . THR A 1 531 ? -14.310 -57.979 88.984 1.00 48.34 531 THR A N 1
ATOM 4256 C CA . THR A 1 531 ? -15.054 -58.110 87.722 1.00 48.34 531 THR A CA 1
ATOM 4257 C C . THR A 1 531 ? -15.901 -59.393 87.703 1.00 48.34 531 THR A C 1
ATOM 4259 O O . THR A 1 531 ? -15.718 -60.280 88.542 1.00 48.34 531 THR A O 1
ATOM 4262 N N . PRO A 1 532 ? -16.817 -59.530 86.727 1.00 49.75 532 PRO A N 1
ATOM 4263 C CA . PRO A 1 532 ? -16.454 -60.414 85.614 1.00 49.75 532 PRO A CA 1
ATOM 4264 C C . PRO A 1 532 ? -16.993 -60.001 84.228 1.00 49.75 532 PRO A C 1
ATOM 4266 O O . PRO A 1 532 ? -17.833 -59.121 84.092 1.00 49.75 532 PRO A O 1
ATOM 4269 N N . ALA A 1 533 ? -16.539 -60.762 83.225 1.00 34.03 533 ALA A N 1
ATOM 4270 C CA . ALA A 1 533 ? -17.188 -61.024 81.934 1.00 34.03 533 ALA A CA 1
ATOM 4271 C C . ALA A 1 533 ? -17.404 -59.838 80.968 1.00 34.03 533 ALA A C 1
ATOM 4273 O O . ALA A 1 533 ? -18.425 -59.156 80.960 1.00 34.03 533 ALA A O 1
ATOM 4274 N N . ALA A 1 534 ? -16.445 -59.707 80.049 1.00 38.34 534 ALA A N 1
ATOM 4275 C CA . ALA A 1 534 ? -16.580 -58.972 78.799 1.00 38.34 534 ALA A CA 1
ATOM 4276 C C . ALA A 1 534 ? -17.771 -59.439 77.940 1.00 38.34 534 ALA A C 1
ATOM 4278 O O . ALA A 1 534 ? -18.170 -60.603 77.989 1.00 38.34 534 ALA A O 1
ATOM 4279 N N . ASN A 1 535 ? -18.214 -58.564 77.036 1.00 36.94 535 ASN A N 1
ATOM 4280 C CA . ASN A 1 535 ? -18.826 -58.988 75.782 1.00 36.94 535 ASN A CA 1
ATOM 4281 C C . ASN A 1 535 ? -18.141 -58.233 74.632 1.00 36.94 535 ASN A C 1
ATOM 4283 O O . ASN A 1 535 ? -18.124 -57.003 74.614 1.00 36.94 535 ASN A O 1
ATOM 4287 N N . THR A 1 536 ? -17.496 -58.966 73.726 1.00 33.84 536 THR A N 1
ATOM 4288 C CA . THR A 1 536 ? -16.553 -58.404 72.746 1.00 33.84 536 THR A CA 1
ATOM 4289 C C . THR A 1 536 ? -17.230 -58.195 71.397 1.00 33.84 536 THR A C 1
ATOM 4291 O O . THR A 1 536 ? -17.479 -59.166 70.688 1.00 33.84 536 THR A O 1
ATOM 4294 N N . ILE A 1 537 ? -17.441 -56.938 70.997 1.00 34.84 537 ILE A N 1
ATOM 4295 C CA . ILE A 1 537 ? -17.739 -56.573 69.603 1.00 34.84 537 ILE A CA 1
ATOM 4296 C C . ILE A 1 537 ? -16.734 -55.509 69.140 1.00 34.84 537 ILE A C 1
ATOM 4298 O O . ILE A 1 537 ? -16.890 -54.316 69.370 1.00 34.84 537 ILE A O 1
ATOM 4302 N N . THR A 1 538 ? -15.659 -56.019 68.541 1.00 32.84 538 THR A N 1
ATOM 4303 C CA . THR A 1 538 ? -14.765 -55.404 67.541 1.00 32.84 538 THR A CA 1
ATOM 4304 C C . THR A 1 538 ? -14.909 -53.900 67.234 1.00 32.84 538 THR A C 1
ATOM 4306 O O . THR A 1 538 ? -15.743 -53.503 66.423 1.00 32.84 538 THR A O 1
ATOM 4309 N N . ASN A 1 539 ? -13.946 -53.102 67.709 1.00 41.53 539 ASN A N 1
ATOM 4310 C CA . ASN A 1 539 ? -13.484 -51.911 66.980 1.00 41.53 539 ASN A CA 1
ATOM 4311 C C . ASN A 1 539 ? -12.635 -52.349 65.769 1.00 41.53 539 ASN A C 1
ATOM 4313 O O . ASN A 1 539 ? -11.780 -53.222 65.929 1.00 41.53 539 ASN A O 1
ATOM 4317 N N . SER A 1 540 ? -12.792 -51.722 64.596 1.00 30.09 540 SER A N 1
ATOM 4318 C CA . SER A 1 540 ? -11.837 -51.801 63.465 1.00 30.09 540 SER A CA 1
ATOM 4319 C C . SER A 1 540 ? -12.078 -50.686 62.430 1.00 30.09 540 SER A C 1
ATOM 4321 O O . SER A 1 540 ? -13.167 -50.619 61.870 1.00 30.09 540 SER A O 1
ATOM 4323 N N . THR A 1 541 ? -11.044 -49.869 62.140 1.00 27.59 541 THR A N 1
ATOM 4324 C CA . THR A 1 541 ? -11.021 -48.676 61.233 1.00 27.59 541 THR A CA 1
ATOM 4325 C C . THR A 1 541 ? -12.016 -47.540 61.567 1.00 27.59 541 THR A C 1
ATOM 4327 O O . THR A 1 541 ? -12.995 -47.764 62.265 1.00 27.59 541 THR A O 1
ATOM 4330 N N . SER A 1 542 ? -11.823 -46.273 61.164 1.00 30.38 542 SER A N 1
ATOM 4331 C CA . SER A 1 542 ? -10.661 -45.579 60.551 1.00 30.38 542 SER A CA 1
ATOM 4332 C C . SER A 1 542 ? -10.466 -44.207 61.254 1.00 30.38 542 SER A C 1
ATOM 4334 O O . SER A 1 542 ? -11.351 -43.814 62.006 1.00 30.38 542 SER A O 1
ATOM 4336 N N . THR A 1 543 ? -9.403 -43.387 61.184 1.00 31.77 543 THR A N 1
ATOM 4337 C CA . THR A 1 543 ? -8.230 -43.153 60.299 1.00 31.77 543 THR A CA 1
ATOM 4338 C C . THR A 1 543 ? -8.470 -42.522 58.911 1.00 31.77 543 THR A C 1
ATOM 4340 O O . THR A 1 543 ? -8.602 -43.237 57.924 1.00 31.77 543 THR A O 1
ATOM 4343 N N . ALA A 1 544 ? -8.358 -41.179 58.862 1.00 28.12 544 ALA A N 1
ATOM 4344 C CA . ALA A 1 544 ? -8.247 -40.289 57.682 1.00 28.12 544 ALA A CA 1
ATOM 4345 C C . ALA A 1 544 ? -9.478 -40.237 56.736 1.00 28.12 544 ALA A C 1
ATOM 4347 O O . ALA A 1 544 ? -10.301 -41.141 56.767 1.00 28.12 544 ALA A O 1
ATOM 4348 N N . HIS A 1 545 ? -9.720 -39.214 55.899 1.00 27.81 545 HIS A N 1
ATOM 4349 C CA . HIS A 1 545 ? -9.111 -37.882 55.634 1.00 27.81 545 HIS A CA 1
ATOM 4350 C C . HIS A 1 545 ? -10.199 -36.784 55.875 1.00 27.81 545 HIS A C 1
ATOM 4352 O O . HIS A 1 545 ? -11.356 -37.139 56.056 1.00 27.81 545 HIS A O 1
ATOM 4358 N N . ARG A 1 546 ? -9.984 -35.469 56.067 1.00 36.78 546 ARG A N 1
ATOM 4359 C CA . ARG A 1 546 ? -9.165 -34.413 55.418 1.00 36.78 546 ARG A CA 1
ATOM 4360 C C . ARG A 1 546 ? -9.595 -34.033 53.985 1.00 36.78 546 ARG A C 1
ATOM 4362 O O . ARG A 1 546 ? -8.942 -34.476 53.058 1.00 36.78 546 ARG A O 1
ATOM 4369 N N . GLU A 1 547 ? -10.560 -33.117 53.855 1.00 26.84 547 GLU A N 1
ATOM 4370 C CA . GLU A 1 547 ? -10.823 -32.228 52.692 1.00 26.84 547 GLU A CA 1
ATOM 4371 C C . GLU A 1 547 ? -11.741 -31.079 53.198 1.00 26.84 547 GLU A C 1
ATOM 4373 O O . GLU A 1 547 ? -12.767 -31.357 53.805 1.00 26.84 547 GLU A O 1
ATOM 4378 N N . THR A 1 548 ? -11.278 -29.830 53.366 1.00 31.66 548 THR A N 1
ATOM 4379 C CA . THR A 1 548 ? -11.080 -28.724 52.389 1.00 31.66 548 THR A CA 1
ATOM 4380 C C . THR A 1 548 ? -12.353 -27.975 51.969 1.00 31.66 548 THR A C 1
ATOM 4382 O O . THR A 1 548 ? -12.810 -28.102 50.834 1.00 31.66 548 THR A O 1
ATOM 4385 N N . ASP A 1 549 ? -12.835 -27.078 52.834 1.00 26.83 549 ASP A N 1
ATOM 4386 C CA . ASP A 1 549 ? -13.663 -25.944 52.400 1.00 26.83 549 ASP A CA 1
ATOM 4387 C C . ASP A 1 549 ? 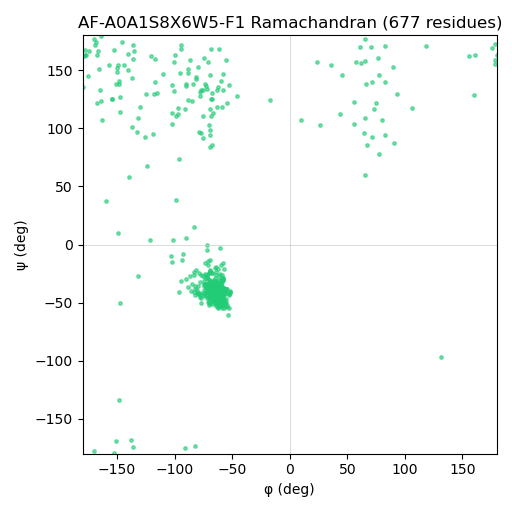-12.813 -24.958 51.583 1.00 26.83 549 ASP A C 1
ATOM 4389 O O . ASP A 1 549 ? -11.921 -24.289 52.111 1.00 26.83 549 ASP A O 1
ATOM 4393 N N . ALA A 1 550 ? -13.080 -24.882 50.278 1.00 31.78 550 ALA A N 1
ATOM 4394 C CA . ALA A 1 550 ? -12.359 -24.028 49.333 1.00 31.78 550 ALA A CA 1
ATOM 4395 C C . ALA A 1 550 ? -13.300 -23.367 48.306 1.00 31.78 550 ALA A C 1
ATOM 4397 O O . ALA A 1 550 ? -13.133 -23.504 47.093 1.00 31.78 550 ALA A O 1
ATOM 4398 N N . GLN A 1 551 ? -14.285 -22.607 48.789 1.00 30.70 551 GLN A N 1
ATOM 4399 C CA . GLN A 1 551 ? -15.028 -21.639 47.972 1.00 30.70 551 GLN A CA 1
ATOM 4400 C C . GLN A 1 551 ? -14.475 -20.240 48.298 1.00 30.70 551 GLN A C 1
ATOM 4402 O O . GLN A 1 551 ? -14.640 -19.757 49.411 1.00 30.70 551 GLN A O 1
ATOM 4407 N N . SER A 1 552 ? -13.644 -19.604 47.466 1.00 29.03 552 SER A N 1
ATOM 4408 C CA . SER A 1 552 ? -13.769 -19.346 46.015 1.00 29.03 552 SER A CA 1
ATOM 4409 C C . SER A 1 552 ? -14.941 -18.413 45.698 1.00 29.03 552 SER A C 1
ATOM 4411 O O . SER A 1 552 ? -15.871 -18.769 44.984 1.00 29.03 552 SER A O 1
ATOM 4413 N N . THR A 1 553 ? -14.881 -17.202 46.258 1.00 32.69 553 THR A N 1
ATOM 4414 C CA . THR A 1 553 ? -15.775 -16.074 45.967 1.00 32.69 553 THR A CA 1
ATOM 4415 C C . THR A 1 553 ? -15.570 -15.526 44.548 1.00 32.69 553 THR A C 1
ATOM 4417 O O . THR A 1 553 ? -14.465 -15.063 44.245 1.00 32.69 553 THR A O 1
ATOM 4420 N N . PRO A 1 554 ? -16.618 -15.437 43.715 1.00 32.78 554 PRO A N 1
ATOM 4421 C CA . PRO A 1 554 ? -16.712 -14.440 42.656 1.00 32.78 554 PRO A CA 1
ATOM 4422 C C . PRO A 1 554 ? -17.198 -13.108 43.251 1.00 32.78 554 PRO A C 1
ATOM 4424 O O . PRO A 1 554 ? -18.037 -13.093 44.152 1.00 32.78 554 PRO A O 1
ATOM 4427 N N . ILE A 1 555 ? -16.692 -11.986 42.741 1.00 31.39 555 ILE A N 1
ATOM 4428 C CA . ILE A 1 555 ? -17.183 -10.644 43.089 1.00 31.39 555 ILE A CA 1
ATOM 4429 C C . ILE A 1 555 ? -18.304 -10.259 42.118 1.00 31.39 555 ILE A C 1
ATOM 4431 O O . ILE A 1 555 ? -18.142 -10.420 40.912 1.00 31.39 555 ILE A O 1
ATOM 4435 N N . SER A 1 556 ? -19.387 -9.683 42.645 1.00 28.53 556 SER A N 1
ATOM 4436 C CA . SER A 1 556 ? -20.405 -8.948 41.882 1.00 28.53 556 SER A CA 1
ATOM 4437 C C . SER A 1 556 ? -20.856 -7.714 42.671 1.00 28.53 556 SER A C 1
ATOM 4439 O O . SER A 1 556 ? -20.773 -7.684 43.898 1.00 28.53 556 SER A O 1
ATOM 4441 N N . HIS A 1 557 ? -21.258 -6.663 41.955 1.00 31.61 557 HIS A N 1
ATOM 4442 C CA . HIS A 1 557 ? -21.294 -5.287 42.468 1.00 31.61 557 HIS A CA 1
ATOM 4443 C C . HIS A 1 557 ? -22.587 -4.898 43.221 1.00 31.61 557 HIS A C 1
ATOM 4445 O O . HIS A 1 557 ? -23.622 -5.540 43.044 1.00 31.61 557 HIS A O 1
ATOM 4451 N N . PRO A 1 558 ? -22.545 -3.850 44.074 1.00 33.06 558 PRO A N 1
ATOM 4452 C CA . PRO A 1 558 ? -23.676 -3.463 44.916 1.00 33.06 558 PRO A CA 1
ATOM 4453 C C . PRO A 1 558 ? -24.781 -2.741 44.134 1.00 33.06 558 PRO A C 1
ATOM 4455 O O . PRO A 1 558 ? -24.521 -1.771 43.422 1.00 33.06 558 PRO A O 1
ATOM 4458 N N . GLY A 1 559 ? -26.030 -3.158 44.347 1.00 28.30 559 GLY A N 1
ATOM 4459 C CA . GLY A 1 559 ? -27.213 -2.392 43.957 1.00 28.30 559 GLY A CA 1
ATOM 4460 C C . GLY A 1 559 ? -27.583 -1.374 45.035 1.00 28.30 559 GLY A C 1
ATOM 4461 O O . GLY A 1 559 ? -27.804 -1.743 46.188 1.00 28.30 559 GLY A O 1
ATOM 4462 N N . THR A 1 560 ? -27.661 -0.095 44.673 1.00 31.02 560 THR A N 1
ATOM 4463 C CA . THR A 1 560 ? -28.233 0.952 45.526 1.00 31.02 560 THR A CA 1
ATOM 4464 C C . THR A 1 560 ? -29.757 0.953 45.424 1.00 31.02 560 THR A C 1
ATOM 4466 O O . THR A 1 560 ? -30.317 0.797 44.341 1.00 31.02 560 THR A O 1
ATOM 4469 N N . SER A 1 561 ? -30.440 1.193 46.542 1.00 29.11 561 SER A N 1
ATOM 4470 C CA . SER A 1 561 ? -31.864 1.531 46.563 1.00 29.11 561 SER A CA 1
ATOM 4471 C C . SER A 1 561 ? -32.056 2.936 47.132 1.00 29.11 561 SER A C 1
ATOM 4473 O O . SER A 1 561 ? -31.374 3.350 48.069 1.00 29.11 561 SER A O 1
ATOM 4475 N N . SER A 1 562 ? -32.972 3.693 46.529 1.00 29.28 562 SER A N 1
ATOM 4476 C CA . SER A 1 562 ? -33.405 5.010 46.998 1.00 29.28 562 SER A CA 1
ATOM 4477 C C . SER A 1 562 ? -34.924 5.101 46.876 1.00 29.28 562 SER A C 1
ATOM 4479 O O . SER A 1 562 ? -35.519 4.523 45.966 1.00 29.28 562 SER A O 1
ATOM 4481 N N . THR A 1 563 ? -35.552 5.770 47.835 1.00 31.67 563 THR A N 1
ATOM 4482 C CA . THR A 1 563 ? -36.987 5.659 48.115 1.00 31.67 563 THR A CA 1
ATOM 4483 C C . THR A 1 563 ? -37.859 6.432 47.125 1.00 31.67 563 THR A C 1
ATOM 4485 O O . THR A 1 563 ? -37.665 7.631 46.931 1.00 31.67 563 THR A O 1
ATOM 4488 N N . ALA A 1 564 ? -38.913 5.793 46.609 1.00 28.84 564 ALA A N 1
ATOM 4489 C CA . ALA A 1 564 ? -40.078 6.475 46.040 1.00 28.84 564 ALA A CA 1
ATOM 4490 C C . ALA A 1 564 ? -41.357 5.640 46.246 1.00 28.84 564 ALA A C 1
ATOM 4492 O O . ALA A 1 564 ? -41.342 4.425 46.066 1.00 28.84 564 ALA A O 1
ATOM 4493 N N . GLN A 1 565 ? -42.463 6.294 46.616 1.00 30.97 565 GLN A N 1
ATOM 4494 C CA . GLN A 1 565 ? -43.804 5.693 46.690 1.00 30.97 565 GLN A CA 1
ATOM 4495 C C . GLN A 1 565 ? -44.648 6.035 45.432 1.00 30.97 565 GLN A C 1
ATOM 4497 O O . GLN A 1 565 ? -44.259 6.925 44.672 1.00 30.97 565 GLN A O 1
ATOM 4502 N N . PRO A 1 566 ? -45.751 5.302 45.159 1.00 51.44 566 PRO A N 1
ATOM 4503 C CA . PRO A 1 566 ? -46.369 5.209 43.825 1.00 51.44 566 PRO A CA 1
ATOM 4504 C C . PRO A 1 566 ? -47.457 6.282 43.573 1.00 51.44 566 PRO A C 1
ATOM 4506 O O . PRO A 1 566 ? -47.656 7.154 44.422 1.00 51.44 566 PRO A O 1
ATOM 4509 N N . PRO A 1 567 ? -48.181 6.245 42.425 1.00 45.28 567 PRO A N 1
ATOM 4510 C CA . PRO A 1 567 ? -49.468 5.519 42.448 1.00 45.28 567 PRO A CA 1
ATOM 4511 C C . PRO A 1 567 ? -49.967 4.859 41.121 1.00 45.28 567 PRO A C 1
ATOM 4513 O O . PRO A 1 567 ? -50.017 5.495 40.077 1.00 45.28 567 PRO A O 1
ATOM 4516 N N . VAL A 1 568 ? -50.504 3.631 41.254 1.00 31.31 568 VAL A N 1
ATOM 4517 C CA . VAL A 1 568 ? -51.866 3.196 40.812 1.00 31.31 568 VAL A CA 1
ATOM 4518 C C . VAL A 1 568 ? -52.224 2.981 39.307 1.00 31.31 568 VAL A C 1
ATOM 4520 O O . VAL A 1 568 ? -52.380 3.922 38.544 1.00 31.31 568 VAL A O 1
ATOM 4523 N N . LEU A 1 569 ? -52.558 1.707 38.998 1.00 29.02 569 LEU A N 1
ATOM 4524 C CA . LEU A 1 569 ? -53.526 1.135 38.014 1.00 29.02 569 LEU A CA 1
ATOM 4525 C C . LEU A 1 569 ? -53.474 1.467 36.499 1.00 29.02 569 LEU A C 1
ATOM 4527 O O . LEU A 1 569 ? -53.840 2.563 36.088 1.00 29.02 569 LEU A O 1
ATOM 4531 N N . LEU A 1 570 ? -53.342 0.420 35.659 1.00 28.03 570 LEU A N 1
ATOM 4532 C CA . LEU A 1 570 ? -54.487 -0.235 34.970 1.00 28.03 570 LEU A CA 1
ATOM 4533 C C . LEU A 1 570 ? -54.074 -1.487 34.149 1.00 28.03 570 LEU A C 1
ATOM 4535 O O . LEU A 1 570 ? -53.019 -1.519 33.527 1.00 28.03 570 LEU A O 1
ATOM 4539 N N . SER A 1 571 ? -54.952 -2.495 34.103 1.00 32.16 571 SER A N 1
ATOM 4540 C CA . SER A 1 571 ? -54.965 -3.622 33.136 1.00 32.16 571 SER A CA 1
ATOM 4541 C C . SER A 1 571 ? -56.277 -3.535 32.322 1.00 32.16 571 SER A C 1
ATOM 4543 O O . SER A 1 571 ? -57.186 -2.847 32.800 1.00 32.16 571 SER A O 1
ATOM 4545 N N . PRO A 1 572 ? -56.431 -4.138 31.117 1.00 42.25 572 PRO A N 1
ATOM 4546 C CA . PRO A 1 572 ? -56.320 -5.586 30.825 1.00 42.25 572 PRO A CA 1
ATOM 4547 C C . PRO A 1 572 ? -55.506 -5.875 29.530 1.00 42.25 572 PRO A C 1
ATOM 4549 O O . PRO A 1 572 ? -54.964 -4.951 28.939 1.00 42.25 572 PRO A O 1
ATOM 4552 N N . GLY A 1 573 ? -55.359 -7.096 28.997 1.00 30.30 573 GLY A N 1
ATOM 4553 C CA . GLY A 1 573 ? -55.789 -8.449 29.395 1.00 30.30 573 GLY A CA 1
ATOM 4554 C C . GLY A 1 573 ? -55.280 -9.494 28.369 1.00 30.30 573 GLY A C 1
ATOM 4555 O O . GLY A 1 573 ? -54.883 -9.099 27.273 1.00 30.30 573 GLY A O 1
ATOM 4556 N N . PRO A 1 574 ? -55.232 -10.801 28.695 1.00 45.88 574 PRO A N 1
ATOM 4557 C CA . PRO A 1 574 ? -54.460 -11.782 27.922 1.00 45.88 574 PRO A CA 1
ATOM 4558 C C . PRO A 1 574 ? -55.217 -12.427 26.747 1.00 45.88 574 PRO A C 1
ATOM 4560 O O . PRO A 1 574 ? -56.422 -12.657 26.813 1.00 45.88 574 PRO A O 1
ATOM 4563 N N . GLY A 1 575 ? -54.462 -12.810 25.712 1.00 26.16 575 GLY A N 1
ATOM 4564 C CA . GLY A 1 575 ? -54.920 -13.597 24.561 1.00 26.16 575 GLY A CA 1
ATOM 4565 C C . GLY A 1 575 ? -54.085 -14.865 24.369 1.00 26.16 575 GLY A C 1
ATOM 4566 O O . GLY A 1 575 ? -53.322 -14.968 23.414 1.00 26.16 575 GLY A O 1
ATOM 4567 N N . SER A 1 576 ? -54.186 -15.811 25.302 1.00 29.77 576 SER A N 1
ATOM 4568 C CA . SER A 1 576 ? -53.489 -17.101 25.227 1.00 29.77 576 SER A CA 1
ATOM 4569 C C . SER A 1 576 ? -54.094 -18.004 24.151 1.00 29.77 576 SER A C 1
ATOM 4571 O O . SER A 1 576 ? -55.299 -18.227 24.181 1.00 29.77 576 SER A O 1
ATOM 4573 N N . PHE A 1 577 ? -53.268 -18.635 23.312 1.00 26.94 577 PHE A N 1
ATOM 4574 C CA . PHE A 1 577 ? -53.524 -20.003 22.843 1.00 26.94 577 PHE A CA 1
ATOM 4575 C C . PHE A 1 577 ? -52.219 -20.696 22.445 1.00 26.94 577 PHE A C 1
ATOM 4577 O O . PHE A 1 577 ? -51.454 -20.195 21.625 1.00 26.94 577 PHE A O 1
ATOM 4584 N N . SER A 1 578 ? -51.978 -21.860 23.039 1.00 29.17 578 SER A N 1
ATOM 4585 C CA . SER A 1 578 ? -50.952 -22.815 22.629 1.00 29.17 578 SER A CA 1
ATOM 4586 C C . SER A 1 578 ? -51.591 -23.943 21.822 1.00 29.17 578 SER A C 1
ATOM 4588 O O . SER A 1 578 ? -52.765 -24.250 22.022 1.00 29.17 578 SER A O 1
ATOM 4590 N N . PHE A 1 579 ? -50.799 -24.618 20.987 1.00 23.03 579 PHE A N 1
ATOM 4591 C CA . PHE A 1 579 ? -50.774 -26.082 20.976 1.00 23.03 579 PHE A CA 1
ATOM 4592 C C . PHE A 1 579 ? -49.448 -26.599 20.398 1.00 23.03 579 PHE A C 1
ATOM 4594 O O . PHE A 1 579 ? -48.777 -25.899 19.641 1.00 23.03 579 PHE A O 1
ATOM 4601 N N . CYS A 1 580 ? -49.071 -27.811 20.799 1.00 27.72 580 CYS A N 1
ATOM 4602 C CA . CYS A 1 580 ? -47.971 -28.595 20.226 1.00 27.72 580 CYS A CA 1
ATOM 4603 C C . CYS A 1 580 ? -48.485 -29.316 18.937 1.00 27.72 580 CYS A C 1
ATOM 4605 O O . CYS A 1 580 ? -49.603 -29.044 18.503 1.00 27.72 580 CYS A O 1
ATOM 4607 N N . ASP A 1 581 ? -47.781 -30.217 18.244 1.00 25.33 581 ASP A N 1
ATOM 4608 C CA . ASP A 1 581 ? -46.718 -31.132 18.679 1.00 25.33 581 ASP A CA 1
ATOM 4609 C C . ASP A 1 581 ? -46.021 -31.825 17.475 1.00 25.33 581 ASP A C 1
ATOM 4611 O O . ASP A 1 581 ? -46.483 -31.692 16.343 1.00 25.33 581 ASP A O 1
ATOM 4615 N N . HIS A 1 582 ? -44.987 -32.624 17.775 1.00 26.98 582 HIS A N 1
ATOM 4616 C CA . HIS A 1 582 ? -44.301 -33.647 16.954 1.00 26.98 582 HIS A CA 1
ATOM 4617 C C . HIS A 1 582 ? -43.362 -33.097 15.846 1.00 26.98 582 HIS A C 1
ATOM 4619 O O . HIS A 1 582 ? -43.728 -32.197 15.098 1.00 26.98 582 HIS A O 1
ATOM 4625 N N . SER A 1 583 ? -42.056 -33.416 15.805 1.00 28.52 583 SER A N 1
ATOM 4626 C CA . SER A 1 583 ? -41.344 -34.715 15.637 1.00 28.52 583 SER A CA 1
ATOM 4627 C C . SER A 1 583 ? -41.335 -35.208 14.169 1.00 28.52 583 SER A C 1
ATOM 4629 O O . SER A 1 583 ? -42.250 -34.902 13.414 1.00 28.52 583 SER A O 1
ATOM 4631 N N . ASP A 1 584 ? -40.313 -35.881 13.624 1.00 28.89 584 ASP A N 1
ATOM 4632 C CA . ASP A 1 584 ? -39.048 -36.423 14.157 1.00 28.89 584 ASP A CA 1
ATOM 4633 C C . ASP A 1 584 ? -37.907 -36.287 13.127 1.00 28.89 584 ASP A C 1
ATOM 4635 O O . ASP A 1 584 ? -38.151 -36.339 11.920 1.00 28.89 584 ASP A O 1
ATOM 4639 N N . ASN A 1 585 ? -36.654 -36.228 13.597 1.00 28.77 585 ASN A N 1
ATOM 4640 C CA . ASN A 1 585 ? -35.573 -37.131 13.154 1.00 28.77 585 ASN A CA 1
ATOM 4641 C C . ASN A 1 585 ? -34.257 -36.814 13.878 1.00 28.77 585 ASN A C 1
ATOM 4643 O O . ASN A 1 585 ? -33.844 -35.660 13.965 1.00 28.77 585 ASN A O 1
ATOM 4647 N N . GLY A 1 586 ? -33.555 -37.849 14.337 1.00 26.25 586 GLY A N 1
ATOM 4648 C CA . GLY A 1 586 ? -32.224 -37.720 14.928 1.00 26.25 586 GLY A CA 1
ATOM 4649 C C . GLY A 1 586 ? -31.308 -38.858 14.495 1.00 26.25 586 GLY A C 1
ATOM 4650 O O . GLY A 1 586 ? -31.766 -39.899 14.023 1.00 26.25 586 GLY A O 1
ATOM 4651 N N . THR A 1 587 ? -29.997 -38.696 14.676 1.00 27.72 587 THR A N 1
ATOM 4652 C CA . THR A 1 587 ? -29.071 -39.834 14.622 1.00 27.72 587 THR A CA 1
ATOM 4653 C C . THR A 1 587 ? -27.890 -39.627 15.568 1.00 27.72 587 THR A C 1
ATOM 4655 O O . THR A 1 587 ? -27.222 -38.599 15.532 1.00 27.72 587 THR A O 1
ATOM 4658 N N . SER A 1 588 ? -27.691 -40.638 16.418 1.00 26.89 588 SER A N 1
ATOM 4659 C CA . SER A 1 588 ? -26.530 -40.958 17.266 1.00 26.89 588 SER A CA 1
ATOM 4660 C C . SER A 1 588 ? -25.224 -40.240 16.874 1.00 26.89 588 SER A C 1
ATOM 4662 O O . SER A 1 588 ? -24.796 -40.331 15.730 1.00 26.89 588 SER A O 1
ATOM 4664 N N . VAL A 1 589 ? -24.541 -39.496 17.750 1.00 27.45 589 VAL A N 1
ATOM 4665 C CA . VAL A 1 589 ? -23.938 -39.915 19.038 1.00 27.45 589 VAL A CA 1
ATOM 4666 C C . VAL A 1 589 ? -22.967 -41.091 18.885 1.00 27.45 589 VAL A C 1
ATOM 4668 O O . VAL A 1 589 ? -23.382 -42.245 18.835 1.00 27.45 589 VAL A O 1
ATOM 4671 N N . CYS A 1 590 ? -21.673 -40.770 18.939 1.00 28.44 590 CYS A N 1
ATOM 4672 C CA . CYS A 1 590 ? -20.583 -41.641 19.382 1.00 28.44 590 CYS A CA 1
ATOM 4673 C C . CYS A 1 590 ? -19.672 -40.789 20.280 1.00 28.44 590 CYS A C 1
ATOM 4675 O O . CYS A 1 590 ? -18.913 -39.967 19.773 1.00 28.44 590 CYS A O 1
ATOM 4677 N N . GLY A 1 591 ? -19.782 -40.923 21.604 1.00 26.95 591 GLY A N 1
ATOM 4678 C CA . GLY A 1 591 ? -18.907 -40.223 22.553 1.00 26.95 591 GLY A CA 1
ATOM 4679 C C . GLY A 1 591 ? -17.726 -41.093 22.984 1.00 26.95 591 GLY A C 1
ATOM 4680 O O . GLY A 1 591 ? -17.890 -42.307 23.095 1.00 26.95 591 GLY A O 1
ATOM 4681 N N . HIS A 1 592 ? -16.571 -40.477 23.254 1.00 26.89 592 HIS A N 1
ATOM 4682 C CA . HIS A 1 592 ? -15.457 -41.057 24.019 1.00 26.89 592 HIS A CA 1
ATOM 4683 C C . HIS A 1 592 ? -14.721 -39.948 24.796 1.00 26.89 592 HIS A C 1
ATOM 4685 O O . HIS A 1 592 ? -14.129 -39.049 24.206 1.00 26.89 592 HIS A O 1
ATOM 4691 N N . ASP A 1 593 ? -14.820 -40.029 26.120 1.00 25.50 593 ASP A N 1
ATOM 4692 C CA . ASP A 1 593 ? -13.888 -39.603 27.173 1.00 25.50 593 ASP A CA 1
ATOM 4693 C C . ASP A 1 593 ? -12.890 -38.460 26.895 1.00 25.50 593 ASP A C 1
ATOM 4695 O O . ASP A 1 593 ? -11.791 -38.645 26.365 1.00 25.50 593 ASP A O 1
ATOM 4699 N N . ILE A 1 594 ? -13.208 -37.274 27.429 1.00 25.66 594 ILE A N 1
ATOM 4700 C CA . ILE A 1 594 ? -12.246 -36.174 27.592 1.00 25.66 594 ILE A CA 1
ATOM 4701 C C . ILE A 1 594 ? -11.323 -36.492 28.779 1.00 25.66 594 ILE A C 1
ATOM 4703 O O . ILE A 1 594 ? -11.599 -36.135 29.926 1.00 25.66 594 ILE A O 1
ATOM 4707 N N . HIS A 1 595 ? -10.191 -37.141 28.504 1.00 25.53 595 HIS A N 1
ATOM 4708 C CA . HIS A 1 595 ? -9.114 -37.286 29.482 1.00 25.53 595 HIS A CA 1
ATOM 4709 C C . HIS A 1 595 ? -8.425 -35.938 29.750 1.00 25.53 595 HIS A C 1
ATOM 4711 O O . HIS A 1 595 ? -7.527 -35.518 29.019 1.00 25.53 595 HIS A O 1
ATOM 4717 N N . ILE A 1 596 ? -8.806 -35.281 30.847 1.00 29.88 596 ILE A N 1
ATOM 4718 C CA . ILE A 1 596 ? -8.058 -34.146 31.397 1.00 29.88 596 ILE A CA 1
ATOM 4719 C C . ILE A 1 596 ? -6.703 -34.661 31.903 1.00 29.88 596 ILE A C 1
ATOM 4721 O O . ILE A 1 596 ? -6.638 -35.412 32.877 1.00 29.88 596 ILE A O 1
ATOM 4725 N N . LEU A 1 597 ? -5.614 -34.242 31.253 1.00 25.88 597 LEU A N 1
ATOM 4726 C CA . LEU A 1 597 ? -4.240 -34.468 31.710 1.00 25.88 597 LEU A CA 1
ATOM 4727 C C . LEU A 1 597 ? -3.600 -33.146 32.172 1.00 25.88 597 LEU A C 1
ATOM 4729 O O . LEU A 1 597 ? -3.931 -32.083 31.645 1.00 25.88 597 LEU A O 1
ATOM 4733 N N . PRO A 1 598 ? -2.719 -33.182 33.190 1.00 27.98 598 PRO A N 1
ATOM 4734 C CA . PRO A 1 598 ? -2.338 -31.987 33.934 1.00 27.98 598 PRO A CA 1
ATOM 4735 C C . PRO A 1 598 ? -1.290 -31.127 33.225 1.00 27.98 598 PRO A C 1
ATOM 4737 O O . PRO A 1 598 ? -0.408 -31.625 32.520 1.00 27.98 598 PRO A O 1
ATOM 4740 N N . VAL A 1 599 ? -1.324 -29.827 33.532 1.00 26.88 599 VAL A N 1
ATOM 4741 C CA . VAL A 1 599 ? -0.248 -28.878 33.221 1.00 26.88 599 VAL A CA 1
ATOM 4742 C C . VAL A 1 599 ? 1.069 -29.397 33.806 1.00 26.88 599 VAL A C 1
ATOM 4744 O O . VAL A 1 599 ? 1.187 -29.592 35.016 1.00 26.88 599 VAL A O 1
ATOM 4747 N N . ARG A 1 600 ? 2.076 -29.598 32.950 1.00 25.97 600 ARG A N 1
ATOM 4748 C CA . ARG A 1 600 ? 3.460 -29.847 33.369 1.00 25.97 600 ARG A CA 1
ATOM 4749 C C . ARG A 1 600 ? 4.279 -28.573 33.252 1.00 25.97 600 ARG A C 1
ATOM 4751 O O . ARG A 1 600 ? 4.294 -27.937 32.202 1.00 25.97 600 ARG A O 1
ATOM 4758 N N . GLU A 1 601 ? 5.025 -28.263 34.306 1.00 30.12 601 GLU A N 1
ATOM 4759 C CA . GLU A 1 601 ? 6.116 -27.296 34.240 1.00 30.12 601 GLU A CA 1
ATOM 4760 C C . GLU A 1 601 ? 7.145 -27.736 33.188 1.00 30.12 601 GLU A C 1
ATOM 4762 O O . GLU A 1 601 ? 7.614 -28.879 33.204 1.00 30.12 601 GLU A O 1
ATOM 4767 N N . VAL A 1 602 ? 7.567 -26.813 32.322 1.00 25.19 602 VAL A N 1
ATOM 4768 C CA . VAL A 1 602 ? 8.800 -26.960 31.541 1.00 25.19 602 VAL A CA 1
ATOM 4769 C C . VAL A 1 602 ? 9.740 -25.827 31.933 1.00 25.19 602 VAL A C 1
ATOM 4771 O O . VAL A 1 602 ? 9.351 -24.667 32.046 1.00 25.19 602 VAL A O 1
ATOM 4774 N N . ARG A 1 603 ? 10.975 -26.213 32.251 1.00 26.38 603 ARG A N 1
ATOM 4775 C CA . ARG A 1 603 ? 11.957 -25.392 32.966 1.00 26.38 603 ARG A CA 1
ATOM 4776 C C . ARG A 1 603 ? 12.545 -24.294 32.082 1.00 26.38 603 ARG A C 1
ATOM 4778 O O . ARG A 1 603 ? 12.574 -24.417 30.863 1.00 26.38 603 ARG A O 1
ATOM 4785 N N . SER A 1 604 ? 13.115 -23.283 32.738 1.00 29.42 604 SER A N 1
ATOM 4786 C CA . SER A 1 604 ? 14.002 -22.291 32.119 1.00 29.42 604 SER A CA 1
ATOM 4787 C C . SER A 1 604 ? 15.047 -22.950 31.207 1.00 29.42 604 SER A C 1
ATOM 4789 O O . SER A 1 604 ? 15.776 -23.849 31.636 1.00 29.42 604 SER A O 1
ATOM 4791 N N . VAL A 1 605 ? 15.134 -22.470 29.965 1.00 24.81 605 VAL A N 1
ATOM 4792 C CA . VAL A 1 605 ? 16.173 -22.829 28.994 1.00 24.81 605 VAL A CA 1
ATOM 4793 C C . VAL A 1 605 ? 16.993 -21.578 28.692 1.00 24.81 605 VAL A C 1
ATOM 4795 O O . VAL A 1 605 ? 16.447 -20.514 28.405 1.00 24.81 605 VAL A O 1
ATOM 4798 N N . ARG A 1 606 ? 18.323 -21.701 28.773 1.00 25.05 606 ARG A N 1
ATOM 4799 C CA . ARG A 1 606 ? 19.256 -20.632 28.393 1.00 25.05 606 ARG A CA 1
ATOM 4800 C C . ARG A 1 606 ? 19.110 -20.300 26.910 1.00 25.05 606 ARG A C 1
ATOM 4802 O O . ARG A 1 606 ? 19.183 -21.200 26.078 1.00 25.05 606 ARG A O 1
ATOM 4809 N N . TRP A 1 607 ? 19.080 -19.011 26.588 1.00 24.48 607 TRP A N 1
ATOM 4810 C CA . TRP A 1 607 ? 19.473 -18.552 25.259 1.00 24.48 607 TRP A CA 1
ATOM 4811 C C . TRP A 1 607 ? 20.953 -18.885 25.037 1.00 24.48 607 TRP A C 1
ATOM 4813 O O . TRP A 1 607 ? 21.820 -18.428 25.783 1.00 24.48 607 TRP A O 1
ATOM 4823 N N . ILE A 1 608 ? 21.231 -19.710 24.028 1.00 26.64 608 ILE A N 1
ATOM 4824 C CA . ILE A 1 608 ? 22.581 -19.986 23.533 1.00 26.64 608 ILE A CA 1
ATOM 4825 C C . ILE A 1 608 ? 22.742 -19.172 22.252 1.00 26.64 608 ILE A C 1
ATOM 4827 O O . ILE A 1 608 ? 22.057 -19.432 21.266 1.00 26.64 608 ILE A O 1
ATOM 4831 N N . ALA A 1 609 ? 23.624 -18.175 22.275 1.00 24.23 609 ALA A N 1
ATOM 4832 C CA . ALA A 1 609 ? 23.958 -17.410 21.081 1.00 24.23 609 ALA A CA 1
ATOM 4833 C C . ALA A 1 609 ? 24.820 -18.262 20.124 1.00 24.23 609 ALA A C 1
ATOM 4835 O O . ALA A 1 609 ? 25.762 -18.914 20.589 1.00 24.23 609 ALA A O 1
ATOM 4836 N N . PRO A 1 610 ? 24.562 -18.250 18.804 1.00 29.53 610 PRO A N 1
ATOM 4837 C CA . PRO A 1 610 ? 25.501 -18.784 17.826 1.00 29.53 610 PRO A CA 1
ATOM 4838 C C . PRO A 1 610 ? 26.765 -17.916 17.788 1.00 29.53 610 PRO A C 1
ATOM 4840 O O . PRO A 1 610 ? 26.679 -16.697 17.642 1.00 29.53 610 PRO A O 1
ATOM 4843 N N . ASN A 1 611 ? 27.944 -18.533 17.876 1.00 28.86 611 ASN A N 1
ATOM 4844 C CA . ASN A 1 611 ? 29.206 -17.830 17.644 1.00 28.86 611 ASN A CA 1
ATOM 4845 C C . ASN A 1 611 ? 29.340 -17.479 16.155 1.00 28.86 611 ASN A C 1
ATOM 4847 O O . ASN A 1 611 ? 29.714 -18.336 15.355 1.00 28.86 611 ASN A O 1
ATOM 4851 N N . ILE A 1 612 ? 29.094 -16.220 15.791 1.00 25.92 612 ILE A N 1
ATOM 4852 C CA . ILE A 1 612 ? 29.562 -15.661 14.518 1.00 25.92 612 ILE A CA 1
ATOM 4853 C C . ILE A 1 612 ? 30.940 -15.046 14.768 1.00 25.92 612 ILE A C 1
ATOM 4855 O O . ILE A 1 612 ? 31.087 -14.114 15.559 1.00 25.92 612 ILE A O 1
ATOM 4859 N N . ILE A 1 613 ? 31.962 -15.599 14.115 1.00 26.45 613 ILE A N 1
ATOM 4860 C CA . ILE A 1 613 ? 33.343 -15.124 14.223 1.00 26.45 613 ILE A CA 1
ATOM 4861 C C . ILE A 1 613 ? 33.471 -13.829 13.419 1.00 26.45 613 ILE A C 1
ATOM 4863 O O . ILE A 1 613 ? 33.419 -13.845 12.190 1.00 26.45 613 ILE A O 1
ATOM 4867 N N . VAL A 1 614 ? 33.657 -12.706 14.112 1.00 24.23 614 VAL A N 1
ATOM 4868 C CA . VAL A 1 614 ? 33.918 -11.410 13.475 1.00 24.23 614 VAL A CA 1
ATOM 4869 C C . VAL A 1 614 ? 35.376 -11.358 13.019 1.00 24.23 614 VAL A C 1
ATOM 4871 O O . VAL A 1 614 ? 36.270 -11.012 13.790 1.00 24.23 614 VAL A O 1
ATOM 4874 N N . HIS A 1 615 ? 35.613 -11.675 11.746 1.00 26.47 615 HIS A N 1
ATOM 4875 C CA . HIS A 1 615 ? 36.800 -11.188 11.046 1.00 26.47 615 HIS A CA 1
ATOM 4876 C C . HIS A 1 615 ? 36.569 -9.721 10.642 1.00 26.47 615 HIS A C 1
ATOM 4878 O O . HIS A 1 615 ? 35.541 -9.430 10.025 1.00 26.47 615 HIS A O 1
ATOM 4884 N N . PRO A 1 616 ? 37.476 -8.787 10.978 1.00 29.50 616 PRO A N 1
ATOM 4885 C CA . PRO A 1 616 ? 37.350 -7.397 10.558 1.00 29.50 616 PRO A CA 1
ATOM 4886 C C . PRO A 1 616 ? 37.776 -7.231 9.087 1.00 29.50 616 PRO A C 1
ATOM 4888 O O . PRO A 1 616 ? 38.862 -7.686 8.729 1.00 29.50 616 PRO A O 1
ATOM 4891 N N . PRO A 1 617 ? 36.977 -6.563 8.237 1.00 31.19 617 PRO A N 1
ATOM 4892 C CA . PRO A 1 617 ? 37.457 -6.004 6.979 1.00 31.19 617 PRO A CA 1
ATOM 4893 C C . PRO A 1 617 ? 38.093 -4.625 7.220 1.00 31.19 617 PRO A C 1
ATOM 4895 O O . PRO A 1 617 ? 37.560 -3.803 7.973 1.00 31.19 617 PRO A O 1
ATOM 4898 N N . ASP A 1 618 ? 39.223 -4.358 6.571 1.00 30.14 618 ASP A N 1
ATOM 4899 C CA . ASP A 1 618 ? 39.972 -3.113 6.745 1.00 30.14 618 ASP A CA 1
ATOM 4900 C C . ASP A 1 618 ? 39.255 -1.870 6.177 1.00 30.14 618 ASP A C 1
ATOM 4902 O O . ASP A 1 618 ? 38.620 -1.891 5.122 1.00 30.14 618 ASP A O 1
ATOM 4906 N N . ARG A 1 619 ? 39.450 -0.731 6.851 1.00 36.59 619 ARG A N 1
ATOM 4907 C CA . ARG A 1 619 ? 39.453 0.609 6.225 1.00 36.59 619 ARG A CA 1
ATOM 4908 C C . ARG A 1 619 ? 40.900 0.890 5.774 1.00 36.59 619 ARG A C 1
ATOM 4910 O O . ARG A 1 619 ? 41.785 0.477 6.523 1.00 36.59 619 ARG A O 1
ATOM 4917 N N . PRO A 1 620 ? 41.182 1.638 4.676 1.00 43.69 620 PRO A N 1
ATOM 4918 C CA . PRO A 1 620 ? 40.495 2.907 4.367 1.00 43.69 620 PRO A CA 1
ATOM 4919 C C . PRO A 1 620 ? 40.340 3.314 2.876 1.00 43.69 620 PRO A C 1
ATOM 4921 O O . PRO A 1 620 ? 41.248 3.138 2.075 1.00 43.69 620 PRO A O 1
ATOM 4924 N N . VAL A 1 621 ? 39.245 4.021 2.541 1.00 34.91 621 VAL A N 1
ATOM 4925 C CA . VAL A 1 621 ? 39.193 4.957 1.381 1.00 34.91 621 VAL A CA 1
ATOM 4926 C C . VAL A 1 621 ? 38.255 6.146 1.655 1.00 34.91 621 VAL A C 1
ATOM 4928 O O . VAL A 1 621 ? 38.630 7.301 1.502 1.00 34.91 621 VAL A O 1
ATOM 4931 N N . TYR A 1 622 ? 37.021 5.884 2.098 1.00 33.78 622 TYR A N 1
ATOM 4932 C CA . TYR A 1 622 ? 35.921 6.867 2.053 1.00 33.78 622 TYR A CA 1
ATOM 4933 C C . TYR A 1 622 ? 35.978 8.056 3.038 1.00 33.78 622 TYR A C 1
ATOM 4935 O O . TYR A 1 622 ? 35.075 8.888 3.016 1.00 33.78 622 TYR A O 1
ATOM 4943 N N . ALA A 1 623 ? 36.987 8.169 3.907 1.00 34.66 623 ALA A N 1
ATOM 4944 C CA . ALA A 1 623 ? 37.032 9.237 4.916 1.00 34.66 623 ALA A CA 1
ATOM 4945 C C . ALA A 1 623 ? 37.470 10.596 4.333 1.00 34.66 623 ALA A C 1
ATOM 4947 O O . ALA A 1 623 ? 36.835 11.620 4.595 1.00 34.66 623 ALA A O 1
ATOM 4948 N N . ASP A 1 624 ? 38.518 10.603 3.508 1.00 35.56 624 ASP A N 1
ATOM 4949 C CA . ASP A 1 624 ? 39.187 11.838 3.074 1.00 35.56 624 ASP A CA 1
ATOM 4950 C C . ASP A 1 624 ? 38.358 12.644 2.061 1.00 35.56 624 ASP A C 1
ATOM 4952 O O . ASP A 1 624 ? 38.449 13.873 1.996 1.00 35.56 624 ASP A O 1
ATOM 4956 N N . PHE A 1 625 ? 37.482 11.968 1.309 1.00 35.91 625 PHE A N 1
ATOM 4957 C CA . PHE A 1 625 ? 36.618 12.600 0.310 1.00 35.91 625 PHE A CA 1
ATOM 4958 C C . PHE A 1 625 ? 35.607 13.568 0.950 1.00 35.91 625 PHE A C 1
ATOM 4960 O O . PHE A 1 625 ? 35.435 14.690 0.475 1.00 35.91 625 PHE A O 1
ATOM 4967 N N . TYR A 1 626 ? 34.994 13.180 2.076 1.00 37.28 626 TYR A N 1
ATOM 4968 C CA . TYR A 1 626 ? 34.044 14.036 2.799 1.00 37.28 626 TYR A CA 1
ATOM 4969 C C . TYR A 1 626 ? 34.725 15.227 3.483 1.00 37.28 626 TYR A C 1
ATOM 4971 O O . TYR A 1 626 ? 34.169 16.325 3.483 1.00 37.28 626 TYR A O 1
ATOM 4979 N N . PHE A 1 627 ? 35.940 15.048 4.015 1.00 39.22 627 PHE A N 1
ATOM 4980 C CA . PHE A 1 627 ? 36.694 16.152 4.617 1.00 39.22 627 PHE A CA 1
ATOM 4981 C C . PHE A 1 627 ? 37.123 17.185 3.559 1.00 39.22 627 PHE A C 1
ATOM 4983 O O . PHE A 1 627 ? 36.987 18.392 3.767 1.00 39.22 627 PHE A O 1
ATOM 4990 N N . THR A 1 628 ? 37.554 16.707 2.387 1.00 40.88 628 THR A N 1
ATOM 4991 C CA . THR A 1 628 ? 37.933 17.553 1.243 1.00 40.88 628 THR A CA 1
ATOM 4992 C C . THR A 1 62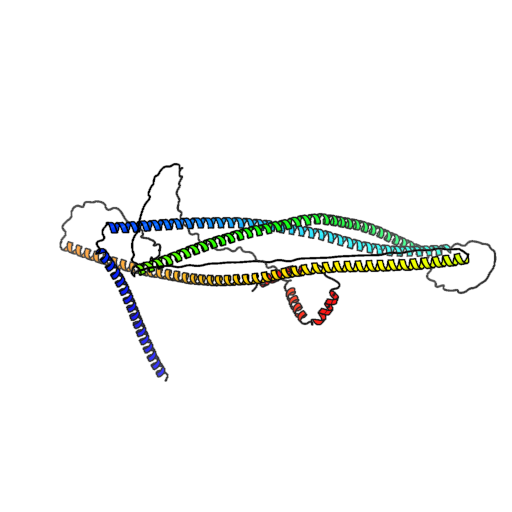8 ? 36.742 18.360 0.713 1.00 40.88 628 THR A C 1
ATOM 4994 O O . THR A 1 628 ? 36.865 19.562 0.475 1.00 40.88 628 THR A O 1
ATOM 4997 N N . LEU A 1 629 ? 35.563 17.737 0.584 1.00 38.53 629 LEU A N 1
ATOM 4998 C CA . LEU A 1 629 ? 34.348 18.407 0.104 1.00 38.53 629 LEU A CA 1
ATOM 4999 C C . LEU A 1 629 ? 33.845 19.488 1.083 1.00 38.53 629 LEU A C 1
ATOM 5001 O O . LEU A 1 629 ? 33.354 20.540 0.661 1.00 38.53 629 LEU A O 1
ATOM 5005 N N . PHE A 1 630 ? 34.006 19.260 2.390 1.00 39.09 630 PHE A N 1
ATOM 5006 C CA . PHE A 1 630 ? 33.607 20.208 3.432 1.00 39.09 630 PHE A CA 1
ATOM 5007 C C . PHE A 1 630 ? 34.473 21.481 3.431 1.00 39.09 630 PHE A C 1
ATOM 5009 O O . PHE A 1 630 ? 33.931 22.588 3.439 1.00 39.09 630 PHE A O 1
ATOM 5016 N N . GLU A 1 631 ? 35.804 21.361 3.333 1.00 40.28 631 GLU A N 1
ATOM 5017 C CA . GLU A 1 631 ? 36.685 22.537 3.202 1.00 40.28 631 GLU A CA 1
ATOM 5018 C C . GLU A 1 631 ? 36.526 23.252 1.847 1.00 40.28 631 GLU A C 1
ATOM 5020 O O . GLU A 1 631 ? 36.505 24.484 1.813 1.00 40.28 631 GLU A O 1
ATOM 5025 N N . ALA A 1 632 ? 36.305 22.532 0.739 1.00 38.09 632 ALA A N 1
ATOM 5026 C CA . ALA A 1 632 ? 36.037 23.154 -0.566 1.00 38.09 632 ALA A CA 1
ATOM 5027 C C . ALA A 1 632 ? 34.770 24.036 -0.546 1.00 38.09 632 ALA A C 1
ATOM 5029 O O . ALA A 1 632 ? 34.774 25.169 -1.036 1.00 38.09 632 ALA A O 1
ATOM 5030 N N . THR A 1 633 ? 33.701 23.558 0.101 1.00 41.09 633 THR A N 1
ATOM 5031 C CA . THR A 1 633 ? 32.449 24.317 0.294 1.00 41.09 633 THR A CA 1
ATOM 5032 C C . THR A 1 633 ? 32.686 25.600 1.101 1.00 41.09 633 THR A C 1
ATOM 5034 O O . THR A 1 633 ? 32.118 26.655 0.814 1.00 41.09 633 THR A O 1
ATOM 5037 N N . LYS A 1 634 ? 33.584 25.527 2.086 1.00 37.88 634 LYS A N 1
ATOM 5038 C CA . LYS A 1 634 ? 33.981 26.629 2.970 1.00 37.88 634 LYS A CA 1
ATOM 5039 C C . LYS A 1 634 ? 34.885 27.652 2.267 1.00 37.88 634 LYS A C 1
ATOM 5041 O O . LYS A 1 634 ? 34.779 28.843 2.553 1.00 37.88 634 LYS A O 1
ATOM 5046 N N . THR A 1 635 ? 35.704 27.226 1.299 1.00 39.00 635 THR A N 1
ATOM 5047 C CA . THR A 1 635 ? 36.507 28.142 0.465 1.00 39.00 635 THR A CA 1
ATOM 5048 C C . THR A 1 635 ? 35.641 28.920 -0.529 1.00 39.00 635 THR A C 1
ATOM 5050 O O . THR A 1 635 ? 35.872 30.111 -0.742 1.00 39.00 635 THR A O 1
ATOM 5053 N N . LEU A 1 636 ? 34.606 28.286 -1.101 1.00 38.53 636 LEU A N 1
ATOM 5054 C CA . LEU A 1 636 ? 33.688 28.936 -2.048 1.00 38.53 636 LEU A CA 1
ATOM 5055 C C . LEU A 1 636 ? 32.963 30.154 -1.451 1.00 38.53 636 LEU A C 1
ATOM 5057 O O . LEU A 1 636 ? 32.665 31.101 -2.173 1.00 38.53 636 LEU A O 1
ATOM 5061 N N . HIS A 1 637 ? 32.717 30.161 -0.138 1.00 39.41 637 HIS A N 1
ATOM 5062 C CA . HIS A 1 637 ? 31.988 31.231 0.552 1.00 39.41 637 HIS A CA 1
ATOM 5063 C C . HIS A 1 637 ? 32.768 32.557 0.689 1.00 39.41 637 HIS A C 1
ATOM 5065 O O . HIS A 1 637 ? 32.217 33.545 1.171 1.00 39.41 637 HIS A O 1
ATOM 5071 N N . VAL A 1 638 ? 34.042 32.594 0.276 1.00 42.09 638 VAL A N 1
ATOM 5072 C CA . VAL A 1 638 ? 34.923 33.776 0.370 1.00 42.09 638 VAL A CA 1
ATOM 5073 C C . VAL A 1 638 ? 35.077 34.501 -0.980 1.00 42.09 638 VAL A C 1
ATOM 5075 O O . VAL A 1 638 ? 35.511 35.654 -1.017 1.00 42.09 638 VAL A O 1
ATOM 5078 N N . LEU A 1 639 ? 34.694 33.877 -2.101 1.00 38.66 639 LEU A N 1
ATOM 5079 C CA . LEU A 1 639 ? 34.806 34.486 -3.430 1.00 38.66 639 LEU A CA 1
ATOM 5080 C C . LEU A 1 639 ? 33.553 35.299 -3.794 1.00 38.66 639 LEU A C 1
ATOM 5082 O O . LEU A 1 639 ? 32.422 34.822 -3.771 1.00 38.66 639 LEU A O 1
ATOM 5086 N N . ASN A 1 640 ? 33.781 36.570 -4.122 1.00 39.75 640 ASN A N 1
ATOM 5087 C CA . ASN A 1 640 ? 32.749 37.597 -4.238 1.00 39.75 640 ASN A CA 1
ATOM 5088 C C . ASN A 1 640 ? 31.800 37.349 -5.434 1.00 39.75 640 ASN A C 1
ATOM 5090 O O . ASN A 1 640 ? 32.248 37.257 -6.580 1.00 39.75 640 ASN A O 1
ATOM 5094 N N . LEU A 1 641 ? 30.482 37.300 -5.178 1.00 42.47 641 LEU A N 1
ATOM 5095 C CA . LEU A 1 641 ? 29.441 36.875 -6.134 1.00 42.47 641 LEU A CA 1
ATOM 5096 C C . LEU A 1 641 ? 29.383 37.680 -7.450 1.00 42.47 641 LEU A C 1
ATOM 5098 O O . LEU A 1 641 ? 28.764 37.224 -8.412 1.00 42.47 641 LEU A O 1
ATOM 5102 N N . GLY A 1 642 ? 30.013 38.857 -7.522 1.00 39.69 642 GLY A N 1
ATOM 5103 C CA . GLY A 1 642 ? 30.036 39.686 -8.731 1.00 39.69 642 GLY A CA 1
ATOM 5104 C C . GLY A 1 642 ? 30.675 39.004 -9.953 1.00 39.69 642 GLY A C 1
ATOM 5105 O O . GLY A 1 642 ? 30.075 38.993 -11.026 1.00 39.69 642 GLY A O 1
ATOM 5106 N N . GLN A 1 643 ? 31.861 38.400 -9.806 1.00 40.44 643 GLN A N 1
ATOM 5107 C CA . GLN A 1 643 ? 32.641 37.895 -10.956 1.00 40.44 643 GLN A CA 1
ATOM 5108 C C . GLN A 1 643 ? 32.156 36.544 -11.507 1.00 40.44 643 GLN A C 1
ATOM 5110 O O . GLN A 1 643 ? 32.336 36.251 -12.693 1.00 40.44 643 GLN A O 1
ATOM 5115 N N . VAL A 1 644 ? 31.486 35.729 -10.687 1.00 42.94 644 VAL A N 1
ATOM 5116 C CA . VAL A 1 644 ? 30.908 34.450 -11.137 1.00 42.94 644 VAL A CA 1
ATOM 5117 C C . VAL A 1 644 ? 29.800 34.691 -12.168 1.00 42.94 644 VAL A C 1
ATOM 5119 O O . VAL A 1 644 ? 29.714 33.978 -13.167 1.00 42.94 644 VAL A O 1
ATOM 5122 N N . LYS A 1 645 ? 28.995 35.746 -11.986 1.00 41.75 645 LYS A N 1
ATOM 5123 C CA . LYS A 1 645 ? 27.834 36.045 -12.838 1.00 41.75 645 LYS A CA 1
ATOM 5124 C C . LYS A 1 645 ? 28.221 36.419 -14.275 1.00 41.75 645 LYS A C 1
ATOM 5126 O O . LYS A 1 645 ? 27.574 35.975 -15.219 1.00 41.75 645 LYS A O 1
ATOM 5131 N N . GLU A 1 646 ? 29.306 37.175 -14.443 1.00 39.16 646 GLU A N 1
ATOM 5132 C CA . GLU A 1 646 ? 29.859 37.531 -15.761 1.00 39.16 646 GLU A CA 1
ATOM 5133 C C . GLU A 1 646 ? 30.579 36.347 -16.439 1.00 39.16 646 GLU A C 1
ATOM 5135 O O . GLU A 1 646 ? 30.636 36.262 -17.667 1.00 39.16 646 GLU A O 1
ATOM 5140 N N . SER A 1 647 ? 31.070 35.391 -15.642 1.00 39.12 647 SER A N 1
ATOM 5141 C CA . SER A 1 647 ? 31.706 34.161 -16.129 1.00 39.12 647 SER A CA 1
ATOM 5142 C C . SER A 1 647 ? 30.677 33.137 -16.629 1.00 39.12 647 SER A C 1
ATOM 5144 O O . SER A 1 647 ? 30.813 32.617 -17.735 1.00 39.12 647 SER A O 1
ATOM 5146 N N . MET A 1 648 ? 29.594 32.899 -15.875 1.00 36.91 648 MET A N 1
ATOM 5147 C CA . MET A 1 648 ? 28.507 31.992 -16.285 1.00 36.91 648 MET A CA 1
ATOM 5148 C C . MET A 1 648 ? 27.835 32.439 -17.593 1.00 36.91 648 MET A C 1
ATOM 5150 O O . MET A 1 648 ? 27.514 31.602 -18.437 1.00 36.91 648 MET A O 1
ATOM 5154 N N . GLY A 1 649 ? 27.712 33.753 -17.819 1.00 38.16 649 GLY A N 1
ATOM 5155 C CA . GLY A 1 649 ? 27.175 34.315 -19.065 1.00 38.16 649 GLY A CA 1
ATOM 5156 C C . GLY A 1 649 ? 27.953 33.942 -20.338 1.00 38.16 649 GLY A C 1
ATOM 5157 O O . GLY A 1 649 ? 27.400 34.060 -21.426 1.00 38.16 649 GLY A O 1
ATOM 5158 N N . LYS A 1 650 ? 29.202 33.464 -20.218 1.00 36.91 650 LYS A N 1
ATOM 5159 C CA . LYS A 1 650 ? 30.038 32.992 -21.341 1.00 36.91 650 LYS A CA 1
ATOM 5160 C C . LYS A 1 650 ? 30.133 31.465 -21.446 1.00 36.91 650 LYS A C 1
ATOM 5162 O O . LYS A 1 650 ? 30.644 30.967 -22.442 1.00 36.91 650 LYS A O 1
ATOM 5167 N N . ILE A 1 651 ? 29.651 30.725 -20.445 1.00 35.62 651 ILE A N 1
ATOM 5168 C CA . ILE A 1 651 ? 29.650 29.249 -20.429 1.00 35.62 651 ILE A CA 1
ATOM 5169 C C . ILE A 1 651 ? 28.308 28.698 -20.944 1.00 35.62 651 ILE A C 1
ATOM 5171 O O . ILE A 1 651 ? 28.285 27.677 -21.629 1.00 35.62 651 ILE A O 1
ATOM 5175 N N . ASN A 1 652 ? 27.206 29.424 -20.720 1.00 34.62 652 ASN A N 1
ATOM 5176 C CA . ASN A 1 652 ? 25.851 29.063 -21.168 1.00 34.62 652 ASN A CA 1
ATOM 5177 C C . ASN A 1 652 ? 25.657 28.926 -22.697 1.00 34.62 652 ASN A C 1
ATOM 5179 O O . ASN A 1 652 ? 24.554 28.600 -23.127 1.00 34.62 652 ASN A O 1
ATOM 5183 N N . SER A 1 653 ? 26.668 29.189 -23.532 1.00 38.44 653 SER A N 1
ATOM 5184 C CA . SER A 1 653 ? 26.552 29.128 -24.997 1.00 38.44 653 SER A CA 1
ATOM 5185 C C . SER A 1 653 ? 27.130 27.861 -25.641 1.00 38.44 653 SER A C 1
ATOM 5187 O O . SER A 1 653 ? 27.191 27.819 -26.868 1.00 38.44 653 SER A O 1
ATOM 5189 N N . LEU A 1 654 ? 27.619 26.878 -24.868 1.00 38.75 654 LEU A N 1
ATOM 5190 C CA . LEU A 1 654 ? 28.404 25.765 -25.436 1.00 38.75 654 LEU A CA 1
ATOM 5191 C C . LEU A 1 654 ? 28.027 24.337 -25.011 1.00 38.75 654 LEU A C 1
ATOM 5193 O O . LEU A 1 654 ? 28.265 23.432 -25.803 1.00 38.75 654 LEU A O 1
ATOM 5197 N N . PHE A 1 655 ? 27.450 24.095 -23.829 1.00 35.81 655 PHE A N 1
ATOM 5198 C CA . PHE A 1 655 ? 27.087 22.736 -23.391 1.00 35.81 655 PHE A CA 1
ATOM 5199 C C . PHE A 1 655 ? 25.849 22.718 -22.472 1.00 35.81 655 PHE A C 1
ATOM 5201 O O . PHE A 1 655 ? 25.599 23.683 -21.756 1.00 35.81 655 PHE A O 1
ATOM 5208 N N . TYR A 1 656 ? 25.154 21.568 -22.460 1.00 33.47 656 TYR A N 1
ATOM 5209 C CA . TYR A 1 656 ? 23.963 21.181 -21.671 1.00 33.47 656 TYR A CA 1
ATOM 5210 C C . TYR A 1 656 ? 22.559 21.597 -22.162 1.00 33.47 656 TYR A C 1
ATOM 5212 O O . TYR A 1 656 ? 21.971 22.575 -21.711 1.00 33.47 656 TYR A O 1
ATOM 5220 N N . VAL A 1 657 ? 21.934 20.675 -22.905 1.00 38.53 657 VAL A N 1
ATOM 5221 C CA . VAL A 1 657 ? 20.544 20.238 -22.665 1.00 38.53 657 VAL A CA 1
ATOM 5222 C C . VAL A 1 657 ? 20.587 18.712 -22.514 1.00 38.53 657 VAL A C 1
ATOM 5224 O O . VAL A 1 657 ? 21.218 18.049 -23.331 1.00 38.53 657 VAL A O 1
ATOM 5227 N N . GLY A 1 658 ? 19.987 18.154 -21.454 1.00 32.84 658 GLY A N 1
ATOM 5228 C CA . GLY A 1 658 ? 20.007 16.709 -21.171 1.00 32.84 658 GLY A CA 1
ATOM 5229 C C . GLY A 1 658 ? 20.390 16.367 -19.727 1.00 32.84 658 GLY A C 1
ATOM 5230 O O . GLY A 1 658 ? 19.552 16.386 -18.828 1.00 32.84 658 GLY A O 1
ATOM 5231 N N . THR A 1 659 ? 21.662 16.049 -19.488 1.00 36.56 659 THR A N 1
ATOM 5232 C CA . THR A 1 659 ? 22.127 15.269 -18.322 1.00 36.56 659 THR A CA 1
ATOM 5233 C C . THR A 1 659 ? 22.049 15.943 -16.943 1.00 36.56 659 THR A C 1
ATOM 5235 O O . THR A 1 659 ? 22.146 15.240 -15.941 1.00 36.56 659 THR A O 1
ATOM 5238 N N . PHE A 1 660 ? 21.827 17.261 -16.833 1.00 32.47 660 PHE A N 1
ATOM 5239 C CA . PHE A 1 660 ? 21.784 17.930 -15.516 1.00 32.47 660 PHE A CA 1
ATOM 5240 C C . PHE A 1 660 ? 20.439 17.800 -14.778 1.00 32.47 660 PHE A C 1
ATOM 5242 O O . PHE A 1 660 ? 20.403 17.922 -13.555 1.00 32.47 660 PHE A O 1
ATOM 5249 N N . LYS A 1 661 ? 19.331 17.531 -15.487 1.00 36.84 661 LYS A N 1
ATOM 5250 C CA . LYS A 1 661 ? 18.004 17.406 -14.854 1.00 36.84 661 LYS A CA 1
ATOM 5251 C C . LYS A 1 661 ? 17.911 16.143 -13.980 1.00 36.84 661 LYS A C 1
ATOM 5253 O O . LYS A 1 661 ? 17.480 16.205 -12.831 1.00 36.84 661 LYS A O 1
ATOM 5258 N N . PHE A 1 662 ? 18.440 15.033 -14.497 1.00 36.38 662 PHE A N 1
ATOM 5259 C CA . PHE A 1 662 ? 18.379 13.697 -13.893 1.00 36.38 662 PHE A CA 1
ATOM 5260 C C . PHE A 1 662 ? 19.053 13.595 -12.509 1.00 36.38 662 PHE A C 1
ATOM 5262 O O . PHE A 1 662 ? 18.676 12.763 -11.689 1.00 36.38 662 PHE A O 1
ATOM 5269 N N . HIS A 1 663 ? 20.051 14.440 -12.225 1.00 36.38 663 HIS A N 1
ATOM 5270 C CA . HIS A 1 663 ? 20.799 14.385 -10.963 1.00 36.38 663 HIS A CA 1
ATOM 5271 C C . HIS A 1 663 ? 20.101 15.109 -9.798 1.00 36.38 663 HIS A C 1
ATOM 5273 O O . HIS A 1 663 ? 20.352 14.786 -8.637 1.00 36.38 663 HIS A O 1
ATOM 5279 N N . ILE A 1 664 ? 19.215 16.070 -10.090 1.00 42.34 664 ILE A N 1
ATOM 5280 C CA . ILE A 1 664 ? 18.509 16.860 -9.068 1.00 42.34 664 ILE A CA 1
ATOM 5281 C C . ILE A 1 664 ? 17.240 16.137 -8.599 1.00 42.34 664 ILE A C 1
ATOM 5283 O O . ILE A 1 664 ? 16.961 16.114 -7.402 1.00 42.34 664 ILE A O 1
ATOM 5287 N N . GLU A 1 665 ? 16.504 15.503 -9.516 1.00 41.81 665 GLU A N 1
ATOM 5288 C CA . GLU A 1 665 ? 15.218 14.854 -9.214 1.00 41.81 665 GLU A CA 1
ATOM 5289 C C . GLU A 1 665 ? 15.366 13.580 -8.354 1.00 41.81 665 GLU A C 1
ATOM 5291 O O . GLU A 1 665 ? 14.452 13.249 -7.603 1.00 41.81 665 GLU A O 1
ATOM 5296 N N . ILE A 1 666 ? 16.526 12.904 -8.384 1.00 45.16 666 ILE A N 1
ATOM 5297 C CA . ILE A 1 666 ? 16.736 11.620 -7.684 1.00 45.16 666 ILE A CA 1
ATOM 5298 C C . ILE A 1 666 ? 17.401 11.773 -6.300 1.00 45.16 666 ILE A C 1
ATOM 5300 O O . ILE A 1 666 ? 17.007 11.084 -5.358 1.00 45.16 666 ILE A O 1
ATOM 5304 N N . GLN A 1 667 ? 18.401 12.651 -6.125 1.00 42.22 667 GLN A N 1
ATOM 5305 C CA . GLN A 1 667 ? 19.156 12.701 -4.856 1.00 42.22 667 GLN A CA 1
ATOM 5306 C C . GLN A 1 667 ? 18.549 13.591 -3.762 1.00 42.22 667 GLN A C 1
ATOM 5308 O O . GLN A 1 667 ? 18.765 13.308 -2.582 1.00 42.22 667 GLN A O 1
ATOM 5313 N N . LEU A 1 668 ? 17.781 14.634 -4.101 1.00 39.44 668 LEU A N 1
ATOM 5314 C CA . LEU A 1 668 ? 17.196 15.527 -3.088 1.00 39.44 668 LEU A CA 1
ATOM 5315 C C . LEU A 1 668 ? 16.229 14.806 -2.122 1.00 39.44 668 LEU A C 1
ATOM 5317 O O . LEU A 1 668 ? 16.403 14.959 -0.909 1.00 39.44 668 LEU A O 1
ATOM 5321 N N . PRO A 1 669 ? 15.273 13.978 -2.597 1.00 47.41 669 PRO A N 1
ATOM 5322 C CA . PRO A 1 669 ? 14.385 13.218 -1.712 1.00 47.41 669 PRO A CA 1
ATOM 5323 C C . PRO A 1 669 ? 15.157 12.247 -0.807 1.00 47.41 669 PRO A C 1
ATOM 5325 O O . PRO A 1 669 ? 14.880 12.145 0.387 1.00 47.41 669 PRO A O 1
ATOM 5328 N N . TYR A 1 670 ? 16.180 11.586 -1.359 1.00 40.72 670 TYR A N 1
ATOM 5329 C CA . TYR A 1 670 ? 16.984 10.582 -0.655 1.00 40.72 670 TYR A CA 1
ATOM 5330 C C . TYR A 1 670 ? 17.891 11.171 0.440 1.00 40.72 670 TYR A C 1
ATOM 5332 O O . TYR A 1 670 ? 18.263 10.467 1.380 1.00 40.72 670 TYR A O 1
ATOM 5340 N N . LEU A 1 671 ? 18.249 12.456 0.333 1.00 41.69 671 LEU A N 1
ATOM 5341 C CA . LEU A 1 671 ? 18.969 13.200 1.370 1.00 41.69 671 LEU A CA 1
ATOM 5342 C C . LEU A 1 671 ? 18.037 13.702 2.481 1.00 41.69 671 LEU A C 1
ATOM 5344 O O . LEU A 1 671 ? 18.406 13.619 3.651 1.00 41.69 671 LEU A O 1
ATOM 5348 N N . LEU A 1 672 ? 16.828 14.161 2.139 1.00 43.75 672 LEU A N 1
ATOM 5349 C CA . LEU A 1 672 ? 15.828 14.610 3.119 1.00 43.75 672 LEU A CA 1
ATOM 5350 C C . LEU A 1 672 ? 15.365 13.460 4.029 1.00 43.75 672 LEU A C 1
ATOM 5352 O O . LEU A 1 672 ? 15.493 13.562 5.249 1.00 43.75 672 LEU A O 1
ATOM 5356 N N . LEU A 1 673 ? 14.977 12.320 3.443 1.00 42.12 673 LEU A N 1
ATOM 5357 C CA . LEU A 1 673 ? 14.587 11.097 4.169 1.00 42.12 673 LEU A CA 1
ATOM 5358 C C . LEU A 1 673 ? 15.673 10.551 5.116 1.00 42.12 673 LEU A C 1
ATOM 5360 O O . LEU A 1 673 ? 15.369 9.804 6.044 1.00 42.12 673 LEU A O 1
ATOM 5364 N N . LYS A 1 674 ? 16.947 10.909 4.901 1.00 38.81 674 LYS A N 1
ATOM 5365 C CA . LYS A 1 674 ? 18.072 10.494 5.757 1.00 38.81 674 LYS A CA 1
ATOM 5366 C C . LYS A 1 674 ? 18.429 11.491 6.858 1.00 38.81 674 LYS A C 1
ATOM 5368 O O . LYS A 1 674 ? 19.168 11.119 7.767 1.00 38.81 674 LYS A O 1
ATOM 5373 N N . LEU A 1 675 ? 17.921 12.722 6.791 1.00 40.03 675 LEU A N 1
ATOM 5374 C CA . LEU A 1 675 ? 18.109 13.744 7.823 1.00 40.03 675 LEU A CA 1
ATOM 5375 C C . LEU A 1 675 ? 17.030 13.664 8.909 1.00 40.03 675 LEU A C 1
ATOM 5377 O O . LEU A 1 675 ? 17.359 13.802 10.084 1.00 40.03 675 LEU A O 1
ATOM 5381 N N . GLU A 1 676 ? 15.781 13.352 8.549 1.00 40.88 676 GLU A N 1
ATOM 5382 C CA . GLU A 1 676 ? 14.696 13.155 9.529 1.00 40.88 676 GLU A CA 1
ATOM 5383 C C . GLU A 1 676 ? 14.924 11.949 10.455 1.00 40.88 676 GLU A C 1
ATOM 5385 O O . GLU A 1 676 ? 14.377 11.897 11.551 1.00 40.88 676 GLU A O 1
ATOM 5390 N N . HIS A 1 677 ? 15.772 10.995 10.057 1.00 38.28 677 HIS A N 1
ATOM 5391 C CA . HIS A 1 677 ? 16.025 9.769 10.817 1.00 38.28 677 HIS 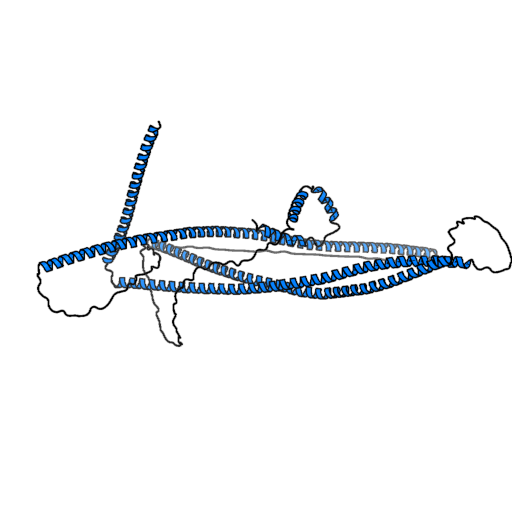A CA 1
ATOM 5392 C C . HIS A 1 677 ? 17.186 9.863 11.833 1.00 38.28 677 HIS A C 1
ATOM 5394 O O . HIS A 1 677 ? 17.571 8.846 12.417 1.00 38.28 677 HIS A O 1
ATOM 5400 N N . ILE A 1 678 ? 17.771 11.056 12.012 1.00 44.06 678 ILE A N 1
ATOM 5401 C CA . ILE A 1 678 ? 18.946 11.327 12.869 1.00 44.06 678 ILE A CA 1
ATOM 5402 C C . ILE A 1 678 ? 18.636 12.378 13.965 1.00 44.06 678 ILE A C 1
ATOM 5404 O O . ILE A 1 678 ? 19.527 12.737 14.738 1.00 44.06 678 ILE A O 1
ATOM 5408 N N . HIS A 1 679 ? 17.383 12.840 14.076 1.00 35.75 679 HIS A N 1
ATOM 5409 C CA . HIS A 1 679 ? 16.975 13.889 15.020 1.00 35.75 679 HIS A CA 1
ATOM 5410 C C . HIS A 1 679 ? 15.969 13.436 16.093 1.00 35.75 679 HIS A C 1
ATOM 5412 O O . HIS A 1 679 ? 15.950 14.118 17.149 1.00 35.75 679 HIS A O 1
#

Nearest PDB structures (foldseek):
  5sx9-assembly1_B  TM=7.500E-01  e=2.812E+00  Homo sapiens
  5swg-assembly1_B  TM=7.194E-01  e=3.175E+00  Homo sapiens
  5nnv-assembly4_D  TM=3.326E-01  e=2.333E-01  Bacillus subtilis subsp. subtilis str. 168
  3vr4-assembly1_G  TM=3.601E-01  e=1.131E+00  Enterococcus hirae
  6z6o-assembly1_C  TM=4.018E-01  e=3.175E+00  Saccharomyces cerevisiae S288C

InterPro domains:
  IPR051176 Centrosomal and Immune Signaling Modulators [PTHR15715] (3-523)
  IPR060406 SLMAP-like, first coiled-coil [PF27557] (2-59)
  IPR060407 Sarcolemmal membrane-associated protein, first coiled-coil [cd21911] (3-55)

Solvent-accessible surface area (backbone atoms only — not comparable to full-atom values): 41749 Å² total; per-residue (Å²): 105,73,74,54,51,54,50,52,49,56,53,48,52,56,47,53,50,52,50,49,51,52,52,51,53,50,48,53,52,51,52,50,50,53,54,47,54,55,52,48,56,56,46,49,62,48,48,55,50,51,52,49,51,50,51,55,76,70,47,88,70,55,63,70,59,56,53,49,52,52,48,50,54,50,53,52,48,55,50,51,52,52,51,51,50,53,51,49,54,48,53,50,49,56,48,52,52,50,50,53,52,49,54,53,49,54,50,51,48,53,51,50,54,50,50,54,52,50,52,49,52,52,51,52,53,52,51,52,54,51,51,53,50,54,55,51,54,51,50,53,52,52,51,43,54,56,43,52,51,54,46,53,53,49,51,53,53,39,54,50,42,51,50,52,37,60,48,42,50,51,53,39,50,54,52,52,51,52,50,55,54,62,60,65,74,77,69,93,83,82,90,84,90,84,87,80,90,80,82,92,83,86,86,86,84,92,82,89,70,84,75,79,85,76,48,72,62,60,54,47,55,52,43,53,53,43,56,48,50,44,45,62,36,46,61,46,42,61,47,46,51,54,52,46,51,55,49,46,55,52,44,50,50,50,50,51,50,45,57,51,43,55,54,58,46,50,55,51,50,50,55,53,47,53,54,46,54,52,48,52,49,53,50,52,52,51,51,48,60,47,50,53,55,51,49,53,54,49,51,50,51,52,50,51,50,49,54,51,53,51,52,54,47,53,53,50,52,49,52,50,51,51,51,50,48,52,50,49,52,54,47,48,53,59,37,70,74,66,66,93,97,104,104,102,104,104,106,104,107,105,107,105,104,105,104,109,106,106,104,108,105,106,104,104,104,102,104,102,98,94,87,85,79,50,76,72,37,46,55,49,50,51,50,50,46,51,48,49,52,51,51,50,50,59,47,47,58,47,50,52,50,51,50,52,52,48,56,50,50,53,47,54,52,49,54,50,51,52,53,54,49,55,55,48,53,54,50,52,50,54,50,52,55,52,52,51,53,52,52,52,54,53,51,51,52,54,51,51,55,49,54,50,52,53,48,53,53,50,54,52,50,52,54,51,48,56,50,52,52,51,54,52,51,53,52,52,51,50,52,52,50,50,53,53,49,61,49,49,59,47,50,55,50,55,50,52,47,50,52,52,50,56,51,48,52,50,51,51,54,51,49,53,50,51,52,50,52,51,49,53,48,50,53,68,78,48,65,98,73,80,84,83,84,87,82,91,79,83,88,80,90,81,85,87,82,92,85,82,95,77,83,82,80,80,88,81,83,89,82,86,88,81,93,82,83,87,85,86,89,87,84,88,82,89,85,85,84,86,82,88,80,84,89,87,88,86,77,84,86,86,88,81,82,87,78,86,74,81,92,72,92,78,76,93,74,83,88,77,81,82,88,76,81,84,76,85,79,84,85,89,73,80,66,61,58,58,56,52,53,54,53,52,59,62,54,59,76,72,61,67,74,72,63,56,59,67,50,50,72,70,52,74,80,78,70,87,86,69,80,73,60,66,62,56,76,60,49,55,63,62,51,52,69,59,53,73,74,76,116